Protein AF-M7NCE4-F1 (afdb_monomer)

Structure (mmCIF, N/CA/C/O backbone):
data_AF-M7NCE4-F1
#
_entry.id   AF-M7NCE4-F1
#
loop_
_atom_site.group_PDB
_atom_site.id
_atom_site.type_symbol
_atom_site.label_atom_id
_atom_site.label_alt_id
_atom_site.label_comp_id
_atom_site.label_asym_id
_atom_site.label_entity_id
_atom_site.label_seq_id
_atom_site.pdbx_PDB_ins_code
_atom_site.Cartn_x
_atom_site.Cartn_y
_atom_site.Cartn_z
_atom_site.occupancy
_atom_site.B_iso_or_equiv
_atom_site.auth_seq_id
_atom_site.auth_comp_id
_atom_site.auth_asym_id
_atom_site.auth_atom_id
_atom_site.pdbx_PDB_model_num
ATOM 1 N N . MET A 1 1 ? -22.409 -25.651 -7.871 1.00 42.75 1 MET A N 1
ATOM 2 C CA . MET A 1 1 ? -21.132 -24.900 -7.922 1.00 42.75 1 MET A CA 1
ATOM 3 C C . MET A 1 1 ? -20.125 -25.305 -6.832 1.00 42.75 1 MET A C 1
ATOM 5 O O . MET A 1 1 ? -18.939 -25.150 -7.063 1.00 42.75 1 MET A O 1
ATOM 9 N N . MET A 1 2 ? -20.536 -25.915 -5.707 1.00 32.78 2 MET A N 1
ATOM 10 C CA . MET A 1 2 ? -19.611 -26.395 -4.652 1.00 32.78 2 MET A CA 1
ATOM 11 C C . MET A 1 2 ? -19.025 -27.812 -4.844 1.00 32.78 2 MET A C 1
ATOM 13 O O . MET A 1 2 ? -18.102 -28.171 -4.129 1.00 32.78 2 MET A O 1
ATOM 17 N N . GLN A 1 3 ? -19.476 -28.604 -5.824 1.00 28.83 3 GLN A N 1
ATOM 18 C CA . GLN A 1 3 ? -18.920 -29.949 -6.094 1.00 28.83 3 GLN A CA 1
ATOM 19 C C . GLN A 1 3 ? -17.800 -29.983 -7.154 1.00 28.83 3 GLN A C 1
ATOM 21 O O . GLN A 1 3 ? -17.144 -31.005 -7.318 1.00 28.83 3 GLN A O 1
ATOM 26 N N . GLN A 1 4 ? -17.540 -28.874 -7.853 1.00 31.16 4 GLN A N 1
ATOM 27 C CA . GLN A 1 4 ? -16.476 -28.783 -8.871 1.00 31.16 4 GLN A CA 1
ATOM 28 C C . GLN A 1 4 ? -15.114 -28.363 -8.278 1.00 31.16 4 GLN A C 1
ATOM 30 O O . GLN A 1 4 ? -14.072 -28.624 -8.871 1.00 31.16 4 GLN A O 1
ATOM 35 N N . ILE A 1 5 ? -15.101 -27.786 -7.071 1.00 39.09 5 ILE A N 1
ATOM 36 C CA . ILE A 1 5 ? -13.878 -27.304 -6.405 1.00 39.09 5 ILE A CA 1
ATOM 37 C C . ILE A 1 5 ? -13.150 -28.443 -5.661 1.00 39.09 5 ILE A C 1
ATOM 39 O O . ILE A 1 5 ? -11.921 -28.482 -5.633 1.00 39.09 5 ILE A O 1
ATOM 43 N N . GLU A 1 6 ? -13.871 -29.448 -5.151 1.00 34.75 6 GLU A N 1
ATOM 44 C CA . GLU A 1 6 ? -13.245 -30.614 -4.502 1.00 34.75 6 GLU A CA 1
ATOM 45 C C . GLU A 1 6 ? -12.549 -31.576 -5.482 1.00 34.75 6 GLU A C 1
ATOM 47 O O . GLU A 1 6 ? -11.601 -32.266 -5.092 1.00 34.75 6 GLU A O 1
ATOM 52 N N . LEU A 1 7 ? -12.963 -31.613 -6.756 1.00 32.22 7 LEU A N 1
ATOM 53 C CA . LEU A 1 7 ? -12.300 -32.447 -7.767 1.00 32.22 7 LEU A CA 1
ATOM 54 C C . LEU A 1 7 ? -10.941 -31.874 -8.196 1.00 32.22 7 LEU A C 1
ATOM 56 O O . LEU A 1 7 ? -10.001 -32.643 -8.405 1.00 32.22 7 LEU A O 1
ATOM 60 N N . PHE A 1 8 ? -10.791 -30.547 -8.235 1.00 36.44 8 PHE A N 1
ATOM 61 C CA . PHE A 1 8 ? -9.517 -29.902 -8.572 1.00 36.44 8 PHE A CA 1
ATOM 62 C C . PHE A 1 8 ? -8.452 -30.103 -7.480 1.00 36.44 8 PHE A C 1
ATOM 64 O O . PHE A 1 8 ? -7.291 -30.386 -7.780 1.00 36.44 8 PHE A O 1
ATOM 71 N N . GLY A 1 9 ? -8.851 -30.075 -6.202 1.00 36.72 9 GLY A N 1
ATOM 72 C CA . GLY A 1 9 ? -7.940 -30.288 -5.069 1.00 36.72 9 GLY A CA 1
ATOM 73 C C . GLY A 1 9 ? -7.415 -31.726 -4.919 1.00 36.72 9 GLY A C 1
ATOM 74 O O . GLY A 1 9 ? -6.344 -31.940 -4.340 1.00 36.72 9 GLY A O 1
ATOM 75 N N . LYS A 1 10 ? -8.135 -32.725 -5.449 1.00 36.66 10 LYS A N 1
ATOM 76 C CA . LYS A 1 10 ? -7.704 -34.138 -5.445 1.00 36.66 10 LYS A CA 1
ATOM 77 C C . LYS A 1 10 ? -6.815 -34.487 -6.642 1.00 36.66 10 LYS A C 1
ATOM 79 O O . LYS A 1 10 ? -5.939 -35.339 -6.503 1.00 36.66 10 LYS A O 1
ATOM 84 N N . PHE A 1 11 ? -6.966 -33.788 -7.768 1.00 31.36 11 PHE A N 1
ATOM 85 C CA . PH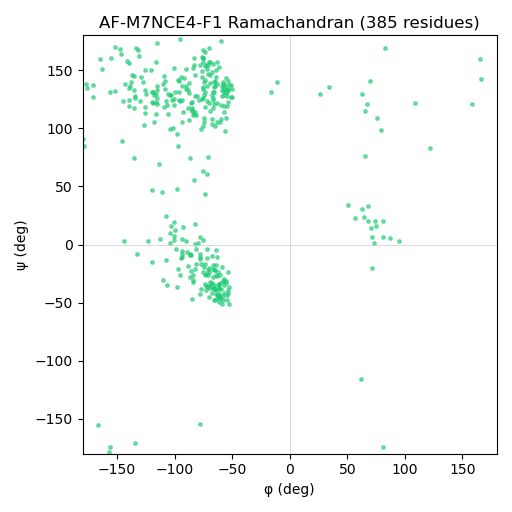E A 1 11 ? -6.172 -34.024 -8.979 1.00 31.36 11 PHE A CA 1
ATOM 86 C C . PHE A 1 11 ? -4.695 -33.617 -8.811 1.00 31.36 11 PHE A C 1
ATOM 88 O O . PHE A 1 11 ? -3.799 -34.293 -9.313 1.00 31.36 11 PHE A O 1
ATOM 95 N N . TRP A 1 12 ? -4.411 -32.583 -8.010 1.00 39.03 12 TRP A N 1
ATOM 96 C CA . TRP A 1 12 ? -3.037 -32.109 -7.792 1.00 39.03 12 TRP A CA 1
ATOM 97 C C . TRP A 1 12 ? -2.187 -33.034 -6.901 1.00 39.03 12 TRP A C 1
ATOM 99 O O . TRP A 1 12 ? -0.969 -33.111 -7.052 1.00 39.03 12 TRP A O 1
ATOM 109 N N . ARG A 1 13 ? -2.811 -33.809 -6.002 1.00 36.34 13 ARG A N 1
ATOM 110 C CA . ARG A 1 13 ? -2.085 -34.725 -5.097 1.00 36.34 13 ARG A CA 1
ATOM 111 C C . ARG A 1 13 ? -1.613 -36.016 -5.775 1.00 36.34 13 ARG A C 1
ATOM 113 O O . ARG A 1 13 ? -0.721 -36.668 -5.239 1.00 36.34 13 ARG A O 1
ATOM 120 N N . LEU A 1 14 ? -2.155 -36.366 -6.947 1.00 34.09 14 LEU A N 1
ATOM 121 C CA . LEU A 1 14 ? -1.676 -37.505 -7.742 1.00 34.09 14 LEU A CA 1
ATOM 122 C C . LEU A 1 14 ? -0.500 -37.151 -8.665 1.00 34.09 14 LEU A C 1
ATOM 124 O O . LEU A 1 14 ? 0.281 -38.033 -9.006 1.00 34.09 14 LEU A O 1
ATOM 128 N N . PHE A 1 15 ? -0.316 -35.877 -9.023 1.00 35.81 15 PHE A N 1
ATOM 129 C CA . PHE A 1 15 ? 0.713 -35.477 -9.990 1.00 35.81 15 PHE A CA 1
ATOM 130 C C . PHE A 1 15 ? 2.141 -35.439 -9.404 1.00 35.81 15 PHE A C 1
ATOM 132 O O . PHE A 1 15 ? 3.119 -35.406 -10.142 1.00 35.81 15 PHE A O 1
ATOM 139 N N . LEU A 1 16 ? 2.286 -35.511 -8.074 1.00 36.78 16 LEU A N 1
ATOM 140 C CA . LEU A 1 16 ? 3.585 -35.495 -7.379 1.00 36.78 16 LEU A CA 1
ATOM 141 C C . LEU A 1 16 ? 4.088 -36.886 -6.943 1.00 36.78 16 LEU A C 1
ATOM 143 O O . LEU A 1 16 ? 5.104 -36.990 -6.258 1.00 36.78 16 LEU A O 1
ATOM 147 N N . ARG A 1 17 ? 3.412 -37.971 -7.343 1.00 36.09 17 ARG A N 1
ATOM 148 C CA . ARG A 1 17 ? 3.849 -39.356 -7.092 1.00 36.09 17 ARG A CA 1
ATOM 149 C C . ARG A 1 17 ? 3.700 -40.206 -8.354 1.00 36.09 17 ARG A C 1
ATOM 151 O O . ARG A 1 17 ? 2.801 -41.030 -8.450 1.00 36.09 17 ARG A O 1
ATOM 158 N N . GLY A 1 18 ? 4.585 -40.010 -9.325 1.00 27.58 18 GLY A N 1
ATOM 159 C CA . GLY A 1 18 ? 4.597 -40.827 -10.539 1.00 27.58 18 GLY A CA 1
ATOM 160 C C . GLY A 1 18 ? 5.723 -40.438 -11.481 1.00 27.58 18 GLY A C 1
ATOM 161 O O . GLY A 1 18 ? 5.550 -39.621 -12.376 1.00 27.58 18 GLY A O 1
ATOM 162 N N . SER A 1 19 ? 6.897 -41.000 -11.236 1.00 34.22 19 SER A N 1
ATOM 163 C CA . SER A 1 19 ? 8.081 -40.903 -12.078 1.00 34.22 19 SER A CA 1
ATOM 164 C C . SER A 1 19 ? 7.938 -41.689 -13.391 1.00 34.22 19 SER A C 1
ATOM 166 O O . SER A 1 19 ? 7.259 -42.707 -13.448 1.00 34.22 19 SER A O 1
ATOM 168 N N . HIS A 1 20 ? 8.695 -41.233 -14.398 1.00 33.09 20 HIS A N 1
ATOM 169 C CA . HIS A 1 20 ? 9.088 -41.924 -15.635 1.00 33.09 20 HIS A CA 1
ATOM 170 C C . HIS A 1 20 ? 7.991 -42.293 -16.650 1.00 33.09 20 HIS A C 1
ATOM 172 O O . HIS A 1 20 ? 7.251 -43.241 -16.446 1.00 33.09 20 HIS A O 1
ATOM 178 N N . LEU A 1 21 ? 8.038 -41.684 -17.847 1.00 32.16 21 LEU A N 1
ATOM 179 C CA . LEU A 1 21 ? 8.258 -42.418 -19.105 1.00 32.16 21 LEU A CA 1
ATOM 180 C C . LEU A 1 21 ? 8.496 -41.474 -20.310 1.00 32.16 21 LEU A C 1
ATOM 182 O O . LEU A 1 21 ? 7.720 -40.569 -20.578 1.00 32.16 21 LEU A O 1
ATOM 186 N N . ARG A 1 22 ? 9.612 -41.747 -21.000 1.00 30.22 22 ARG A N 1
ATOM 187 C CA . ARG A 1 22 ? 9.931 -41.687 -22.446 1.00 30.22 22 ARG A CA 1
ATOM 188 C C . ARG A 1 22 ? 9.165 -40.728 -23.376 1.00 30.22 22 ARG A C 1
ATOM 190 O O . ARG A 1 22 ? 7.951 -40.785 -23.516 1.00 30.22 22 ARG A O 1
ATOM 197 N N . GLY A 1 23 ? 9.952 -39.963 -24.138 1.00 31.12 23 GLY A N 1
ATOM 198 C CA . GLY A 1 23 ? 9.491 -39.118 -25.233 1.00 31.12 23 GLY A CA 1
ATOM 199 C C . GLY A 1 23 ? 9.001 -39.875 -26.465 1.00 31.12 23 GLY A C 1
ATOM 200 O O . GLY A 1 23 ? 9.414 -41.003 -26.729 1.00 31.12 23 GLY A O 1
ATOM 201 N N . ILE A 1 24 ? 8.162 -39.189 -27.242 1.00 30.42 24 ILE A N 1
ATOM 202 C CA . ILE A 1 24 ? 7.832 -39.515 -28.627 1.00 30.42 24 ILE A CA 1
ATOM 203 C C . ILE A 1 24 ? 7.753 -38.206 -29.420 1.00 30.42 24 ILE A C 1
ATOM 205 O O . ILE A 1 24 ? 7.035 -37.270 -29.080 1.00 30.42 24 ILE A O 1
ATOM 209 N N . LEU A 1 25 ? 8.550 -38.196 -30.480 1.00 28.47 25 LEU A N 1
ATOM 210 C CA . LEU A 1 25 ? 8.632 -37.257 -31.586 1.00 28.47 25 LEU A CA 1
ATOM 211 C C . LEU A 1 25 ? 7.341 -37.326 -32.428 1.00 28.47 25 LEU A C 1
ATOM 213 O O . LEU A 1 25 ? 6.970 -38.419 -32.848 1.00 28.47 25 LEU A O 1
ATOM 217 N N . MET A 1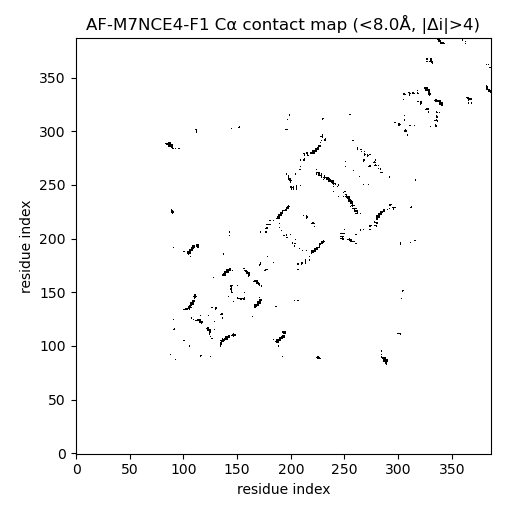 26 ? 6.706 -36.199 -32.759 1.00 29.53 26 MET A N 1
ATOM 218 C CA . MET A 1 26 ? 5.728 -36.137 -33.856 1.00 29.53 26 MET A CA 1
ATOM 219 C C . MET A 1 26 ? 5.904 -34.853 -34.666 1.00 29.53 26 MET A C 1
ATOM 221 O O . MET A 1 26 ? 6.187 -33.779 -34.142 1.00 29.53 26 MET A O 1
ATOM 225 N N . ARG A 1 27 ? 5.838 -35.054 -35.981 1.00 28.94 27 ARG A N 1
ATOM 226 C CA . ARG A 1 27 ? 6.307 -34.199 -37.070 1.00 28.94 27 ARG A CA 1
ATOM 227 C C . ARG A 1 27 ? 5.300 -33.110 -37.428 1.00 28.94 27 ARG A C 1
ATOM 229 O O . ARG A 1 27 ? 4.111 -33.228 -37.159 1.00 28.94 27 ARG A O 1
ATOM 236 N N . GLY A 1 28 ? 5.825 -32.082 -38.092 1.00 26.16 28 GLY A N 1
ATOM 237 C CA . GLY A 1 28 ? 5.080 -30.938 -38.594 1.00 26.16 28 GLY A CA 1
ATOM 238 C C . GLY A 1 28 ? 4.038 -31.275 -39.659 1.00 26.16 28 GLY A C 1
ATOM 239 O O . GLY A 1 28 ? 4.156 -32.251 -40.399 1.00 26.16 28 GLY A O 1
ATOM 240 N N . ILE A 1 29 ? 3.065 -30.376 -39.772 1.00 31.06 29 ILE A N 1
ATOM 241 C CA . ILE A 1 29 ? 2.234 -30.201 -40.958 1.00 31.06 29 ILE A CA 1
ATOM 242 C C . ILE A 1 29 ? 2.351 -28.726 -41.351 1.00 31.06 29 ILE A C 1
ATOM 244 O O . ILE A 1 29 ? 1.954 -27.826 -40.617 1.00 31.06 29 ILE A O 1
ATOM 248 N N . HIS A 1 30 ? 2.974 -28.499 -42.505 1.00 27.03 30 HIS A N 1
ATOM 249 C CA . HIS A 1 30 ? 2.966 -27.241 -43.239 1.00 27.03 30 HIS A CA 1
ATOM 250 C C . HIS A 1 30 ? 1.654 -27.141 -44.022 1.00 27.03 30 HIS A C 1
ATOM 252 O O . HIS A 1 30 ? 1.357 -28.023 -44.823 1.00 27.03 30 HIS A O 1
ATOM 258 N N . LEU A 1 31 ? 0.934 -26.031 -43.874 1.00 30.44 31 LEU A N 1
ATOM 259 C CA . LEU A 1 31 ? -0.067 -25.595 -44.844 1.00 30.44 31 LEU A CA 1
ATOM 260 C C . LEU A 1 31 ? 0.379 -24.243 -45.406 1.00 30.44 31 LEU A C 1
ATOM 262 O O . LEU A 1 31 ? 0.338 -23.217 -44.734 1.00 30.44 31 LEU A O 1
ATOM 266 N N . ARG A 1 32 ? 0.874 -24.287 -46.648 1.00 29.50 32 ARG A N 1
ATOM 267 C CA . ARG A 1 32 ? 1.115 -23.121 -47.502 1.00 29.50 32 ARG A CA 1
ATOM 268 C C . ARG A 1 32 ? -0.222 -22.685 -48.098 1.00 29.50 32 ARG A C 1
ATOM 270 O O . ARG A 1 32 ? -0.858 -23.473 -48.788 1.00 29.50 32 ARG A O 1
ATOM 277 N N . GLY A 1 33 ? -0.592 -21.427 -47.892 1.00 29.75 33 GLY A N 1
ATOM 278 C CA . GLY A 1 33 ? -1.627 -20.740 -48.659 1.00 29.75 33 GLY A CA 1
ATOM 279 C C . GLY A 1 33 ? -1.048 -19.446 -49.213 1.00 29.75 33 GLY A C 1
ATOM 280 O O . GLY A 1 33 ? -0.849 -18.490 -48.473 1.00 29.75 33 GLY A O 1
ATOM 281 N N . SER A 1 34 ? -0.718 -19.447 -50.502 1.00 31.34 34 SER A N 1
ATOM 282 C CA . SER A 1 34 ? -0.299 -18.277 -51.272 1.00 31.34 34 SER A CA 1
ATOM 283 C C . SER A 1 34 ? -1.513 -17.660 -51.960 1.00 31.34 34 SER A C 1
ATOM 285 O O . SER A 1 34 ? -2.153 -18.345 -52.756 1.00 31.34 34 SER A O 1
ATOM 287 N N . LEU A 1 35 ? -1.782 -16.375 -51.734 1.00 34.69 35 LEU A N 1
ATOM 288 C CA . LEU A 1 35 ? -2.636 -15.573 -52.610 1.00 34.69 35 LEU A CA 1
ATOM 289 C C . LEU A 1 35 ? -1.963 -14.221 -52.864 1.00 34.69 35 LEU A C 1
ATOM 291 O O . LEU A 1 35 ? -1.485 -13.547 -51.955 1.00 34.69 35 LEU A O 1
ATOM 295 N N . THR A 1 36 ? -1.857 -13.916 -54.149 1.00 38.34 36 THR A N 1
ATOM 296 C CA . THR A 1 36 ? -1.223 -12.761 -54.782 1.00 38.34 36 THR A CA 1
ATOM 297 C C . THR A 1 36 ? -2.079 -11.490 -54.675 1.00 38.34 36 THR A C 1
ATOM 299 O O . THR A 1 36 ? -3.286 -11.581 -54.451 1.00 38.34 36 THR A O 1
ATOM 302 N N . PRO A 1 37 ? -1.495 -10.289 -54.867 1.00 40.16 37 PRO A N 1
ATOM 303 C CA . PRO A 1 37 ? -2.224 -9.028 -54.787 1.00 40.16 37 PRO A CA 1
ATOM 304 C C . PRO A 1 37 ? -2.717 -8.572 -56.170 1.00 40.16 37 PRO A C 1
ATOM 306 O O . PRO A 1 37 ? -1.953 -8.574 -57.137 1.00 40.16 37 PRO A O 1
ATOM 309 N N . LEU A 1 38 ? -3.965 -8.101 -56.259 1.00 34.94 38 LEU A N 1
ATOM 310 C CA . LEU A 1 38 ? -4.433 -7.296 -57.389 1.00 34.94 38 LEU A CA 1
ATOM 311 C C . LEU A 1 38 ? -4.445 -5.812 -57.005 1.00 34.94 38 LEU A C 1
ATOM 313 O O . LEU A 1 38 ? -5.135 -5.383 -56.085 1.00 34.94 38 LEU A O 1
ATOM 317 N N . ARG A 1 39 ? -3.668 -5.036 -57.761 1.00 34.53 39 ARG A N 1
ATOM 318 C CA . ARG A 1 39 ? -3.778 -3.581 -57.896 1.00 34.53 39 ARG A CA 1
ATOM 319 C C . ARG A 1 39 ? -5.040 -3.237 -58.693 1.00 34.53 39 ARG A C 1
ATOM 321 O O . ARG A 1 39 ? -5.321 -3.928 -59.669 1.00 34.53 39 ARG A O 1
ATOM 328 N N . SER A 1 40 ? -5.689 -2.115 -58.377 1.00 35.00 40 SER A N 1
ATOM 329 C CA . SER A 1 40 ? -5.999 -1.036 -59.339 1.00 35.00 40 SER A CA 1
ATOM 330 C C . SER A 1 40 ? -6.684 0.150 -58.651 1.00 35.00 40 SER A C 1
ATOM 332 O O . SER A 1 40 ? -7.538 -0.019 -57.789 1.00 35.00 40 SER A O 1
ATOM 334 N N . SER A 1 41 ? -6.252 1.349 -59.040 1.00 37.25 41 SER A N 1
ATOM 335 C CA . SER A 1 41 ? -6.804 2.660 -58.675 1.00 37.25 41 SER A CA 1
ATOM 336 C C . SER A 1 41 ? -8.113 2.947 -59.416 1.00 37.25 41 SER A C 1
ATOM 338 O O . SER A 1 41 ? -8.268 2.452 -60.525 1.00 37.25 41 SER A O 1
ATOM 340 N N . LEU A 1 42 ? -8.966 3.833 -58.887 1.00 35.38 42 LEU A N 1
ATOM 341 C CA . LEU A 1 42 ? -9.395 5.060 -59.584 1.00 35.38 42 LEU A CA 1
ATOM 342 C C . LEU A 1 42 ? -10.196 5.992 -58.649 1.00 35.38 42 LEU A C 1
ATOM 344 O O . LEU A 1 42 ? -11.042 5.551 -57.876 1.00 35.38 42 LEU A O 1
ATOM 348 N N . LEU A 1 43 ? -9.890 7.288 -58.749 1.00 35.94 43 LEU A N 1
ATOM 349 C CA . LEU A 1 43 ? -10.612 8.433 -58.184 1.00 35.94 43 LEU A CA 1
ATOM 350 C C . LEU A 1 43 ? -11.998 8.609 -58.847 1.00 35.94 43 LEU A C 1
ATOM 352 O O . LEU A 1 43 ? -12.126 8.306 -60.029 1.00 35.94 43 LEU A O 1
ATOM 356 N N . LEU A 1 44 ? -12.980 9.231 -58.174 1.00 31.95 44 LEU A N 1
ATOM 357 C CA . LEU A 1 44 ? -13.325 10.669 -58.299 1.00 31.95 44 LEU A CA 1
ATOM 358 C C . LEU A 1 44 ? -14.717 10.989 -57.689 1.00 31.95 44 LEU A C 1
ATOM 360 O O . LEU A 1 44 ? -15.559 10.131 -57.461 1.00 31.95 44 LEU A O 1
ATOM 364 N N . THR A 1 45 ? -14.877 12.270 -57.391 1.00 36.34 45 THR A N 1
ATOM 365 C CA . THR A 1 45 ? -15.815 13.035 -56.564 1.00 36.34 45 THR A CA 1
ATOM 366 C C . THR A 1 45 ? -17.256 13.250 -57.067 1.00 36.34 45 THR A C 1
ATOM 368 O O . THR A 1 45 ? -17.465 13.435 -58.257 1.00 36.34 45 THR A O 1
ATOM 371 N N . ALA A 1 46 ? -18.154 13.442 -56.082 1.00 38.16 46 ALA A N 1
ATOM 372 C CA . ALA A 1 46 ? -19.222 14.460 -55.950 1.00 38.16 46 ALA A CA 1
ATOM 373 C C . ALA A 1 46 ? -20.396 14.547 -56.959 1.00 38.16 46 ALA A C 1
ATOM 375 O O . ALA A 1 46 ? -20.186 14.709 -58.151 1.00 38.16 46 ALA A O 1
ATOM 376 N N . LEU A 1 47 ? -21.635 14.580 -56.427 1.00 33.81 47 LEU A N 1
ATOM 377 C CA . LEU A 1 47 ? -22.606 15.706 -56.446 1.00 33.81 47 LEU A CA 1
ATOM 378 C C . LEU A 1 47 ? -24.066 15.216 -56.232 1.00 33.81 47 LEU A C 1
ATOM 380 O O . LEU A 1 47 ? -24.600 14.436 -57.010 1.00 33.81 47 LEU A O 1
ATOM 384 N N . LEU A 1 48 ? -24.713 15.733 -55.178 1.00 39.28 48 LEU A N 1
ATOM 385 C CA . LEU A 1 48 ? -26.169 15.995 -55.064 1.00 39.28 48 LEU A CA 1
ATOM 386 C C . LEU A 1 48 ? -26.503 17.269 -55.894 1.00 39.28 48 LEU A C 1
ATOM 388 O O . LEU A 1 48 ? -25.539 17.978 -56.193 1.00 39.28 48 LEU A O 1
ATOM 392 N N . PRO A 1 49 ? -27.769 17.666 -56.212 1.00 47.09 49 PRO A N 1
ATOM 393 C CA . PRO A 1 49 ? -28.995 17.456 -55.418 1.00 47.09 49 PRO A CA 1
ATOM 394 C C . PRO A 1 49 ? -30.345 17.266 -56.176 1.00 47.09 49 PRO A C 1
ATOM 396 O O . PRO A 1 49 ? -30.487 17.587 -57.346 1.00 47.09 49 PRO A O 1
ATOM 399 N N . GLY A 1 50 ? -31.362 16.829 -55.415 1.00 35.09 50 GLY A N 1
ATOM 400 C CA . GLY A 1 50 ? -32.716 17.416 -55.337 1.00 35.09 50 GLY A CA 1
ATOM 401 C C . GLY A 1 50 ? -33.679 17.375 -56.536 1.00 35.09 50 GLY A C 1
ATOM 402 O O . GLY A 1 50 ? -33.460 18.051 -57.527 1.00 35.09 50 GLY A O 1
ATOM 403 N N . MET A 1 51 ? -34.854 16.757 -56.346 1.00 38.81 51 MET A N 1
ATOM 404 C CA . MET A 1 51 ? -36.163 17.424 -56.506 1.00 38.81 51 MET A CA 1
ATOM 405 C C . MET A 1 51 ? -37.322 16.487 -56.130 1.00 38.81 51 MET A C 1
ATOM 407 O O . MET A 1 51 ? -37.370 15.325 -56.519 1.00 38.81 51 MET A O 1
ATOM 411 N N . ALA A 1 52 ? -38.254 17.034 -55.355 1.00 38.06 52 ALA A N 1
ATOM 412 C CA . ALA A 1 52 ? -39.551 16.458 -55.033 1.00 38.06 52 ALA A CA 1
ATOM 413 C C . ALA A 1 52 ? -40.539 16.639 -56.200 1.00 38.06 52 ALA A C 1
ATOM 415 O O . ALA A 1 52 ? -40.431 17.625 -56.925 1.00 38.06 52 ALA A O 1
ATOM 416 N N . LEU A 1 53 ? -41.546 15.763 -56.315 1.00 37.06 53 LEU A N 1
ATOM 417 C CA . LEU A 1 53 ? -42.973 16.099 -56.138 1.00 37.06 53 LEU A CA 1
ATOM 418 C C . LEU A 1 53 ? -43.913 14.989 -56.654 1.00 37.06 53 LEU A C 1
ATOM 420 O O . LEU A 1 53 ? -43.721 14.429 -57.724 1.00 37.06 53 LEU A O 1
ATOM 424 N N . ALA A 1 54 ? -44.991 14.829 -55.882 1.00 34.81 54 ALA A N 1
ATOM 425 C CA . ALA A 1 54 ? -46.369 14.534 -56.281 1.00 34.81 54 ALA A CA 1
ATOM 426 C C . ALA A 1 54 ? -46.782 13.115 -56.736 1.00 34.81 54 ALA A C 1
ATOM 428 O O . ALA A 1 54 ? -46.537 12.659 -57.846 1.00 34.81 54 ALA A O 1
ATOM 429 N N . SER A 1 55 ? -47.557 12.507 -55.831 1.00 38.19 55 SER A N 1
ATOM 430 C CA . SER A 1 55 ? -48.707 11.612 -56.003 1.00 38.19 55 SER A CA 1
ATOM 431 C C . SER A 1 55 ? -49.313 11.463 -57.400 1.00 38.19 55 SER A C 1
ATOM 433 O O . SER A 1 55 ? -49.682 12.452 -58.021 1.00 38.19 55 SER A O 1
ATOM 435 N N . CYS A 1 56 ? -49.685 10.223 -57.736 1.00 33.31 56 CYS A N 1
ATOM 436 C CA . CYS A 1 56 ? -51.069 9.922 -58.109 1.00 33.31 56 CYS A CA 1
ATOM 437 C C . CYS A 1 56 ? -51.409 8.439 -57.891 1.00 33.31 56 CYS A C 1
ATOM 439 O O . CYS A 1 56 ? -50.684 7.532 -58.288 1.00 33.31 56 CYS A O 1
ATOM 441 N N . SER A 1 57 ? -52.542 8.242 -57.223 1.00 40.16 57 SER A N 1
ATOM 442 C CA . SER A 1 57 ? -53.227 6.983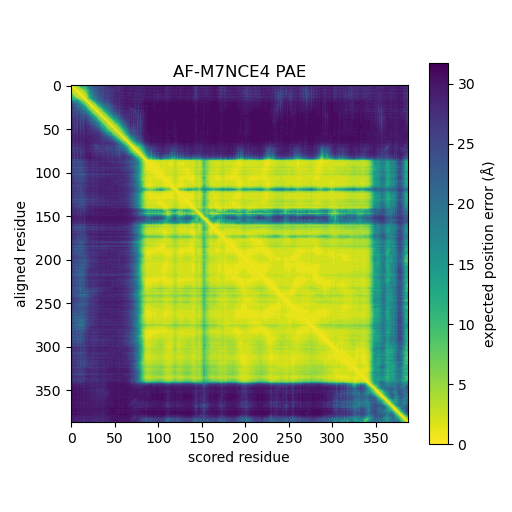 -56.936 1.00 40.16 57 SER A CA 1
ATOM 443 C C . SER A 1 57 ? -53.744 6.311 -58.209 1.00 40.16 57 SER A C 1
ATOM 445 O O . SER A 1 57 ? -54.345 6.988 -59.038 1.00 40.16 57 SER A O 1
ATOM 447 N N . THR A 1 58 ? -53.619 4.983 -58.302 1.00 40.50 58 THR A N 1
ATOM 448 C CA . THR A 1 58 ? -54.663 4.132 -58.898 1.00 40.50 58 THR A CA 1
ATOM 449 C C . THR A 1 58 ? -54.737 2.794 -58.157 1.00 40.50 58 THR A C 1
ATOM 451 O O . THR A 1 58 ? -53.752 2.074 -58.015 1.00 40.50 58 THR A O 1
ATOM 454 N N . ASN A 1 59 ? -55.932 2.485 -57.652 1.00 43.03 59 ASN A N 1
ATOM 455 C CA . ASN A 1 59 ? -56.302 1.184 -57.105 1.00 43.03 59 ASN A CA 1
ATOM 456 C C . ASN A 1 59 ? -56.479 0.174 -58.246 1.00 43.03 59 ASN A C 1
ATOM 458 O O . ASN A 1 59 ? -57.252 0.431 -59.169 1.00 43.03 59 ASN A O 1
ATOM 462 N N . ALA A 1 60 ? -55.867 -1.003 -58.121 1.00 40.84 60 ALA A N 1
ATOM 463 C CA . ALA A 1 60 ? -56.251 -2.204 -58.859 1.00 40.84 60 ALA A CA 1
ATOM 464 C C . ALA A 1 60 ? -56.426 -3.384 -57.876 1.00 40.84 60 ALA A C 1
ATOM 466 O O . ALA A 1 60 ? -55.733 -3.436 -56.856 1.00 40.84 60 ALA A O 1
ATOM 467 N N . PRO A 1 61 ? -57.398 -4.283 -58.115 1.00 39.91 61 PRO A N 1
ATOM 468 C CA . PRO A 1 61 ? -57.965 -5.156 -57.093 1.00 39.91 61 PRO A CA 1
ATOM 469 C C . PRO A 1 61 ? -57.133 -6.418 -56.833 1.00 39.91 61 PRO A C 1
ATOM 471 O O . PRO A 1 61 ? -56.423 -6.927 -57.697 1.00 39.91 61 PRO A O 1
ATOM 474 N N . LYS A 1 62 ? -57.281 -6.935 -55.608 1.00 41.25 62 LYS A N 1
ATOM 475 C CA . LYS A 1 62 ? -56.676 -8.165 -55.084 1.00 41.25 62 LYS A CA 1
ATOM 476 C C . LYS A 1 62 ? -57.053 -9.404 -55.908 1.00 41.25 62 LYS A C 1
ATOM 478 O O . LYS A 1 62 ? -58.236 -9.681 -56.087 1.00 41.25 62 LYS A O 1
ATOM 483 N N . ALA A 1 63 ? -56.054 -10.222 -56.231 1.00 36.34 63 ALA A N 1
ATOM 484 C CA . ALA A 1 63 ? -56.202 -11.661 -56.434 1.00 36.34 63 ALA A CA 1
ATOM 485 C C . ALA A 1 63 ? -55.325 -12.369 -55.391 1.00 36.34 63 ALA A C 1
ATOM 487 O O . ALA A 1 63 ? -54.139 -12.071 -55.260 1.00 36.34 63 ALA A O 1
ATOM 488 N N . GLY A 1 64 ? -55.951 -13.214 -54.572 1.00 45.94 64 GLY A N 1
ATOM 489 C CA . GLY A 1 64 ? -55.315 -13.886 -53.447 1.00 45.94 64 GLY A CA 1
ATOM 490 C C . GLY A 1 64 ? -54.546 -15.132 -53.861 1.00 45.94 64 GLY A C 1
ATOM 491 O O . GLY A 1 64 ? -54.994 -15.881 -54.721 1.00 45.94 64 GLY A O 1
ATOM 492 N N . THR A 1 65 ? -53.447 -15.384 -53.160 1.00 35.16 65 THR A N 1
ATOM 493 C CA . THR A 1 65 ? -52.834 -16.707 -53.018 1.00 35.16 65 THR A CA 1
ATOM 494 C C . THR A 1 65 ? -52.099 -16.742 -51.685 1.00 35.16 65 THR A C 1
ATOM 496 O O . THR A 1 65 ? -51.406 -15.791 -51.333 1.00 35.16 65 THR A O 1
ATOM 499 N N . ALA A 1 66 ? -52.329 -17.818 -50.936 1.00 52.28 66 ALA A N 1
ATOM 500 C CA . ALA A 1 66 ? -51.865 -18.055 -49.576 1.00 52.28 66 ALA A CA 1
ATOM 501 C C . ALA A 1 66 ? -50.358 -17.808 -49.389 1.00 52.28 66 ALA A C 1
ATOM 503 O O . ALA A 1 66 ? -49.542 -18.298 -50.169 1.00 52.28 66 ALA A O 1
ATOM 504 N N . THR A 1 67 ? -50.002 -17.100 -48.318 1.00 40.97 67 THR A N 1
ATOM 505 C CA . THR A 1 67 ? -48.628 -16.989 -47.818 1.00 40.97 67 THR A CA 1
ATOM 506 C C . THR A 1 67 ? -48.495 -17.773 -46.513 1.00 40.97 67 THR A C 1
ATOM 508 O O . THR A 1 67 ? -49.430 -17.752 -45.712 1.00 40.97 67 THR A O 1
ATOM 511 N N . PRO A 1 68 ? -47.368 -18.470 -46.292 1.00 47.03 68 PRO A N 1
ATOM 512 C CA . PRO A 1 68 ? -47.116 -19.193 -45.052 1.00 47.03 68 PRO A CA 1
ATOM 513 C C . PRO A 1 68 ? -47.023 -18.200 -43.889 1.00 47.03 68 PRO A C 1
ATOM 515 O O . PRO A 1 68 ? -46.499 -17.101 -44.077 1.00 47.03 68 PRO A O 1
ATOM 518 N N . ASP A 1 69 ? -47.520 -18.583 -42.711 1.00 47.06 69 ASP A N 1
ATOM 519 C CA . ASP A 1 69 ? -47.400 -17.792 -41.484 1.00 47.06 69 ASP A CA 1
ATOM 520 C C . ASP A 1 69 ? -45.921 -17.509 -41.190 1.00 47.06 69 ASP A C 1
ATOM 522 O O . ASP A 1 69 ? -45.183 -18.339 -40.654 1.00 47.06 69 ASP A O 1
ATOM 526 N N . SER A 1 70 ? -45.462 -16.323 -41.579 1.00 47.97 70 SER A N 1
ATOM 527 C CA . SER A 1 70 ? -44.157 -15.806 -41.208 1.00 47.97 70 SER A CA 1
ATOM 528 C C . SER A 1 70 ? -44.247 -15.313 -39.770 1.00 47.97 70 SER A C 1
ATOM 530 O O . SER A 1 70 ? -44.732 -14.212 -39.503 1.00 47.97 70 SER A O 1
ATOM 532 N N . VAL A 1 71 ? -43.782 -16.142 -38.840 1.00 50.38 71 VAL A N 1
ATOM 533 C CA . VAL A 1 71 ? -43.466 -15.714 -37.477 1.00 50.38 71 VAL A CA 1
ATOM 534 C C . VAL A 1 71 ? -42.297 -14.737 -37.576 1.00 50.38 71 VAL A C 1
ATOM 536 O O . VAL A 1 71 ? -41.151 -15.136 -37.781 1.00 50.38 71 VAL A O 1
ATOM 539 N N . PHE A 1 72 ? -42.589 -13.443 -37.477 1.00 46.50 72 PHE A N 1
ATOM 540 C CA . PHE A 1 72 ? -41.563 -12.424 -37.322 1.00 46.50 72 PHE A CA 1
ATOM 541 C C . PHE A 1 72 ? -41.040 -12.504 -35.889 1.00 46.50 72 PHE A C 1
ATOM 543 O O . PHE A 1 72 ? -41.722 -12.118 -34.943 1.00 46.50 72 PHE A O 1
ATOM 550 N N . VAL A 1 73 ? -39.835 -13.046 -35.727 1.00 50.41 73 VAL A N 1
ATOM 551 C CA . VAL A 1 73 ? -39.054 -12.836 -34.510 1.00 50.41 73 VAL A CA 1
ATOM 552 C C . VAL A 1 73 ? -38.520 -11.412 -34.598 1.00 50.41 73 VAL A C 1
ATOM 554 O O . VAL A 1 73 ? -37.667 -11.126 -35.439 1.00 50.41 73 VAL A O 1
ATOM 557 N N . GLU A 1 74 ? -39.051 -10.513 -33.772 1.00 52.47 74 GLU A N 1
ATOM 558 C CA . GLU A 1 74 ? -38.425 -9.215 -33.535 1.00 52.47 74 GLU A CA 1
ATOM 559 C C . GLU A 1 74 ? -37.033 -9.469 -32.956 1.00 52.47 74 GLU A C 1
ATOM 561 O O . GLU A 1 74 ? -36.872 -9.891 -31.812 1.00 52.47 74 GLU A O 1
ATOM 566 N N . ILE A 1 75 ? -36.012 -9.271 -33.787 1.00 53.09 75 ILE A N 1
ATOM 567 C CA . ILE A 1 75 ? -34.634 -9.221 -33.321 1.00 53.09 75 ILE A CA 1
ATOM 568 C C . ILE A 1 75 ? -34.484 -7.856 -32.661 1.00 53.09 75 ILE A C 1
ATOM 570 O O . ILE A 1 75 ? -34.388 -6.837 -33.346 1.00 53.09 75 ILE A O 1
ATOM 574 N N . GLU A 1 76 ? -34.522 -7.848 -31.330 1.00 60.44 76 GLU A N 1
ATOM 575 C CA . GLU A 1 76 ? -34.204 -6.670 -30.531 1.00 60.44 76 GLU A CA 1
ATOM 576 C C . GLU A 1 76 ? -32.852 -6.112 -30.986 1.00 60.44 76 GLU A C 1
ATOM 578 O O . GLU A 1 76 ? -31.856 -6.837 -31.094 1.00 60.44 76 GLU A O 1
ATOM 583 N N . ALA A 1 77 ? -32.838 -4.818 -31.312 1.00 58.91 77 ALA A N 1
ATOM 584 C CA . ALA A 1 77 ? -31.624 -4.130 -31.711 1.00 58.91 77 ALA A CA 1
ATOM 585 C C . ALA A 1 77 ? -30.555 -4.295 -30.613 1.00 58.91 77 ALA A C 1
ATOM 587 O O . ALA A 1 77 ? -30.902 -4.268 -29.428 1.00 58.91 77 ALA A O 1
ATOM 588 N N . PRO A 1 78 ? -29.264 -4.446 -30.968 1.00 53.97 78 PRO A N 1
ATOM 589 C CA . PRO A 1 78 ? -28.200 -4.516 -29.978 1.00 53.97 78 PRO A CA 1
ATOM 590 C C . PRO A 1 78 ? -28.288 -3.288 -29.074 1.00 53.97 78 PRO A C 1
ATOM 592 O O . PRO A 1 78 ? -28.211 -2.159 -29.562 1.00 53.97 78 PRO A O 1
ATOM 595 N N . GLN A 1 79 ? -28.493 -3.504 -27.773 1.00 52.34 79 GLN A N 1
ATOM 596 C CA . GLN A 1 79 ? -28.487 -2.415 -26.803 1.00 52.34 79 GLN A CA 1
ATOM 597 C C . GLN A 1 79 ? -27.152 -1.673 -26.912 1.00 52.34 79 GLN A C 1
ATOM 599 O O . GLN A 1 79 ? -26.090 -2.304 -26.948 1.00 52.34 79 GLN A O 1
ATOM 604 N N . GLU A 1 80 ? -27.206 -0.340 -26.992 1.00 53.94 80 GLU A N 1
ATOM 605 C CA . GLU A 1 80 ? -25.998 0.483 -26.951 1.00 53.94 80 GLU A CA 1
ATOM 606 C C . GLU A 1 80 ? -25.173 0.106 -25.709 1.00 53.94 80 GLU A C 1
ATOM 608 O O . GLU A 1 80 ? -25.757 -0.097 -24.637 1.00 53.94 80 GLU A O 1
ATOM 613 N N . PRO A 1 81 ? -23.835 -0.016 -25.821 1.00 53.69 81 PRO A N 1
ATOM 614 C CA . PRO A 1 81 ? -23.007 -0.392 -24.690 1.00 53.69 81 PRO A CA 1
ATOM 615 C C . PRO A 1 81 ? -23.231 0.607 -23.557 1.00 53.69 81 PRO A C 1
ATOM 617 O O . PRO A 1 81 ? -22.891 1.786 -23.672 1.00 53.69 81 PRO A O 1
ATOM 620 N N . GLN A 1 82 ? -23.815 0.126 -22.462 1.00 57.25 82 GLN A N 1
ATOM 621 C CA . GLN A 1 82 ? -23.987 0.905 -21.249 1.00 57.25 82 GLN A CA 1
ATOM 622 C C . GLN A 1 82 ? -22.611 1.447 -20.844 1.00 57.25 82 GLN A C 1
ATOM 624 O O . GLN A 1 82 ? -21.658 0.674 -20.713 1.00 57.25 82 GLN A O 1
ATOM 629 N N . ALA A 1 83 ? -22.492 2.774 -20.717 1.00 61.09 83 ALA A N 1
ATOM 630 C CA . ALA A 1 83 ? -21.229 3.420 -20.380 1.00 61.09 83 ALA A CA 1
ATOM 631 C C . ALA A 1 83 ? -20.622 2.736 -19.149 1.00 61.09 83 ALA A C 1
ATOM 633 O O . ALA A 1 83 ? -21.304 2.567 -18.133 1.00 61.09 83 ALA A O 1
ATOM 634 N N . ALA A 1 84 ? -19.362 2.304 -19.264 1.00 62.22 84 ALA A N 1
ATOM 635 C CA . ALA A 1 84 ? -18.683 1.619 -18.176 1.00 62.22 84 ALA A CA 1
ATOM 636 C C . ALA A 1 84 ? -18.773 2.482 -16.902 1.00 62.22 84 ALA A C 1
ATOM 638 O O . ALA A 1 84 ? -18.545 3.695 -16.979 1.00 62.22 84 ALA A O 1
ATOM 639 N N . PRO A 1 85 ? -19.141 1.900 -15.746 1.00 71.31 85 PRO A N 1
ATOM 640 C CA . PRO A 1 85 ? -19.264 2.659 -14.511 1.00 71.31 85 PRO A CA 1
ATOM 641 C C . PRO A 1 85 ? -17.949 3.379 -14.205 1.00 71.31 85 PRO A C 1
ATOM 643 O O . PRO A 1 85 ? -16.873 2.801 -14.357 1.00 71.31 85 PRO A O 1
ATOM 646 N N . ALA A 1 86 ? -18.044 4.641 -13.777 1.00 88.75 86 ALA A N 1
ATOM 647 C CA . ALA A 1 86 ? -16.876 5.436 -13.419 1.00 88.75 86 ALA A CA 1
ATOM 648 C C . ALA A 1 86 ? -16.038 4.711 -12.352 1.00 88.75 86 ALA A C 1
ATOM 650 O O . ALA A 1 86 ? -16.586 4.197 -11.371 1.00 88.75 86 ALA A O 1
ATOM 651 N N . LEU A 1 87 ? -14.720 4.669 -12.563 1.00 94.19 87 LEU A N 1
ATOM 652 C CA . LEU A 1 87 ? -13.776 4.086 -11.616 1.00 94.19 87 LEU A CA 1
ATOM 653 C C . LEU A 1 87 ? -13.768 4.917 -10.329 1.00 94.19 87 LEU A C 1
ATOM 655 O O . LEU A 1 87 ? -13.434 6.097 -10.382 1.00 94.19 87 LEU A O 1
ATOM 659 N N . LEU A 1 88 ? -14.087 4.294 -9.193 1.00 96.12 88 LEU A N 1
ATOM 660 C CA . LEU A 1 88 ? -13.918 4.892 -7.867 1.00 96.12 88 LEU A CA 1
ATOM 661 C C . LEU A 1 88 ? -12.942 4.061 -7.039 1.00 96.12 88 LEU A C 1
ATOM 663 O O . LEU A 1 88 ? -13.089 2.838 -6.928 1.00 96.12 88 LEU A O 1
ATOM 667 N N . LEU A 1 89 ? -11.971 4.741 -6.436 1.00 97.69 89 LEU A N 1
ATOM 668 C CA . LEU A 1 89 ? -11.013 4.166 -5.499 1.00 97.69 89 LEU A CA 1
ATOM 669 C C . LEU A 1 89 ? -11.700 3.769 -4.187 1.00 97.69 89 LEU A C 1
ATOM 671 O O . LEU A 1 89 ? -12.699 4.372 -3.790 1.00 97.69 89 LEU A O 1
ATOM 675 N N . GLY A 1 90 ? -11.112 2.833 -3.434 1.00 98.25 90 GLY A N 1
ATOM 676 C CA . GLY A 1 90 ? -11.624 2.481 -2.106 1.00 98.25 90 GLY A CA 1
ATOM 677 C C . GLY A 1 90 ? -11.689 3.693 -1.166 1.00 98.25 90 GLY A C 1
ATOM 678 O O . GLY A 1 90 ? -12.636 3.842 -0.397 1.00 98.25 90 GLY A O 1
ATOM 679 N N . ALA A 1 91 ? -10.735 4.622 -1.289 1.00 98.00 91 ALA A N 1
ATOM 680 C CA . ALA A 1 91 ? -10.708 5.856 -0.506 1.00 98.00 91 ALA A CA 1
ATOM 681 C C . ALA A 1 91 ? -11.757 6.906 -0.932 1.00 98.00 91 ALA A C 1
ATOM 683 O O . ALA A 1 91 ? -12.066 7.809 -0.159 1.00 98.00 91 ALA A O 1
ATOM 684 N N . GLU A 1 92 ? -12.351 6.792 -2.123 1.00 97.19 92 GLU A N 1
ATOM 685 C CA . GLU A 1 92 ? -13.470 7.650 -2.552 1.00 97.19 92 GLU A CA 1
ATOM 686 C C . GLU A 1 92 ? -14.816 7.146 -2.014 1.00 97.19 92 GLU A C 1
ATOM 688 O O . GLU A 1 92 ? -15.768 7.915 -1.865 1.00 97.19 92 GLU A O 1
ATOM 693 N N . ARG A 1 93 ? -14.886 5.863 -1.645 1.00 97.19 93 ARG A N 1
ATOM 694 C CA . ARG A 1 93 ? -16.080 5.176 -1.138 1.00 97.19 93 ARG A CA 1
ATOM 695 C C . ARG A 1 93 ? -16.306 5.400 0.359 1.00 97.19 93 ARG A C 1
ATOM 697 O O . ARG A 1 93 ? -16.385 4.464 1.158 1.00 97.19 93 ARG A O 1
ATOM 704 N N . LYS A 1 94 ? -16.387 6.678 0.740 1.00 97.12 94 LYS A N 1
ATOM 705 C CA . LYS A 1 94 ? -16.504 7.169 2.127 1.00 97.12 94 LYS A CA 1
ATOM 706 C C . LYS A 1 94 ? -17.651 6.523 2.906 1.00 97.12 94 LYS A C 1
ATOM 708 O O . LYS A 1 94 ? -17.509 6.243 4.096 1.00 97.12 94 LYS A O 1
ATOM 713 N N . ASP A 1 95 ? -18.769 6.263 2.235 1.00 97.38 95 ASP A N 1
ATOM 714 C CA . ASP A 1 95 ? -19.953 5.592 2.774 1.00 97.38 95 ASP A CA 1
ATOM 715 C C . ASP A 1 95 ? -19.637 4.216 3.377 1.00 97.38 95 ASP A C 1
ATOM 717 O O . ASP A 1 95 ? -20.242 3.835 4.379 1.00 97.38 95 ASP A O 1
ATOM 721 N N . LEU A 1 96 ? -18.652 3.505 2.819 1.00 98.25 96 LEU A N 1
ATOM 722 C CA . LEU A 1 96 ? -18.298 2.158 3.252 1.00 98.25 96 LEU A CA 1
ATOM 723 C C . LEU A 1 96 ? -17.356 2.117 4.453 1.00 98.25 96 LEU A C 1
ATOM 725 O O . LEU A 1 96 ? -17.444 1.182 5.247 1.00 98.25 96 LEU A O 1
ATOM 729 N N . TYR A 1 97 ? -16.451 3.09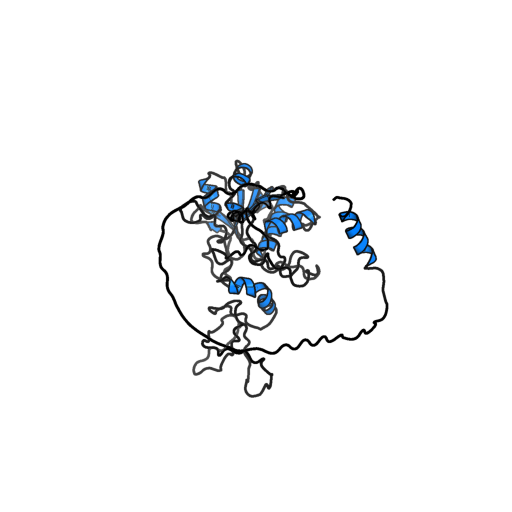1 4.603 1.00 98.31 97 TYR A N 1
ATOM 730 C CA . TYR A 1 97 ? -15.440 3.044 5.667 1.00 98.31 97 TYR A CA 1
ATOM 731 C C . TYR A 1 97 ? -15.631 4.067 6.780 1.00 98.31 97 TYR A C 1
ATOM 733 O O . TYR A 1 97 ? -15.277 3.759 7.915 1.00 98.31 97 TYR A O 1
ATOM 741 N N . LEU A 1 98 ? -16.199 5.255 6.539 1.00 98.25 98 LEU A N 1
ATOM 742 C CA . LEU A 1 98 ? -16.367 6.239 7.617 1.00 98.25 98 LEU A CA 1
ATOM 743 C C . LEU A 1 98 ? -17.171 5.679 8.807 1.00 98.25 98 LEU A C 1
ATOM 745 O O . LEU A 1 98 ? -16.738 5.887 9.943 1.00 98.25 98 LEU A O 1
ATOM 749 N N . PRO A 1 99 ? -18.268 4.912 8.615 1.00 98.25 99 PRO A N 1
ATOM 750 C CA . PRO A 1 99 ? -18.972 4.279 9.732 1.00 98.25 99 PRO A CA 1
ATOM 751 C C . PRO A 1 99 ? -18.103 3.293 10.521 1.00 98.25 99 PRO A C 1
ATOM 753 O O . PRO A 1 99 ? -18.251 3.196 11.736 1.00 98.25 99 PRO A O 1
ATOM 756 N N . LEU A 1 100 ? -17.173 2.602 9.853 1.00 97.50 100 LEU A N 1
ATOM 757 C CA . LEU A 1 100 ? -16.246 1.663 10.488 1.00 97.50 100 LEU A CA 1
ATOM 758 C C . LEU A 1 100 ? -15.198 2.379 11.345 1.00 97.50 100 LEU A C 1
ATOM 760 O O . LEU A 1 100 ? -14.676 1.775 12.276 1.00 97.50 100 LEU A O 1
ATOM 764 N N . LEU A 1 101 ? -14.877 3.640 11.037 1.00 98.62 101 LEU A N 1
ATOM 765 C CA . LEU A 1 101 ? -13.823 4.410 11.705 1.00 98.62 101 LEU A CA 1
ATOM 766 C C . LEU A 1 101 ? -14.343 5.341 12.810 1.00 98.62 101 LEU A C 1
ATOM 768 O O . LEU A 1 101 ? -13.577 5.731 13.694 1.00 98.62 101 LEU A O 1
ATOM 772 N N . ARG A 1 102 ? -15.630 5.710 12.793 1.00 98.06 102 ARG A N 1
ATOM 773 C CA . ARG A 1 102 ? -16.223 6.600 13.806 1.00 98.06 102 ARG A CA 1
ATOM 774 C C . ARG A 1 102 ? -16.061 6.034 15.217 1.00 98.06 102 ARG A C 1
ATOM 776 O O . ARG A 1 102 ? -16.345 4.869 15.478 1.00 98.06 102 ARG A O 1
ATOM 783 N N . GLY A 1 103 ? -15.604 6.887 16.134 1.00 97.88 103 GLY A N 1
ATOM 784 C CA . GLY A 1 103 ? -15.371 6.526 17.536 1.00 97.88 103 GLY A CA 1
ATOM 785 C C . GLY A 1 103 ? -14.144 5.642 17.790 1.00 97.88 103 GLY A C 1
ATOM 786 O O . GLY A 1 103 ? -13.897 5.299 18.942 1.00 97.88 103 GLY A O 1
ATOM 787 N N . LYS A 1 104 ? -13.365 5.285 16.759 1.00 98.62 104 LYS A N 1
ATOM 788 C CA . LYS A 1 104 ? -12.133 4.495 16.895 1.00 98.62 104 LYS A CA 1
ATOM 789 C C . LYS A 1 104 ? -10.896 5.377 16.830 1.00 98.62 104 LYS A C 1
ATOM 791 O O . LYS A 1 104 ? -10.883 6.403 16.154 1.00 98.62 104 LYS A O 1
ATOM 796 N N . ARG A 1 105 ? -9.829 4.928 17.486 1.00 98.75 105 ARG A N 1
ATOM 797 C CA . ARG A 1 105 ? -8.490 5.506 17.375 1.00 98.75 105 ARG A CA 1
ATOM 798 C C . ARG A 1 105 ? -7.774 4.914 16.163 1.00 98.75 105 ARG A C 1
ATOM 800 O O . ARG A 1 105 ? -7.551 3.704 16.102 1.00 98.75 105 ARG A O 1
ATOM 807 N N . ILE A 1 106 ? -7.438 5.754 15.191 1.00 98.88 106 ILE A N 1
ATOM 808 C CA . ILE A 1 106 ? -7.014 5.317 13.856 1.00 98.88 106 ILE A CA 1
ATOM 809 C C . ILE A 1 106 ? -5.493 5.428 13.713 1.00 98.88 106 ILE A C 1
ATOM 811 O O . ILE A 1 106 ? -4.918 6.492 13.953 1.00 98.88 106 ILE A O 1
ATOM 815 N N . GLY A 1 107 ? -4.850 4.343 13.282 1.00 98.69 107 GLY A N 1
ATOM 816 C CA . GLY A 1 107 ? -3.481 4.350 12.766 1.00 98.69 107 GLY A CA 1
ATOM 817 C C . GLY A 1 107 ? -3.488 4.227 11.243 1.00 98.69 107 GLY A C 1
ATOM 818 O O . GLY A 1 107 ? -4.138 3.336 10.701 1.00 98.69 107 GLY A O 1
ATOM 819 N N . LEU A 1 108 ? -2.786 5.114 10.541 1.00 98.50 108 LEU A N 1
ATOM 820 C CA . LEU A 1 108 ? -2.810 5.167 9.074 1.00 98.50 108 LEU A CA 1
ATOM 821 C C . LEU A 1 108 ? -1.509 4.648 8.475 1.00 98.50 108 LEU A C 1
ATOM 823 O O . LEU A 1 108 ? -0.455 5.193 8.774 1.00 98.50 108 LEU A O 1
ATOM 827 N N . ILE A 1 109 ? -1.579 3.644 7.605 1.00 98.19 109 ILE A N 1
ATOM 828 C CA . ILE A 1 109 ? -0.468 3.189 6.770 1.00 98.19 109 ILE A CA 1
ATOM 829 C C . ILE A 1 109 ? -0.656 3.829 5.398 1.00 98.19 109 ILE A C 1
ATOM 831 O O . ILE A 1 109 ? -1.428 3.346 4.570 1.00 98.19 109 ILE A O 1
ATOM 835 N N . VAL A 1 110 ? 0.011 4.960 5.203 1.00 97.12 110 VAL A N 1
ATOM 836 C CA . VAL A 1 110 ? -0.185 5.865 4.066 1.00 97.12 110 VAL A CA 1
ATOM 837 C C . VAL A 1 110 ? 1.158 6.388 3.577 1.00 97.12 110 VAL A C 1
ATOM 839 O O . VAL A 1 110 ? 2.135 6.431 4.332 1.00 97.12 110 VAL A O 1
ATOM 842 N N . ASN A 1 111 ? 1.205 6.794 2.313 1.00 94.88 111 ASN A N 1
ATOM 843 C CA . ASN A 1 111 ? 2.321 7.534 1.745 1.00 94.88 111 ASN A CA 1
ATOM 844 C C . ASN A 1 111 ? 1.797 8.726 0.911 1.00 94.88 111 ASN A C 1
ATOM 846 O O . ASN A 1 111 ? 0.602 8.990 0.875 1.00 94.88 111 ASN A O 1
ATOM 850 N N . HIS A 1 112 ? 2.657 9.416 0.163 1.00 93.69 112 HIS A N 1
ATOM 851 C CA . HIS A 1 112 ? 2.237 10.564 -0.658 1.00 93.69 112 HIS A CA 1
ATOM 852 C C . HIS A 1 112 ? 1.246 10.227 -1.783 1.00 93.69 112 HIS A C 1
ATOM 854 O O . HIS A 1 112 ? 0.687 11.134 -2.394 1.00 93.69 112 HIS A O 1
ATOM 860 N N . THR A 1 113 ? 1.023 8.943 -2.073 1.00 96.06 113 THR A N 1
ATOM 861 C CA . THR A 1 113 ? 0.038 8.480 -3.062 1.00 96.06 113 THR A CA 1
ATOM 862 C C . THR A 1 113 ? -1.369 8.334 -2.489 1.00 96.06 113 THR A C 1
ATOM 864 O O . THR A 1 113 ? -2.312 8.153 -3.260 1.00 96.06 113 THR A O 1
ATOM 867 N N . SER A 1 114 ? -1.529 8.442 -1.164 1.00 97.19 114 SER A N 1
ATOM 868 C CA . SER A 1 114 ? -2.791 8.312 -0.421 1.00 97.19 114 SER A CA 1
ATOM 869 C C . SER A 1 114 ? -3.709 9.527 -0.604 1.00 97.19 114 SER A C 1
ATOM 871 O O . SER A 1 114 ? -4.261 10.079 0.346 1.00 97.19 114 SER A O 1
ATOM 873 N N . LEU A 1 115 ? -3.823 9.997 -1.844 1.00 96.69 115 LEU A N 1
ATOM 874 C CA . LEU A 1 115 ? -4.673 11.099 -2.251 1.00 96.69 115 LEU A CA 1
ATOM 875 C C . LEU A 1 115 ? -6.067 10.573 -2.581 1.00 96.69 115 LEU A C 1
ATOM 877 O O . LEU A 1 115 ? -6.222 9.522 -3.213 1.00 96.69 115 LEU A O 1
ATOM 881 N N . VAL A 1 116 ? -7.066 11.336 -2.155 1.00 96.88 116 VAL A N 1
ATOM 882 C CA . VAL A 1 116 ? -8.486 11.094 -2.375 1.00 96.88 116 VAL A CA 1
ATOM 883 C C . VAL A 1 116 ? -9.029 12.244 -3.219 1.00 96.88 116 VAL A C 1
ATOM 885 O O . VAL A 1 116 ? -9.079 13.379 -2.721 1.00 96.88 116 VAL A O 1
ATOM 888 N N . PRO A 1 117 ? -9.434 11.994 -4.477 1.00 93.25 117 PRO A N 1
ATOM 889 C CA . PRO A 1 117 ? -10.100 12.995 -5.304 1.00 93.25 117 PRO A CA 1
ATOM 890 C C . PRO A 1 117 ? -11.278 13.644 -4.564 1.00 93.25 117 PRO A C 1
ATOM 892 O O . PRO A 1 117 ? -12.031 12.967 -3.861 1.00 93.25 117 PRO A O 1
ATOM 895 N N . GLN A 1 118 ? -11.418 14.968 -4.674 1.00 90.50 118 GLN A N 1
ATOM 896 C CA . GLN A 1 118 ? -12.558 15.692 -4.109 1.00 90.50 118 GLN A CA 1
ATOM 897 C C . GLN A 1 118 ? -13.481 16.187 -5.228 1.00 90.50 118 GLN A C 1
ATOM 899 O O . GLN A 1 118 ? -12.994 16.604 -6.282 1.00 90.50 118 GLN A O 1
ATOM 904 N N . PRO A 1 119 ? -14.808 16.204 -5.011 1.00 84.56 119 PRO A N 1
ATOM 905 C CA . PRO A 1 119 ? -15.729 16.823 -5.956 1.00 84.56 119 PRO A CA 1
ATOM 906 C C . PRO A 1 119 ? -15.366 18.297 -6.188 1.00 84.56 119 PRO A C 1
ATOM 908 O O . PRO A 1 119 ? -15.373 19.092 -5.250 1.00 84.56 119 PRO A O 1
ATOM 911 N N . GLY A 1 120 ? -15.053 18.655 -7.436 1.00 80.50 120 GLY A N 1
ATOM 912 C CA . GLY A 1 120 ? -14.816 20.045 -7.845 1.00 80.50 120 GLY A CA 1
ATOM 913 C C . GLY A 1 120 ? -13.553 20.702 -7.275 1.00 80.50 120 GLY A C 1
ATOM 914 O O . GLY A 1 120 ? -13.490 21.929 -7.250 1.00 80.50 120 GLY A O 1
ATOM 915 N N . GLY A 1 121 ? -12.565 19.930 -6.810 1.00 81.75 121 GLY A N 1
ATOM 916 C CA . GLY A 1 121 ? -11.360 20.490 -6.198 1.00 81.75 121 GLY A CA 1
ATOM 917 C C . GLY A 1 121 ? -10.140 19.574 -6.241 1.00 81.75 121 GLY A C 1
ATOM 918 O O . GLY A 1 121 ? -10.151 18.505 -6.849 1.00 81.75 121 GLY A O 1
ATOM 919 N N . GLU A 1 122 ? -9.073 20.023 -5.583 1.00 88.81 122 GLU A N 1
ATOM 920 C CA . GLU A 1 122 ? -7.825 19.271 -5.458 1.00 88.81 122 GLU A CA 1
ATOM 921 C C . GLU A 1 122 ? -8.006 18.019 -4.591 1.00 88.81 122 GLU A C 1
ATOM 923 O O . GLU A 1 122 ? -8.814 17.982 -3.657 1.00 88.81 122 GLU A O 1
ATOM 928 N N . ALA A 1 123 ? -7.237 16.975 -4.902 1.00 94.00 123 ALA A N 1
ATOM 929 C CA . ALA A 1 123 ? -7.233 15.763 -4.100 1.00 94.00 123 ALA A CA 1
ATOM 930 C C . ALA A 1 123 ? -6.667 16.052 -2.701 1.00 94.00 123 ALA A C 1
ATOM 932 O O . ALA A 1 123 ? -5.635 16.704 -2.557 1.00 94.00 123 ALA A O 1
ATOM 933 N N . LEU A 1 124 ? -7.327 15.528 -1.668 1.00 95.00 124 LEU A N 1
ATOM 934 C CA . LEU A 1 124 ? -6.858 15.630 -0.288 1.00 95.00 124 LEU A CA 1
ATOM 935 C C . LEU A 1 124 ? -6.110 14.365 0.095 1.00 95.00 124 LEU A C 1
ATOM 937 O O . LEU A 1 124 ? -6.540 13.262 -0.239 1.00 95.00 124 LEU A O 1
ATOM 941 N N . HIS A 1 125 ? -5.028 14.504 0.850 1.00 96.38 125 HIS A N 1
ATOM 942 C CA . HIS A 1 125 ? -4.401 13.345 1.462 1.00 96.38 125 HIS A CA 1
ATOM 943 C C . HIS A 1 125 ? -5.361 12.717 2.486 1.00 96.38 125 HIS A C 1
ATOM 945 O O . HIS A 1 125 ? -6.043 13.432 3.225 1.00 96.38 125 HIS A O 1
ATOM 951 N N . LEU A 1 126 ? -5.412 11.384 2.559 1.00 97.69 126 LEU A N 1
ATOM 952 C CA . LEU A 1 126 ? -6.367 10.653 3.398 1.00 97.69 126 LEU A CA 1
ATOM 953 C C . LEU A 1 126 ? -6.321 11.106 4.864 1.00 97.69 126 LEU A C 1
ATOM 955 O O . LEU A 1 126 ? -7.363 11.257 5.490 1.00 97.69 126 LEU A O 1
ATOM 959 N N . VAL A 1 127 ? -5.127 11.379 5.399 1.00 97.25 127 VAL A N 1
ATOM 960 C CA . VAL A 1 127 ? -4.945 11.935 6.756 1.00 97.25 127 VAL A CA 1
ATOM 961 C C . VAL A 1 127 ? -5.783 13.201 6.955 1.00 97.25 127 VAL A C 1
ATOM 963 O O . VAL A 1 127 ? -6.552 13.285 7.910 1.00 97.25 127 VAL A O 1
ATOM 966 N N . ASP A 1 128 ? -5.668 14.161 6.038 1.00 96.69 128 ASP A N 1
ATOM 967 C CA . ASP A 1 128 ? -6.326 15.464 6.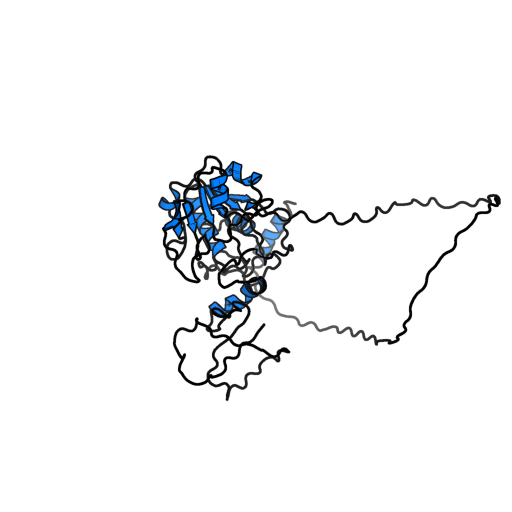151 1.00 96.69 128 ASP A CA 1
ATOM 968 C C . ASP A 1 128 ? -7.834 15.325 5.948 1.00 96.69 128 ASP A C 1
ATOM 970 O O . ASP A 1 128 ? -8.622 15.963 6.644 1.00 96.69 128 ASP A O 1
ATOM 974 N N . LEU A 1 129 ? -8.242 14.431 5.040 1.00 97.19 129 LEU A N 1
ATOM 975 C CA . LEU A 1 129 ? -9.642 14.079 4.851 1.00 97.19 129 LEU A CA 1
ATOM 976 C C . LEU A 1 129 ? -10.251 13.524 6.147 1.00 97.19 129 LEU A C 1
ATOM 978 O O . LEU A 1 129 ? -11.287 14.012 6.582 1.00 97.19 129 LEU A O 1
ATOM 982 N N . LEU A 1 130 ? -9.621 12.537 6.790 1.00 98.19 130 LEU A N 1
ATOM 983 C CA . LEU A 1 130 ? -10.170 11.925 8.006 1.00 98.19 130 LEU A CA 1
ATOM 984 C C . LEU A 1 130 ? -10.208 12.910 9.183 1.00 98.19 130 LEU A C 1
ATOM 986 O O . LEU A 1 130 ? -11.178 12.910 9.940 1.00 98.19 130 LEU A O 1
ATOM 990 N N . LEU A 1 131 ? -9.200 13.777 9.317 1.00 97.75 131 LEU A N 1
ATOM 991 C CA . LEU A 1 131 ? -9.207 14.849 10.317 1.00 97.75 131 LEU A CA 1
ATOM 992 C C . LEU A 1 131 ? -10.337 15.856 10.061 1.00 97.75 131 LEU A C 1
ATOM 994 O O . LEU A 1 131 ? -11.037 16.237 10.998 1.00 97.75 131 LEU A O 1
ATOM 998 N N . LYS A 1 132 ? -10.565 16.243 8.799 1.00 96.19 132 LYS A N 1
ATOM 999 C CA . LYS A 1 132 ? -11.669 17.131 8.400 1.00 96.19 132 LYS A CA 1
ATOM 1000 C C . LYS A 1 132 ? -13.043 16.517 8.688 1.00 96.19 132 LYS A C 1
ATOM 1002 O O . LYS A 1 132 ? -13.957 17.238 9.071 1.00 96.19 132 LYS A O 1
ATOM 1007 N N . GLU A 1 133 ? -13.174 15.199 8.556 1.00 96.69 133 GLU A N 1
ATOM 1008 C CA . GLU A 1 133 ? -14.375 14.433 8.933 1.00 96.69 133 GLU A CA 1
ATOM 1009 C C . GLU A 1 133 ? -14.521 14.246 10.463 1.00 96.69 133 GLU A C 1
ATOM 1011 O O . GLU A 1 133 ? -15.435 13.559 10.925 1.00 96.69 133 GLU A O 1
ATOM 1016 N N . GLY A 1 134 ? -13.631 14.835 11.273 1.00 97.50 134 GLY A N 1
ATOM 1017 C CA . GLY A 1 134 ? -13.687 14.789 12.737 1.00 97.50 134 GLY A CA 1
ATOM 1018 C C . GLY A 1 134 ? -13.289 13.440 13.343 1.00 97.50 134 GLY A C 1
ATOM 1019 O O . GLY A 1 134 ? -13.668 13.134 14.475 1.00 97.50 134 GLY A O 1
ATOM 1020 N N . LEU A 1 135 ? -12.554 12.605 12.602 1.00 98.38 135 LEU A N 1
ATOM 1021 C CA . LEU A 1 135 ? -12.110 11.295 13.074 1.00 98.38 135 LEU A CA 1
ATOM 1022 C C . LEU A 1 135 ? -10.817 11.377 13.895 1.00 98.38 135 LEU A C 1
ATOM 1024 O O . LEU A 1 135 ? -9.959 12.235 13.692 1.00 98.38 135 LEU A O 1
ATOM 1028 N N . GLN A 1 136 ? -10.651 10.428 14.819 1.00 98.00 136 GLN A N 1
ATOM 1029 C CA . GLN A 1 136 ? -9.528 10.399 15.757 1.00 98.00 136 GLN A CA 1
ATOM 1030 C C . GLN A 1 136 ? -8.307 9.688 15.160 1.00 98.00 136 GLN A C 1
ATOM 1032 O O . GLN A 1 136 ? -7.972 8.561 15.536 1.00 98.00 136 GLN A O 1
ATOM 1037 N N . VAL A 1 137 ? -7.617 10.353 14.236 1.00 98.38 137 VAL A N 1
ATOM 1038 C CA . VAL A 1 137 ? -6.307 9.892 13.757 1.00 98.38 137 VAL A CA 1
ATOM 1039 C C . VAL A 1 137 ? -5.278 10.071 14.873 1.00 98.38 137 VAL A C 1
ATOM 1041 O O . VAL A 1 137 ? -5.099 11.169 15.390 1.00 98.38 137 VAL A O 1
ATOM 1044 N N . LYS A 1 138 ? -4.617 8.984 15.282 1.00 98.06 138 LYS A N 1
ATOM 1045 C CA . LYS A 1 138 ? -3.626 9.002 16.371 1.00 98.06 138 LYS A CA 1
ATOM 1046 C C . LYS A 1 138 ? -2.200 9.090 15.877 1.00 98.06 138 LYS A C 1
ATOM 1048 O O . LYS A 1 138 ? -1.381 9.709 16.546 1.00 98.06 138 LYS A O 1
ATOM 1053 N N . LYS A 1 139 ? -1.898 8.432 14.759 1.00 96.12 139 LYS A N 1
ATOM 1054 C CA . LYS A 1 139 ? -0.554 8.390 14.183 1.00 96.12 139 LYS A CA 1
ATOM 1055 C C . LYS A 1 139 ? -0.560 7.888 12.749 1.00 96.12 139 LYS A C 1
ATOM 1057 O O . LYS A 1 139 ? -1.474 7.179 12.319 1.00 96.12 139 LYS A O 1
ATOM 1062 N N . VAL A 1 140 ? 0.515 8.224 12.053 1.00 96.69 140 VAL A N 1
ATOM 1063 C CA . VAL A 1 140 ? 0.831 7.745 10.711 1.00 96.69 140 VAL A CA 1
ATOM 1064 C C . VAL A 1 140 ? 1.997 6.768 10.791 1.00 96.69 140 VAL A C 1
ATOM 1066 O O . VAL A 1 140 ? 3.002 7.034 11.441 1.00 96.69 140 VAL A O 1
ATOM 1069 N N . PHE A 1 141 ? 1.869 5.640 10.112 1.00 95.75 141 PHE A N 1
ATOM 1070 C CA . PHE A 1 141 ? 2.898 4.644 9.886 1.00 95.75 141 PHE A CA 1
ATOM 1071 C C . PHE A 1 141 ? 3.391 4.782 8.445 1.00 95.75 141 PHE A C 1
ATOM 1073 O O . PHE A 1 141 ? 2.734 4.330 7.507 1.00 95.75 141 PHE A O 1
ATOM 1080 N N . ALA A 1 142 ? 4.528 5.445 8.261 1.00 90.94 142 ALA A N 1
ATOM 1081 C CA . ALA A 1 142 ? 5.053 5.765 6.940 1.00 90.94 142 ALA A CA 1
ATOM 1082 C C . ALA A 1 142 ? 6.089 4.717 6.490 1.00 90.94 142 ALA A C 1
ATOM 1084 O O . ALA A 1 142 ? 6.995 4.405 7.264 1.00 90.94 142 ALA A O 1
ATOM 1085 N N . PRO A 1 143 ? 6.003 4.175 5.261 1.00 85.38 143 PRO A N 1
ATOM 1086 C CA . PRO A 1 143 ? 7.016 3.274 4.709 1.00 85.38 143 PRO A CA 1
ATOM 1087 C C . PRO A 1 143 ? 8.259 4.053 4.208 1.00 85.38 143 PRO A C 1
ATOM 1089 O O . PRO A 1 143 ? 8.564 5.148 4.671 1.00 85.38 143 PRO A O 1
ATOM 1092 N N . GLU A 1 144 ? 8.990 3.483 3.249 1.00 64.75 144 GLU A N 1
ATOM 1093 C CA . GLU A 1 144 ? 10.339 3.872 2.799 1.00 64.75 144 GLU A CA 1
ATOM 1094 C C . GLU A 1 144 ? 10.531 5.319 2.294 1.00 64.75 144 GLU A C 1
ATOM 1096 O O . GLU A 1 144 ? 11.616 5.866 2.464 1.00 64.75 144 GLU A O 1
ATOM 1101 N N . HIS A 1 145 ? 9.518 5.953 1.689 1.00 64.62 145 HIS A N 1
ATOM 1102 C CA . HIS A 1 145 ? 9.628 7.301 1.081 1.00 64.62 145 HIS A CA 1
ATOM 1103 C C . HIS A 1 145 ? 8.820 8.379 1.807 1.00 64.62 145 HIS A C 1
ATOM 1105 O O . HIS A 1 145 ? 8.736 9.524 1.364 1.00 64.62 145 HIS A O 1
ATOM 1111 N N . GLY A 1 146 ? 8.213 8.018 2.935 1.00 66.94 146 GLY A N 1
ATOM 1112 C CA . GLY A 1 146 ? 7.436 8.959 3.735 1.00 66.94 146 GLY A CA 1
ATOM 1113 C C . GLY A 1 146 ? 6.061 9.150 3.203 1.00 66.94 146 GLY A C 1
ATOM 1114 O O . GLY A 1 146 ? 5.645 8.455 2.284 1.00 66.94 146 GLY A O 1
ATOM 1115 N N . PHE A 1 147 ? 5.343 10.084 3.816 1.00 80.06 147 PHE A N 1
ATOM 1116 C CA . PHE A 1 147 ? 3.929 10.214 3.513 1.00 80.06 147 PHE A CA 1
ATOM 1117 C C . PHE A 1 147 ? 3.488 11.555 2.946 1.00 80.06 147 PHE A C 1
ATOM 1119 O O . PHE A 1 147 ? 2.442 11.615 2.321 1.00 80.06 147 PHE A O 1
ATOM 1126 N N . ARG A 1 148 ? 4.308 12.605 3.041 1.00 83.50 148 ARG A N 1
ATOM 1127 C CA . ARG A 1 148 ? 4.042 13.880 2.351 1.00 83.50 148 ARG A CA 1
ATOM 1128 C C . ARG A 1 148 ? 4.821 14.047 1.041 1.00 83.50 148 ARG A C 1
ATOM 1130 O O . ARG A 1 148 ? 4.614 15.028 0.341 1.00 83.50 148 ARG A O 1
ATOM 1137 N N . GLY A 1 149 ? 5.701 13.102 0.692 1.00 67.44 149 GLY A N 1
ATOM 1138 C CA . GLY A 1 149 ? 6.429 13.108 -0.588 1.00 67.44 149 GLY A CA 1
ATOM 1139 C C . GLY A 1 149 ? 7.561 14.137 -0.666 1.00 67.44 149 GLY A C 1
ATOM 1140 O O . GLY A 1 149 ? 8.025 14.450 -1.758 1.00 67.44 149 GLY A O 1
ATOM 1141 N N . THR A 1 150 ? 7.987 14.664 0.484 1.00 65.00 150 THR A N 1
ATOM 1142 C CA . THR A 1 150 ? 9.053 15.667 0.624 1.00 65.00 150 THR A CA 1
ATOM 1143 C C . THR A 1 150 ? 10.436 15.062 0.885 1.00 65.00 150 THR A C 1
ATOM 1145 O O . THR A 1 150 ? 11.397 15.815 0.966 1.00 65.00 150 THR A O 1
ATOM 1148 N N . ALA A 1 151 ? 10.538 13.741 1.069 1.00 57.81 151 ALA A N 1
ATOM 1149 C CA . ALA A 1 151 ? 11.802 13.044 1.310 1.00 57.81 151 ALA A CA 1
ATOM 1150 C C . ALA A 1 151 ? 12.440 12.599 -0.017 1.00 57.81 151 ALA A C 1
ATOM 1152 O O . ALA A 1 151 ? 11.745 12.078 -0.897 1.00 57.81 151 ALA A O 1
ATOM 1153 N N . ASP A 1 152 ? 13.753 12.788 -0.152 1.00 48.09 152 ASP A N 1
ATOM 1154 C CA . ASP A 1 152 ? 14.495 12.420 -1.360 1.00 48.09 152 ASP A CA 1
ATOM 1155 C C . ASP A 1 152 ? 14.687 10.896 -1.502 1.00 48.09 152 ASP A C 1
ATOM 1157 O O . ASP A 1 152 ? 14.494 10.101 -0.575 1.00 48.09 152 ASP A O 1
ATOM 1161 N N . ALA A 1 153 ? 15.075 10.454 -2.704 1.00 45.84 153 ALA A N 1
ATOM 1162 C CA . ALA A 1 153 ? 15.315 9.045 -3.005 1.00 45.84 153 ALA A CA 1
ATOM 1163 C C . ALA A 1 153 ? 16.422 8.453 -2.108 1.00 45.84 153 ALA A C 1
ATOM 1165 O O . ALA A 1 153 ? 17.604 8.712 -2.316 1.00 45.84 153 ALA A O 1
ATOM 1166 N N . GLY A 1 154 ? 16.035 7.605 -1.152 1.00 44.31 154 GLY A N 1
ATOM 1167 C CA . GLY A 1 154 ? 16.960 6.917 -0.245 1.00 44.31 154 GLY A CA 1
ATOM 1168 C C . GLY A 1 154 ? 17.182 7.614 1.100 1.00 44.31 154 GLY A C 1
ATOM 1169 O O . GLY A 1 154 ? 17.961 7.109 1.912 1.00 44.31 154 GLY A O 1
ATOM 1170 N N . GLU A 1 155 ? 16.495 8.727 1.379 1.00 48.91 155 GLU A N 1
ATOM 1171 C CA . GLU A 1 155 ? 16.521 9.324 2.712 1.00 48.91 155 GLU A CA 1
ATOM 1172 C C . GLU A 1 155 ? 15.735 8.468 3.707 1.00 48.91 155 GLU A C 1
ATOM 1174 O O . GLU A 1 155 ? 14.554 8.165 3.529 1.00 48.91 155 GLU A O 1
ATOM 1179 N N . LYS A 1 156 ? 16.408 8.058 4.788 1.00 52.66 156 LYS A N 1
ATOM 1180 C CA . LYS A 1 156 ? 15.750 7.365 5.894 1.00 52.66 156 LYS A CA 1
ATOM 1181 C C . LYS A 1 156 ? 14.802 8.329 6.576 1.00 52.66 156 LYS A C 1
ATOM 1183 O O . LYS A 1 156 ? 15.220 9.364 7.089 1.00 52.66 156 LYS A O 1
ATOM 1188 N N . ILE A 1 157 ? 13.552 7.918 6.695 1.00 58.53 157 ILE A N 1
ATOM 1189 C CA . ILE A 1 157 ? 12.595 8.673 7.487 1.00 58.53 157 ILE A CA 1
ATOM 1190 C C . ILE A 1 157 ? 12.780 8.302 8.932 1.00 58.53 157 ILE A C 1
ATOM 1192 O O . ILE A 1 157 ? 12.571 7.157 9.338 1.00 58.53 157 ILE A O 1
ATOM 1196 N N . LEU A 1 158 ? 13.219 9.295 9.689 1.00 61.84 158 LEU A N 1
ATOM 1197 C CA . LEU A 1 158 ? 13.204 9.242 11.132 1.00 61.84 158 LEU A CA 1
ATOM 1198 C C . LEU A 1 158 ? 11.759 9.410 11.596 1.00 61.84 158 LEU A C 1
ATOM 1200 O O . LEU A 1 158 ? 10.993 10.185 11.021 1.00 61.84 158 LEU A O 1
ATOM 1204 N N . SER A 1 159 ? 11.389 8.668 12.637 1.00 71.62 159 SER A N 1
ATOM 1205 C CA . SER A 1 159 ? 10.146 8.944 13.349 1.00 71.62 159 SER A CA 1
ATOM 1206 C C . SER A 1 159 ? 10.134 10.409 13.785 1.00 71.62 159 SER A C 1
ATOM 1208 O O . SER A 1 159 ? 11.164 10.953 14.187 1.00 71.62 159 SER A O 1
ATOM 1210 N N . GLY A 1 160 ? 8.976 11.047 13.695 1.00 83.12 160 GLY A N 1
ATOM 1211 C CA . GLY A 1 160 ? 8.858 12.481 13.915 1.00 83.12 160 GLY A CA 1
ATOM 1212 C C . GLY A 1 160 ? 7.411 12.911 14.067 1.00 83.12 160 GLY A C 1
ATOM 1213 O O . GLY A 1 160 ? 6.551 12.110 14.429 1.00 83.12 160 GLY A O 1
ATOM 1214 N N . THR A 1 161 ? 7.152 14.175 13.765 1.00 86.75 161 THR A N 1
ATOM 1215 C CA . THR A 1 161 ? 5.820 14.776 13.835 1.00 86.75 161 THR A CA 1
ATOM 1216 C C . THR A 1 161 ? 5.501 15.409 12.490 1.00 86.75 161 THR A C 1
ATOM 1218 O O . THR A 1 161 ? 6.332 16.124 11.933 1.00 86.75 161 THR A O 1
ATOM 1221 N N . ASP A 1 162 ? 4.307 15.154 11.961 1.00 89.31 162 ASP A N 1
ATOM 1222 C CA . ASP A 1 162 ? 3.815 15.844 10.773 1.00 89.31 162 ASP A CA 1
ATOM 1223 C C . ASP A 1 162 ? 3.586 17.319 11.098 1.00 89.31 162 ASP A C 1
ATOM 1225 O O . ASP A 1 162 ? 2.748 17.650 11.934 1.00 89.31 162 ASP A O 1
ATOM 1229 N N . ALA A 1 163 ? 4.313 18.214 10.432 1.00 86.69 163 ALA A N 1
ATOM 1230 C CA . ALA A 1 163 ? 4.242 19.646 10.714 1.00 86.69 163 ALA A CA 1
ATOM 1231 C C . ALA A 1 163 ? 2.853 20.246 10.433 1.00 86.69 163 ALA A C 1
ATOM 1233 O O . ALA A 1 163 ? 2.481 21.231 11.063 1.00 86.69 163 ALA A O 1
ATOM 1234 N N . GLN A 1 164 ? 2.087 19.658 9.505 1.00 88.06 164 GLN A N 1
ATOM 1235 C CA . GLN A 1 164 ? 0.758 20.154 9.138 1.00 88.06 164 GLN A CA 1
ATOM 1236 C C . GLN A 1 164 ? -0.312 19.773 10.165 1.00 88.06 164 GLN A C 1
ATOM 1238 O O . GLN A 1 164 ? -1.154 20.596 10.510 1.00 88.06 164 GLN A O 1
ATOM 1243 N N . THR A 1 165 ? -0.288 18.531 10.655 1.00 91.69 165 THR A N 1
ATOM 1244 C CA . THR A 1 165 ? -1.357 17.991 11.514 1.00 91.69 165 THR A CA 1
ATOM 1245 C C . THR A 1 165 ? -0.960 17.834 12.980 1.00 91.69 165 THR A C 1
ATOM 1247 O O . THR A 1 165 ? -1.820 17.598 13.825 1.00 91.69 165 THR A O 1
ATOM 1250 N N . GLY A 1 166 ? 0.332 17.923 13.302 1.00 91.88 166 GLY A N 1
ATOM 1251 C CA . GLY A 1 166 ? 0.868 17.618 14.630 1.00 91.88 166 GLY A CA 1
ATOM 1252 C C . GLY A 1 166 ? 0.856 16.123 14.973 1.00 91.88 166 GLY A C 1
ATOM 1253 O O . GLY A 1 166 ? 1.153 15.756 16.111 1.00 91.88 166 GLY A O 1
ATOM 1254 N N . LEU A 1 167 ? 0.510 15.248 14.022 1.00 94.62 167 LEU A N 1
ATOM 1255 C CA . LEU A 1 167 ? 0.419 13.813 14.266 1.00 94.62 167 LEU A CA 1
ATOM 1256 C C . LEU A 1 167 ? 1.805 13.163 14.374 1.00 94.62 167 LEU A C 1
ATOM 1258 O O . LEU A 1 167 ? 2.684 13.450 13.558 1.00 94.62 167 LEU A O 1
ATOM 1262 N N . PRO A 1 168 ? 1.999 12.219 15.311 1.00 94.31 168 PRO A N 1
ATOM 1263 C CA . PRO A 1 168 ? 3.170 11.358 15.325 1.00 94.31 168 PRO A CA 1
ATOM 1264 C C . PRO A 1 168 ? 3.291 10.544 14.032 1.00 94.31 168 PRO A C 1
ATOM 1266 O O . PRO A 1 168 ? 2.320 9.940 13.564 1.00 94.31 168 PRO A O 1
ATOM 1269 N N . VAL A 1 169 ? 4.508 10.470 13.505 1.00 93.25 169 VAL A N 1
ATOM 1270 C CA . VAL A 1 169 ? 4.890 9.675 12.338 1.00 93.25 169 VAL A CA 1
ATOM 1271 C C . VAL A 1 169 ? 5.876 8.605 12.786 1.00 93.25 169 VAL A C 1
ATOM 1273 O O . VAL A 1 169 ? 6.949 8.905 13.309 1.00 93.25 169 VAL A O 1
ATOM 1276 N N . VAL A 1 170 ? 5.513 7.347 12.572 1.00 93.12 170 VAL A N 1
ATOM 1277 C CA . VAL A 1 170 ? 6.323 6.168 12.872 1.00 93.12 170 VAL A CA 1
ATOM 1278 C C . VAL A 1 170 ? 6.837 5.592 11.560 1.00 93.12 170 VAL A C 1
ATOM 1280 O O . VAL A 1 170 ? 6.054 5.204 10.696 1.00 93.12 170 VAL A O 1
ATOM 1283 N N . SER A 1 171 ? 8.155 5.519 11.408 1.00 91.50 171 SER A N 1
ATOM 1284 C CA . SER A 1 171 ? 8.780 4.930 10.221 1.00 91.50 171 SER A CA 1
ATOM 1285 C C . SER A 1 171 ? 8.703 3.404 10.260 1.00 91.50 171 SER A C 1
ATOM 1287 O O . SER A 1 171 ? 9.173 2.788 11.219 1.00 91.50 171 SER A O 1
ATOM 1289 N N . LEU A 1 172 ? 8.142 2.790 9.216 1.00 91.06 172 LEU A N 1
ATOM 1290 C CA . LEU A 1 172 ? 8.082 1.341 9.014 1.00 91.06 172 LEU A CA 1
ATOM 1291 C C . LEU A 1 172 ? 9.184 0.836 8.073 1.00 91.06 172 LEU A C 1
ATOM 1293 O O . LEU A 1 172 ? 8.934 0.079 7.133 1.00 91.06 172 LEU A O 1
ATOM 1297 N N . TYR A 1 173 ? 10.420 1.275 8.310 1.00 83.62 173 TYR A N 1
ATOM 1298 C CA . TYR A 1 173 ? 11.571 0.942 7.473 1.00 83.62 173 TYR A CA 1
ATOM 1299 C C . TYR A 1 173 ? 12.784 0.472 8.291 1.00 83.62 173 TYR A C 1
ATOM 1301 O O . TYR A 1 173 ? 12.833 0.584 9.518 1.00 83.62 173 TYR A O 1
ATOM 1309 N N . GLY A 1 174 ? 13.785 -0.098 7.612 1.00 85.25 174 GLY A N 1
ATOM 1310 C CA . GLY A 1 174 ? 15.008 -0.587 8.251 1.00 85.25 174 GLY A CA 1
ATOM 1311 C C . GLY A 1 174 ? 14.728 -1.710 9.254 1.00 85.25 174 GLY A C 1
ATOM 1312 O O . GLY A 1 174 ? 14.277 -2.788 8.864 1.00 85.25 174 GLY A O 1
ATOM 1313 N N . ASN A 1 175 ? 15.002 -1.468 10.536 1.00 85.81 175 ASN A N 1
ATOM 1314 C CA . ASN A 1 175 ? 14.788 -2.449 11.606 1.00 85.81 175 ASN A CA 1
ATOM 1315 C C . ASN A 1 175 ? 13.358 -2.425 12.178 1.00 85.81 175 ASN A C 1
ATOM 1317 O O . ASN A 1 175 ? 13.006 -3.327 12.928 1.00 85.81 175 ASN A O 1
ATOM 1321 N N . ASN A 1 176 ? 12.523 -1.446 11.807 1.00 89.25 176 ASN A N 1
ATOM 1322 C CA . ASN A 1 176 ? 11.168 -1.268 12.343 1.00 89.25 176 ASN A CA 1
ATOM 1323 C C . ASN A 1 176 ? 10.076 -1.571 11.298 1.00 89.25 176 ASN A C 1
ATOM 1325 O O . ASN A 1 176 ? 9.144 -0.802 11.134 1.00 89.25 176 ASN A O 1
ATOM 1329 N N . LYS A 1 177 ? 10.185 -2.665 10.535 1.00 93.25 177 LYS A N 1
ATOM 1330 C CA . LYS A 1 177 ? 9.257 -2.956 9.413 1.00 93.25 177 LYS A CA 1
ATOM 1331 C C . LYS A 1 177 ? 7.837 -3.355 9.844 1.00 93.25 177 LYS A C 1
ATOM 1333 O O . LYS A 1 177 ? 6.910 -3.257 9.044 1.00 93.25 177 LYS A O 1
ATOM 1338 N N . LYS A 1 178 ? 7.677 -3.829 11.083 1.00 96.25 178 LYS A N 1
ATOM 1339 C CA . LYS A 1 178 ? 6.403 -4.239 11.688 1.00 96.25 178 LYS A CA 1
ATOM 1340 C C . LYS A 1 178 ? 6.095 -3.317 12.873 1.00 96.25 178 LYS A C 1
ATOM 1342 O O . LYS A 1 178 ? 6.982 -3.179 13.716 1.00 96.25 178 LYS A O 1
ATOM 1347 N N . PRO A 1 179 ? 4.890 -2.718 12.969 1.00 96.50 179 PRO A N 1
ATOM 1348 C CA . PRO A 1 179 ? 4.509 -1.952 14.149 1.00 96.50 179 PRO A CA 1
ATOM 1349 C C . PRO A 1 179 ? 4.652 -2.779 15.432 1.00 96.50 179 PRO A C 1
ATOM 1351 O O . PRO A 1 179 ? 4.171 -3.913 15.492 1.00 96.50 179 PRO A O 1
ATOM 1354 N N . SER A 1 180 ? 5.295 -2.219 16.455 1.00 97.12 180 SER A N 1
ATOM 1355 C CA . SER A 1 180 ? 5.424 -2.884 17.756 1.00 97.12 180 SER A CA 1
ATOM 1356 C C . SER A 1 180 ? 4.105 -2.842 18.550 1.00 97.12 180 SER A C 1
ATOM 1358 O O . SER A 1 180 ? 3.250 -1.989 18.280 1.00 97.12 180 SER A O 1
ATOM 1360 N N . PRO A 1 181 ? 3.918 -3.716 19.559 1.00 97.88 181 PRO A N 1
ATOM 1361 C CA . PRO A 1 181 ? 2.754 -3.654 20.447 1.00 97.88 181 PRO A CA 1
ATOM 1362 C C . PRO A 1 181 ? 2.572 -2.268 21.089 1.00 97.88 181 PRO A C 1
ATOM 1364 O O . PRO A 1 181 ? 1.465 -1.732 21.115 1.00 97.88 181 PRO A O 1
ATOM 1367 N N . GLU A 1 182 ? 3.668 -1.641 21.519 1.00 97.31 182 GLU A N 1
ATOM 1368 C CA . GLU A 1 182 ? 3.687 -0.304 22.127 1.00 97.31 182 GLU A CA 1
ATOM 1369 C C . GLU A 1 182 ? 3.261 0.768 21.118 1.00 97.31 182 GLU A C 1
ATOM 1371 O O . GLU A 1 182 ? 2.520 1.694 21.445 1.00 97.31 182 GLU A O 1
ATOM 1376 N N . GLN A 1 183 ? 3.669 0.626 19.853 1.00 96.94 183 GLN A N 1
ATOM 1377 C CA . GLN A 1 183 ? 3.245 1.529 18.784 1.00 96.94 183 GLN A CA 1
ATOM 1378 C C . GLN A 1 183 ? 1.744 1.407 18.472 1.00 96.94 183 GLN A C 1
ATOM 1380 O O . GLN A 1 183 ? 1.168 2.360 17.943 1.00 96.94 183 GLN A O 1
ATOM 1385 N N . LEU A 1 184 ? 1.101 0.289 18.825 1.00 98.12 184 LEU A N 1
ATOM 1386 C CA . LEU A 1 184 ? -0.322 0.015 18.590 1.00 98.12 184 LEU A CA 1
ATOM 1387 C C . LEU A 1 184 ? -1.209 0.151 19.840 1.00 98.12 184 LEU A C 1
ATOM 1389 O O . LEU A 1 184 ? -2.420 -0.078 19.756 1.00 98.12 184 LEU A O 1
ATOM 1393 N N . GLN A 1 185 ? -0.653 0.524 20.995 1.00 97.25 185 GLN A N 1
ATOM 1394 C CA . GLN A 1 185 ? -1.389 0.556 22.268 1.00 97.25 185 GLN A CA 1
ATOM 1395 C C . GLN A 1 185 ? -2.587 1.524 22.259 1.00 97.25 185 GLN A C 1
ATOM 1397 O O . GLN A 1 185 ? -3.631 1.261 22.859 1.00 97.25 185 GLN A O 1
ATOM 1402 N N . ASP A 1 186 ? -2.456 2.637 21.538 1.00 97.38 186 ASP A N 1
ATOM 1403 C CA . ASP A 1 186 ? -3.460 3.688 21.400 1.00 97.38 186 ASP A CA 1
ATOM 1404 C C . ASP A 1 186 ? -4.203 3.637 20.060 1.00 97.38 186 ASP A C 1
ATOM 1406 O O . ASP A 1 186 ? -4.858 4.607 19.701 1.00 97.38 186 ASP A O 1
ATOM 1410 N N . VAL A 1 187 ? -4.118 2.520 19.333 1.00 98.62 187 VAL A N 1
ATOM 1411 C CA . VAL A 1 187 ? -4.786 2.301 18.045 1.00 98.62 187 VAL A CA 1
ATOM 1412 C C . VAL A 1 187 ? -5.813 1.177 18.183 1.00 98.62 187 VAL A C 1
ATOM 1414 O O . VAL A 1 187 ? -5.530 0.142 18.787 1.00 98.62 187 VAL A O 1
ATOM 1417 N N . ASP A 1 188 ? -6.998 1.368 17.606 1.00 98.81 188 ASP A N 1
ATOM 1418 C CA . ASP A 1 188 ? -8.075 0.368 17.542 1.00 98.81 188 ASP A CA 1
ATOM 1419 C C . ASP A 1 188 ? -8.215 -0.222 16.131 1.00 98.81 188 ASP A C 1
ATOM 1421 O O . ASP A 1 188 ? -8.518 -1.407 15.966 1.00 98.81 188 ASP A O 1
ATOM 1425 N N . VAL A 1 189 ? -7.976 0.609 15.112 1.00 98.88 189 VAL A N 1
ATOM 1426 C CA . VAL A 1 189 ? -8.075 0.250 13.697 1.00 98.88 189 VAL A CA 1
ATOM 1427 C C . VAL A 1 189 ? -6.875 0.777 12.921 1.00 98.88 189 VAL A C 1
ATOM 1429 O O . VAL A 1 189 ? -6.485 1.939 13.058 1.00 98.88 189 VAL A O 1
ATOM 1432 N N . LEU A 1 190 ? -6.302 -0.092 12.096 1.00 98.88 190 LEU A N 1
ATOM 1433 C CA . LEU A 1 190 ? -5.291 0.246 11.109 1.00 98.88 190 LEU A CA 1
ATOM 1434 C C . LEU A 1 190 ? -5.951 0.382 9.738 1.00 98.88 190 LEU A C 1
ATOM 1436 O O . LEU A 1 190 ? -6.719 -0.490 9.339 1.00 98.88 190 LEU A O 1
ATOM 1440 N N . VAL A 1 191 ? -5.653 1.467 9.026 1.00 98.88 191 VAL A N 1
ATOM 1441 C CA . VAL A 1 191 ? -6.134 1.699 7.657 1.00 98.88 191 VAL A CA 1
ATOM 1442 C C . VAL A 1 191 ? -4.942 1.736 6.716 1.00 98.88 191 VAL A C 1
ATOM 1444 O O . VAL A 1 191 ? -4.044 2.553 6.905 1.00 98.88 191 VAL A O 1
ATOM 1447 N N . PHE A 1 192 ? -4.930 0.866 5.714 1.00 98.88 192 PHE A N 1
ATOM 1448 C CA . PHE A 1 192 ? -3.934 0.851 4.649 1.00 98.88 192 PHE A CA 1
ATOM 1449 C C . PHE A 1 192 ? -4.514 1.474 3.386 1.00 98.88 192 PHE A C 1
ATOM 1451 O O . PHE A 1 192 ? -5.550 1.028 2.896 1.00 98.88 192 PHE A O 1
ATOM 1458 N N . ASP A 1 193 ? -3.830 2.485 2.866 1.00 98.62 193 ASP A N 1
ATOM 1459 C CA . ASP A 1 193 ? -4.184 3.158 1.620 1.00 98.62 193 ASP A CA 1
ATOM 1460 C C . ASP A 1 193 ? -2.901 3.592 0.917 1.00 98.62 193 ASP A C 1
ATOM 1462 O O . ASP A 1 193 ? -2.393 4.673 1.182 1.00 98.62 193 ASP A O 1
ATOM 1466 N N . ILE A 1 194 ? -2.320 2.743 0.071 1.00 97.94 194 ILE A N 1
ATOM 1467 C CA . ILE A 1 194 ? -1.084 3.053 -0.661 1.00 97.94 194 ILE A CA 1
ATOM 1468 C C . ILE A 1 194 ? -1.196 2.518 -2.085 1.00 97.94 194 ILE A C 1
ATOM 1470 O O . ILE A 1 194 ? -1.610 1.379 -2.296 1.00 97.94 194 ILE A O 1
ATOM 1474 N N . GLN A 1 195 ? -0.811 3.334 -3.067 1.00 98.00 195 GLN A N 1
ATOM 1475 C CA . GLN A 1 195 ? -0.750 2.926 -4.464 1.00 98.00 195 GLN A CA 1
ATOM 1476 C C . GLN A 1 195 ? 0.453 2.005 -4.712 1.00 98.00 195 GLN A C 1
ATOM 1478 O O . GLN A 1 195 ? 1.609 2.410 -4.565 1.00 98.00 195 GLN A O 1
ATOM 1483 N N . ASP A 1 196 ? 0.162 0.779 -5.139 1.00 97.56 196 ASP A N 1
ATOM 1484 C CA . ASP A 1 196 ? 1.143 -0.219 -5.571 1.00 97.56 196 ASP A CA 1
ATOM 1485 C C . ASP A 1 196 ? 1.338 -0.200 -7.105 1.00 97.56 196 ASP A C 1
ATOM 1487 O O . ASP A 1 196 ? 0.671 0.559 -7.817 1.00 97.56 196 ASP A O 1
ATOM 1491 N N . VAL A 1 197 ? 2.260 -1.019 -7.621 1.00 98.00 197 VAL A N 1
ATOM 1492 C CA . VAL A 1 197 ? 2.570 -1.138 -9.057 1.00 98.00 197 VAL A CA 1
ATOM 1493 C C . VAL A 1 197 ? 2.434 -2.561 -9.612 1.00 98.00 197 VAL A C 1
ATOM 1495 O O . VAL A 1 197 ? 2.722 -2.778 -10.784 1.00 98.00 197 VAL A O 1
ATOM 1498 N N . GLY A 1 198 ? 1.998 -3.536 -8.813 1.00 97.88 198 GLY A N 1
ATOM 1499 C CA . GLY A 1 198 ? 1.712 -4.901 -9.259 1.00 97.88 198 GLY A CA 1
ATOM 1500 C C . GLY A 1 198 ? 2.924 -5.817 -9.385 1.00 97.88 198 GLY A C 1
ATOM 1501 O O . GLY A 1 198 ? 2.859 -6.803 -10.119 1.00 97.88 198 GLY A O 1
ATOM 1502 N N . ALA A 1 199 ? 4.030 -5.486 -8.716 1.00 98.25 199 ALA A N 1
ATOM 1503 C CA . ALA A 1 199 ? 5.270 -6.253 -8.753 1.00 98.25 199 ALA A CA 1
ATOM 1504 C C . ALA A 1 199 ? 5.644 -6.743 -7.352 1.00 98.25 199 ALA A C 1
ATOM 1506 O O . ALA A 1 199 ? 5.734 -5.953 -6.416 1.00 98.25 199 ALA A O 1
ATOM 1507 N N . ARG A 1 200 ? 5.959 -8.036 -7.212 1.00 98.19 200 ARG A N 1
ATOM 1508 C CA . ARG A 1 200 ? 6.234 -8.691 -5.918 1.00 98.19 200 ARG A CA 1
ATOM 1509 C C . ARG A 1 200 ? 7.347 -8.030 -5.099 1.00 98.19 200 ARG A C 1
ATOM 1511 O O . ARG A 1 200 ? 7.328 -8.092 -3.874 1.00 98.19 200 ARG A O 1
ATOM 1518 N N . PHE A 1 201 ? 8.335 -7.448 -5.772 1.00 97.06 201 PHE A N 1
ATOM 1519 C CA . PHE A 1 201 ? 9.473 -6.782 -5.136 1.00 97.06 201 PHE A CA 1
ATOM 1520 C C . PHE A 1 201 ? 9.249 -5.291 -4.859 1.00 97.06 201 PHE A C 1
ATOM 1522 O O . PHE A 1 201 ? 10.142 -4.638 -4.322 1.00 97.06 201 PHE A O 1
ATOM 1529 N N . TYR A 1 202 ? 8.058 -4.758 -5.150 1.00 96.88 202 TYR A N 1
ATOM 1530 C CA . TYR A 1 202 ? 7.639 -3.441 -4.683 1.00 96.88 202 TYR A CA 1
ATOM 1531 C C . TYR A 1 202 ? 7.087 -3.559 -3.256 1.00 96.88 202 TYR A C 1
ATOM 1533 O O . TYR A 1 202 ? 6.087 -4.219 -2.999 1.00 96.88 202 TYR A O 1
ATOM 1541 N N . THR A 1 203 ? 7.782 -2.983 -2.279 1.00 95.00 203 THR A N 1
ATOM 1542 C CA . THR A 1 203 ? 7.715 -3.440 -0.878 1.00 95.00 203 THR A CA 1
ATOM 1543 C C . THR A 1 203 ? 6.496 -2.964 -0.080 1.00 95.00 203 THR A C 1
ATOM 1545 O O . THR A 1 203 ? 6.355 -3.331 1.089 1.00 95.00 203 THR A O 1
ATOM 1548 N N . TYR A 1 204 ? 5.568 -2.206 -0.670 1.00 96.19 204 TYR A N 1
ATOM 1549 C CA . TYR A 1 204 ? 4.366 -1.749 0.038 1.00 96.19 204 TYR A CA 1
ATOM 1550 C C . TYR A 1 204 ? 3.436 -2.902 0.426 1.00 96.19 204 TYR A C 1
ATOM 1552 O O . TYR A 1 204 ? 2.895 -2.897 1.533 1.00 96.19 204 TYR A O 1
ATOM 1560 N N . ILE A 1 205 ? 3.338 -3.948 -0.399 1.00 97.50 205 ILE A N 1
ATOM 1561 C CA . ILE A 1 205 ? 2.617 -5.183 -0.045 1.00 97.50 205 ILE A CA 1
ATOM 1562 C C . ILE A 1 205 ? 3.293 -5.950 1.106 1.00 97.50 205 ILE A C 1
ATOM 1564 O O . ILE A 1 205 ? 2.623 -6.614 1.900 1.00 97.50 205 ILE A O 1
ATOM 1568 N N . SER A 1 206 ? 4.615 -5.823 1.259 1.00 97.31 206 SER A N 1
ATOM 1569 C CA . SER A 1 206 ? 5.354 -6.381 2.399 1.00 97.31 206 SER A CA 1
ATOM 1570 C C . SER A 1 206 ? 5.089 -5.587 3.679 1.00 97.31 206 SER A C 1
ATOM 1572 O O . SER A 1 206 ? 4.909 -6.182 4.742 1.00 97.31 206 SER A O 1
ATOM 1574 N N . THR A 1 207 ? 5.001 -4.255 3.590 1.00 97.31 207 THR A N 1
ATOM 1575 C CA . THR A 1 207 ? 4.529 -3.411 4.699 1.00 97.31 207 THR A CA 1
ATOM 1576 C C . THR A 1 207 ? 3.096 -3.774 5.093 1.00 97.31 207 THR A C 1
ATOM 1578 O O . THR A 1 207 ? 2.833 -3.948 6.280 1.00 97.31 207 THR A O 1
ATOM 1581 N N . MET A 1 208 ? 2.194 -3.961 4.120 1.00 98.50 208 MET A N 1
ATOM 1582 C CA . MET A 1 208 ? 0.814 -4.402 4.363 1.00 98.50 208 MET A CA 1
ATOM 1583 C C . MET A 1 208 ? 0.764 -5.743 5.101 1.00 98.50 208 MET A C 1
ATOM 1585 O O . MET A 1 208 ? 0.025 -5.892 6.068 1.00 98.50 208 MET A O 1
ATOM 1589 N N . HIS A 1 209 ? 1.585 -6.715 4.698 1.00 98.44 209 HIS A N 1
ATOM 1590 C CA . HIS A 1 209 ? 1.669 -8.001 5.386 1.00 98.44 209 HIS A CA 1
ATOM 1591 C C . HIS A 1 209 ? 2.049 -7.848 6.862 1.00 98.44 209 HIS A C 1
ATOM 1593 O O . HIS A 1 209 ? 1.391 -8.421 7.727 1.00 98.44 209 HIS A O 1
ATOM 1599 N N . TYR A 1 210 ? 3.084 -7.064 7.172 1.00 98.19 210 TYR A N 1
ATOM 1600 C CA . TYR A 1 210 ? 3.500 -6.877 8.561 1.00 98.19 210 TYR A CA 1
ATOM 1601 C C . TYR A 1 210 ? 2.481 -6.098 9.393 1.00 98.19 210 TYR A C 1
ATOM 1603 O O . TYR A 1 210 ? 2.319 -6.389 10.577 1.00 98.19 210 TYR A O 1
ATOM 1611 N N . THR A 1 211 ? 1.776 -5.131 8.809 1.00 98.31 211 THR A N 1
ATOM 1612 C CA . THR A 1 211 ? 0.740 -4.380 9.531 1.00 98.31 211 THR A CA 1
ATOM 1613 C C . THR A 1 211 ? -0.508 -5.232 9.755 1.00 98.31 211 THR A C 1
ATOM 1615 O O . THR A 1 211 ? -1.078 -5.179 10.843 1.00 98.31 211 THR A O 1
ATOM 1618 N N . MET A 1 212 ? -0.873 -6.096 8.801 1.00 98.75 212 MET A N 1
ATOM 1619 C CA . MET A 1 212 ? -1.890 -7.137 8.987 1.00 98.75 212 MET A CA 1
ATOM 1620 C C . MET A 1 212 ? -1.500 -8.135 10.083 1.00 98.75 212 MET A C 1
ATOM 1622 O O . MET A 1 212 ? -2.332 -8.474 10.923 1.00 98.75 212 MET A O 1
ATOM 1626 N N . GLU A 1 213 ? -0.245 -8.593 10.101 1.00 98.69 213 GLU A N 1
ATOM 1627 C CA . GLU A 1 213 ? 0.263 -9.499 11.136 1.00 98.69 213 GLU A CA 1
ATOM 1628 C C . GLU A 1 213 ? 0.193 -8.850 12.522 1.00 98.69 213 GLU A C 1
ATOM 1630 O O . GLU A 1 213 ? -0.377 -9.432 13.442 1.00 98.69 213 GLU A O 1
ATOM 1635 N N . ALA A 1 214 ? 0.683 -7.615 12.661 1.00 98.50 214 ALA A N 1
ATOM 1636 C CA . ALA A 1 214 ? 0.614 -6.876 13.918 1.00 98.50 214 ALA A CA 1
ATOM 1637 C C . ALA A 1 214 ? -0.841 -6.627 14.359 1.00 98.50 214 ALA A C 1
ATOM 1639 O O . ALA A 1 214 ? -1.159 -6.746 15.542 1.00 98.50 214 ALA A O 1
ATOM 1640 N N . ALA A 1 215 ? -1.750 -6.343 13.417 1.00 98.62 215 ALA A N 1
ATOM 1641 C CA . ALA A 1 215 ? -3.176 -6.216 13.709 1.00 98.62 215 ALA A CA 1
ATOM 1642 C C . ALA A 1 215 ? -3.755 -7.523 14.269 1.00 98.62 215 ALA A C 1
ATOM 1644 O O . ALA A 1 215 ? -4.432 -7.505 15.296 1.00 98.62 215 ALA A O 1
ATOM 1645 N N . ALA A 1 216 ? -3.451 -8.655 13.630 1.00 98.56 216 ALA A N 1
ATOM 1646 C CA . ALA A 1 216 ? -3.906 -9.972 14.064 1.00 98.56 216 ALA A CA 1
ATOM 1647 C C . ALA A 1 216 ? -3.322 -10.367 15.431 1.00 98.56 216 ALA A C 1
ATOM 1649 O O . ALA A 1 216 ? -4.013 -10.950 16.263 1.00 98.56 216 ALA A O 1
ATOM 1650 N N . GLU A 1 217 ? -2.056 -10.032 15.691 1.00 98.31 217 GLU A N 1
ATOM 1651 C CA . GLU A 1 217 ? -1.389 -10.291 16.969 1.00 98.31 217 GLU A CA 1
ATOM 1652 C C . GLU A 1 217 ? -1.979 -9.479 18.125 1.00 98.31 217 GLU A C 1
ATOM 1654 O O . GLU A 1 217 ? -2.083 -10.006 19.230 1.00 98.31 217 GLU A O 1
ATOM 1659 N N . GLN A 1 218 ? -2.375 -8.231 17.864 1.00 98.25 218 GLN A N 1
ATOM 1660 C CA . GLN A 1 218 ? -2.832 -7.278 18.881 1.00 98.25 218 GLN A CA 1
ATOM 1661 C C . GLN A 1 218 ? -4.357 -7.086 18.912 1.00 98.25 218 GLN A C 1
ATOM 1663 O O . GLN A 1 218 ? -4.849 -6.157 19.557 1.00 98.25 218 GLN A O 1
ATOM 1668 N N . GLY A 1 219 ? -5.111 -7.923 18.191 1.00 97.88 219 GLY A N 1
ATOM 1669 C CA . GLY A 1 219 ? -6.575 -7.861 18.136 1.00 97.88 219 GLY A CA 1
ATOM 1670 C C . GLY A 1 219 ? -7.123 -6.554 17.550 1.00 97.88 219 GLY A C 1
ATOM 1671 O O . GLY A 1 219 ? -8.185 -6.094 17.966 1.00 97.88 219 GLY A O 1
ATOM 1672 N N . LYS A 1 220 ? -6.393 -5.922 16.625 1.00 98.50 220 LYS A N 1
ATOM 1673 C CA . LYS A 1 220 ? -6.800 -4.671 15.966 1.00 98.50 220 LYS A CA 1
ATOM 1674 C C . LYS A 1 220 ? -7.597 -4.963 14.702 1.00 98.50 220 LYS A C 1
ATOM 1676 O O . LYS A 1 220 ? -7.388 -5.976 14.033 1.00 98.50 220 LYS A O 1
ATOM 1681 N N . GLN A 1 221 ? -8.489 -4.045 14.345 1.00 98.62 221 GLN A N 1
ATOM 1682 C CA . GLN A 1 221 ? -9.153 -4.098 13.044 1.00 98.62 221 GLN A CA 1
ATOM 1683 C C . GLN A 1 221 ? -8.198 -3.631 11.946 1.00 98.62 221 GLN A C 1
ATOM 1685 O O . GLN A 1 221 ? -7.408 -2.712 12.161 1.00 98.62 221 GLN A O 1
ATOM 1690 N N . MET A 1 222 ? -8.289 -4.248 10.771 1.00 98.69 222 MET A N 1
ATOM 1691 C CA . MET A 1 222 ? -7.529 -3.862 9.586 1.00 98.69 222 MET A CA 1
ATOM 1692 C C . MET A 1 222 ? -8.500 -3.480 8.472 1.00 98.69 222 MET A C 1
ATOM 1694 O O . MET A 1 222 ? -9.330 -4.294 8.074 1.00 98.69 222 MET A O 1
ATOM 1698 N N . VAL A 1 223 ? -8.384 -2.263 7.953 1.00 98.94 223 VAL A N 1
ATOM 1699 C CA . VAL A 1 223 ? -9.154 -1.771 6.809 1.00 98.94 223 VAL A CA 1
ATOM 1700 C C . VAL A 1 223 ? -8.192 -1.508 5.656 1.00 98.94 223 VAL A C 1
ATOM 1702 O O . VAL A 1 223 ? -7.218 -0.782 5.825 1.00 98.94 223 VAL A O 1
ATOM 1705 N N . VAL A 1 224 ? -8.450 -2.081 4.485 1.00 98.94 224 VAL A N 1
ATOM 1706 C CA . VAL A 1 224 ? -7.686 -1.799 3.260 1.00 98.94 224 VAL A CA 1
ATOM 1707 C C . VAL A 1 224 ? -8.580 -1.010 2.317 1.00 98.94 224 VAL A C 1
ATOM 1709 O O . VAL A 1 224 ? -9.641 -1.497 1.924 1.00 98.94 224 VAL A O 1
ATOM 1712 N N . LEU A 1 225 ? -8.168 0.209 1.980 1.00 98.94 225 LEU A N 1
ATOM 1713 C CA . LEU A 1 225 ? -8.810 1.016 0.948 1.00 98.94 225 LEU A CA 1
ATOM 1714 C C . LEU A 1 225 ? -8.156 0.644 -0.377 1.00 98.94 225 LEU A C 1
ATOM 1716 O O . LEU A 1 225 ? -6.982 0.936 -0.600 1.00 98.94 225 LEU A O 1
ATOM 1720 N N . ASP A 1 226 ? -8.889 -0.086 -1.211 1.00 98.81 226 ASP A N 1
ATOM 1721 C CA . ASP A 1 226 ? -8.288 -0.702 -2.384 1.00 98.81 226 ASP A CA 1
ATOM 1722 C C . ASP A 1 226 ? -7.933 0.329 -3.467 1.00 98.81 226 ASP A C 1
ATOM 1724 O O . ASP A 1 226 ? -8.576 1.379 -3.600 1.00 98.81 226 ASP A O 1
ATOM 1728 N N . ARG A 1 227 ? -6.898 0.015 -4.252 1.00 98.69 227 ARG A N 1
ATOM 1729 C CA . ARG A 1 227 ? -6.381 0.843 -5.350 1.00 98.69 227 ARG A CA 1
ATOM 1730 C C . ARG A 1 227 ? -6.104 -0.018 -6.586 1.00 98.69 227 ARG A C 1
ATOM 1732 O O . ARG A 1 227 ? -5.671 -1.161 -6.433 1.00 98.69 227 ARG A O 1
ATOM 1739 N N . PRO A 1 228 ? -6.317 0.507 -7.808 1.00 98.56 228 PRO A N 1
ATOM 1740 C CA . PRO A 1 228 ? -6.067 -0.240 -9.034 1.00 98.56 228 PRO A CA 1
ATOM 1741 C C . PRO A 1 228 ? -4.615 -0.703 -9.125 1.00 98.56 228 PRO A C 1
ATOM 1743 O O . PRO A 1 228 ? -3.691 0.060 -8.829 1.00 98.56 228 PRO A O 1
ATOM 1746 N N . ASN A 1 229 ? -4.411 -1.928 -9.601 1.00 98.56 229 ASN A N 1
ATOM 1747 C CA . ASN A 1 229 ? -3.093 -2.400 -9.996 1.00 98.56 229 ASN A CA 1
ATOM 1748 C C . ASN A 1 229 ? -2.822 -1.959 -11.452 1.00 98.56 229 ASN A C 1
ATOM 1750 O O . ASN A 1 229 ? -3.530 -2.428 -12.350 1.00 98.56 229 ASN A O 1
ATOM 1754 N N . PRO A 1 230 ? -1.817 -1.098 -11.731 1.00 97.88 230 PRO A N 1
ATOM 1755 C CA . PRO A 1 230 ? -1.508 -0.674 -13.102 1.00 97.88 230 PRO A CA 1
ATOM 1756 C C . PRO A 1 230 ? -1.037 -1.836 -13.994 1.00 97.88 230 PRO A C 1
ATOM 1758 O O . PRO A 1 230 ? -1.253 -1.811 -15.202 1.00 97.88 230 PRO A O 1
ATOM 1761 N N . ASN A 1 231 ? -0.460 -2.884 -13.402 1.00 98.06 231 ASN A N 1
ATOM 1762 C CA . ASN A 1 231 ? -0.083 -4.135 -14.060 1.00 98.06 231 ASN A CA 1
ATOM 1763 C C . ASN A 1 231 ? -1.110 -5.261 -13.808 1.00 98.06 231 ASN A C 1
ATOM 1765 O O . ASN A 1 231 ? -0.798 -6.436 -13.978 1.00 98.06 231 ASN A O 1
ATOM 1769 N N . GLY A 1 232 ? -2.347 -4.924 -13.415 1.00 97.62 232 GLY A N 1
ATOM 1770 C CA . GLY A 1 232 ? -3.384 -5.898 -13.041 1.00 97.62 232 GLY A CA 1
ATOM 1771 C C . GLY A 1 232 ? -3.837 -6.827 -14.174 1.00 97.62 232 GLY A C 1
ATOM 1772 O O . GLY A 1 232 ? -4.400 -7.885 -13.914 1.00 97.62 232 GLY A O 1
ATOM 1773 N N . HIS A 1 233 ? -3.543 -6.456 -15.421 1.00 96.94 233 HIS A N 1
ATOM 1774 C CA . HIS A 1 233 ? -3.887 -7.199 -16.634 1.00 96.94 233 HIS A CA 1
ATOM 1775 C C . HIS A 1 233 ? -2.911 -8.346 -16.954 1.00 96.94 233 HIS A C 1
ATOM 1777 O O . HIS A 1 233 ? -3.127 -9.070 -17.925 1.00 96.94 233 HIS A O 1
ATOM 1783 N N . ILE A 1 234 ? -1.836 -8.507 -16.172 1.00 95.62 234 ILE A N 1
ATOM 1784 C CA . ILE A 1 234 ? -0.766 -9.484 -16.410 1.00 95.62 234 ILE A CA 1
ATOM 1785 C C . ILE A 1 234 ? -0.550 -10.331 -15.153 1.00 95.62 234 ILE A C 1
ATOM 1787 O O . ILE A 1 234 ? -0.538 -9.822 -14.033 1.00 95.62 234 ILE A O 1
ATOM 1791 N N . ILE A 1 235 ? -0.319 -11.630 -15.352 1.00 98.38 235 ILE A N 1
ATOM 1792 C CA . ILE A 1 235 ? 0.246 -12.532 -14.345 1.00 98.38 235 ILE A CA 1
ATOM 1793 C C . ILE A 1 235 ? 1.461 -13.196 -14.984 1.00 98.38 235 ILE A C 1
ATOM 1795 O O . ILE A 1 235 ? 1.312 -13.873 -16.000 1.00 98.38 235 ILE A O 1
ATOM 1799 N N . ASP A 1 236 ? 2.652 -12.989 -14.423 1.00 98.19 236 ASP A N 1
ATOM 1800 C CA . ASP A 1 236 ? 3.890 -13.483 -15.033 1.00 98.19 236 ASP A CA 1
ATOM 1801 C C . ASP A 1 236 ? 5.031 -13.704 -14.021 1.00 98.19 236 ASP A C 1
ATOM 1803 O O . ASP A 1 236 ? 5.061 -13.154 -12.913 1.00 98.19 236 ASP A O 1
ATOM 1807 N N . GLY A 1 237 ? 6.004 -14.515 -14.430 1.00 97.69 237 GLY A N 1
ATOM 1808 C CA . GLY A 1 237 ? 7.200 -14.864 -13.678 1.00 97.69 237 GLY A CA 1
ATOM 1809 C C . GLY A 1 237 ? 7.006 -16.000 -12.664 1.00 97.69 237 GLY A C 1
ATOM 1810 O O . GLY A 1 237 ? 5.890 -16.433 -12.375 1.00 97.69 237 GLY A O 1
ATOM 1811 N N . PRO A 1 238 ? 8.109 -16.517 -12.097 1.00 97.81 238 PRO A N 1
ATOM 1812 C CA . PRO A 1 238 ? 8.052 -17.639 -11.172 1.00 97.81 238 PRO A CA 1
ATOM 1813 C C . PRO A 1 238 ? 7.397 -17.241 -9.848 1.00 97.81 238 PRO A C 1
ATOM 1815 O O . PRO A 1 238 ? 7.702 -16.188 -9.273 1.00 97.81 238 PRO A O 1
ATOM 1818 N N . VAL A 1 239 ? 6.563 -18.138 -9.320 1.00 98.44 239 VAL A N 1
ATOM 1819 C CA . VAL A 1 239 ? 6.120 -18.094 -7.922 1.00 98.44 239 VAL A CA 1
ATOM 1820 C C . VAL A 1 239 ? 7.345 -18.144 -7.007 1.00 98.44 239 VAL A C 1
ATOM 1822 O O . VAL A 1 239 ? 8.297 -18.880 -7.270 1.00 98.44 239 VAL A O 1
ATOM 1825 N N . LEU A 1 240 ? 7.342 -17.333 -5.949 1.00 98.19 240 LEU A N 1
ATOM 1826 C CA . LEU A 1 240 ? 8.458 -17.273 -5.011 1.00 98.19 240 LEU A CA 1
ATOM 1827 C C . LEU A 1 240 ? 8.651 -18.620 -4.298 1.00 98.19 240 LEU A C 1
ATOM 1829 O O . LEU A 1 240 ? 7.758 -19.082 -3.590 1.00 98.19 240 LEU A O 1
ATOM 1833 N N . ASP A 1 241 ? 9.843 -19.204 -4.424 1.00 97.62 241 ASP A N 1
ATOM 1834 C CA . ASP A 1 241 ? 10.269 -20.302 -3.555 1.00 97.62 241 ASP A CA 1
ATOM 1835 C C . ASP A 1 241 ? 10.437 -19.758 -2.121 1.00 97.62 241 ASP A C 1
ATOM 1837 O O . ASP A 1 241 ? 11.212 -18.812 -1.923 1.00 97.62 241 ASP A O 1
ATOM 1841 N N . PRO A 1 242 ? 9.755 -20.333 -1.110 1.00 94.12 242 PRO A N 1
ATOM 1842 C CA . PRO A 1 242 ? 9.806 -19.860 0.273 1.00 94.12 242 PRO A CA 1
ATOM 1843 C C . PRO A 1 242 ? 11.217 -19.725 0.859 1.00 94.12 242 PRO A C 1
ATOM 1845 O O . PRO A 1 242 ? 11.420 -18.925 1.771 1.00 94.12 242 PRO A O 1
ATOM 1848 N N . ARG A 1 243 ? 12.209 -20.458 0.334 1.00 97.19 243 ARG A N 1
ATOM 1849 C CA . ARG A 1 243 ? 13.615 -20.349 0.764 1.00 97.19 243 ARG A CA 1
ATOM 1850 C C . ARG A 1 243 ? 14.243 -18.990 0.445 1.00 97.19 243 ARG A C 1
ATOM 1852 O O . ARG A 1 243 ? 15.218 -18.618 1.088 1.00 97.19 243 ARG A O 1
ATOM 1859 N N . PHE A 1 244 ? 13.691 -18.250 -0.519 1.00 96.69 244 PHE A N 1
ATOM 1860 C CA . PHE A 1 244 ? 14.129 -16.899 -0.885 1.00 96.69 244 PHE A CA 1
ATOM 1861 C C . PHE A 1 244 ? 13.248 -15.797 -0.279 1.00 96.69 244 PHE A C 1
ATOM 1863 O O . PHE A 1 244 ? 13.352 -14.634 -0.680 1.00 96.69 244 PHE A O 1
ATOM 1870 N N . ARG A 1 245 ? 12.373 -16.140 0.679 1.00 96.69 245 ARG A N 1
ATOM 1871 C CA . ARG A 1 245 ? 11.504 -15.166 1.346 1.00 96.69 245 ARG A CA 1
ATOM 1872 C C . ARG A 1 245 ? 12.331 -14.057 1.992 1.00 96.69 245 ARG A C 1
ATOM 1874 O O . ARG A 1 245 ? 13.255 -14.306 2.762 1.00 96.69 245 ARG A O 1
ATOM 1881 N N . SER A 1 246 ? 11.964 -12.818 1.692 1.00 95.38 246 SER A N 1
ATOM 1882 C CA . SER A 1 246 ? 12.592 -11.610 2.226 1.00 95.38 246 SER A CA 1
ATOM 1883 C C . SER A 1 246 ? 11.620 -10.431 2.146 1.00 95.38 246 SER A C 1
ATOM 1885 O O . SER A 1 246 ? 10.491 -10.569 1.682 1.00 95.38 246 SER A O 1
ATOM 1887 N N . PHE A 1 247 ? 12.042 -9.235 2.560 1.00 94.94 247 PHE A N 1
ATOM 1888 C CA . PHE A 1 247 ? 11.173 -8.057 2.488 1.00 94.94 247 PHE A CA 1
ATOM 1889 C C . PHE A 1 247 ? 10.801 -7.642 1.050 1.00 94.94 247 PHE A C 1
ATOM 1891 O O . PHE A 1 247 ? 9.769 -7.009 0.855 1.00 94.94 247 PHE A O 1
ATOM 1898 N N . VAL A 1 248 ? 11.583 -8.042 0.042 1.00 95.38 248 VAL A N 1
ATOM 1899 C CA . VAL A 1 248 ? 11.282 -7.837 -1.394 1.00 95.38 248 VAL A CA 1
ATOM 1900 C C . VAL A 1 248 ? 10.541 -9.033 -2.020 1.00 95.38 248 VAL A C 1
ATOM 1902 O O . VAL A 1 248 ? 10.487 -9.195 -3.235 1.00 95.38 248 VAL A O 1
ATOM 1905 N N . GLY A 1 249 ? 9.999 -9.923 -1.190 1.00 96.44 249 GLY A N 1
ATOM 1906 C CA . GLY A 1 249 ? 9.234 -11.085 -1.621 1.00 96.44 249 GLY A CA 1
ATOM 1907 C C . GLY A 1 249 ? 8.752 -11.868 -0.410 1.00 96.44 249 GLY A C 1
ATOM 1908 O O . GLY A 1 249 ? 9.460 -12.738 0.094 1.00 96.44 249 GLY A O 1
ATOM 1909 N N . MET A 1 250 ? 7.560 -11.531 0.079 1.00 95.31 250 MET A N 1
ATOM 1910 C CA . MET A 1 250 ? 7.011 -12.098 1.317 1.00 95.31 250 MET A CA 1
ATOM 1911 C C . MET A 1 250 ? 6.085 -13.291 1.083 1.00 95.31 250 MET A C 1
ATOM 1913 O O . MET A 1 250 ? 5.944 -14.135 1.969 1.00 95.31 250 MET A O 1
ATOM 1917 N N . HIS A 1 251 ? 5.459 -13.355 -0.091 1.00 97.44 251 HIS A N 1
ATOM 1918 C CA . HIS A 1 251 ? 4.357 -14.266 -0.390 1.00 97.44 251 HIS A CA 1
ATOM 1919 C C . HIS A 1 251 ? 4.706 -15.195 -1.554 1.00 97.44 251 HIS A C 1
ATOM 1921 O O . HIS A 1 251 ? 5.452 -14.781 -2.450 1.00 97.44 251 HIS A O 1
ATOM 1927 N N . PRO A 1 252 ? 4.153 -16.422 -1.593 1.00 97.62 252 PRO A N 1
ATOM 1928 C CA . PRO A 1 252 ? 4.296 -17.339 -2.720 1.00 97.62 252 PRO A CA 1
ATOM 1929 C C . PRO A 1 252 ? 3.408 -16.891 -3.897 1.00 97.62 252 PRO A C 1
ATOM 1931 O O . PRO A 1 252 ? 2.489 -17.590 -4.311 1.00 97.62 252 PRO A O 1
ATOM 1934 N N . ILE A 1 253 ? 3.702 -15.710 -4.444 1.00 98.50 253 ILE A N 1
ATOM 1935 C CA . ILE A 1 253 ? 3.046 -15.118 -5.618 1.00 98.50 253 ILE A CA 1
ATOM 1936 C C . ILE A 1 253 ? 4.053 -14.966 -6.776 1.00 98.50 253 ILE A C 1
ATOM 1938 O O . ILE A 1 253 ? 5.266 -14.940 -6.515 1.00 98.50 253 ILE A O 1
ATOM 1942 N N . PRO A 1 254 ? 3.600 -14.891 -8.044 1.00 98.56 254 PRO A N 1
ATOM 1943 C CA . PRO A 1 254 ? 4.451 -14.599 -9.206 1.00 98.56 254 PRO A CA 1
ATOM 1944 C C . PRO A 1 254 ? 5.165 -13.241 -9.109 1.00 98.56 254 PRO A C 1
ATOM 1946 O O . PRO A 1 254 ? 4.940 -12.481 -8.168 1.00 98.56 254 PRO A O 1
ATOM 1949 N N . VAL A 1 255 ? 6.041 -12.923 -10.068 1.00 98.25 255 VAL A N 1
ATOM 1950 C CA . VAL A 1 255 ? 6.728 -11.615 -10.107 1.00 98.25 255 VAL A CA 1
ATOM 1951 C C . VAL A 1 255 ? 5.727 -10.493 -10.368 1.00 98.25 255 VAL A C 1
ATOM 1953 O O . VAL A 1 255 ? 5.721 -9.510 -9.630 1.00 98.25 255 VAL A O 1
ATOM 1956 N N . VAL A 1 256 ? 4.867 -10.670 -11.370 1.00 98.44 256 VAL A N 1
ATOM 1957 C CA . VAL A 1 256 ? 3.694 -9.829 -11.619 1.00 98.44 256 VAL A CA 1
ATOM 1958 C C . VAL A 1 256 ? 2.479 -10.631 -11.190 1.00 98.44 256 VAL A C 1
ATOM 1960 O O . VAL A 1 256 ? 2.191 -11.675 -11.769 1.00 98.44 256 VAL A O 1
ATOM 1963 N N . HIS A 1 257 ? 1.805 -10.195 -10.131 1.00 98.38 257 HIS A N 1
ATOM 1964 C CA . HIS A 1 257 ? 0.778 -11.007 -9.472 1.00 98.38 257 HIS A CA 1
ATOM 1965 C C . HIS A 1 257 ? -0.650 -10.728 -9.954 1.00 98.38 257 HIS A C 1
ATOM 1967 O O . HIS A 1 257 ? -1.551 -11.474 -9.591 1.00 98.38 257 HIS A O 1
ATOM 1973 N N . GLY A 1 258 ? -0.886 -9.659 -10.720 1.00 98.19 258 GLY A N 1
ATOM 1974 C CA . GLY A 1 258 ? -2.206 -9.296 -11.261 1.00 98.19 258 GLY A CA 1
ATOM 1975 C C . GLY A 1 258 ? -3.232 -8.772 -10.243 1.00 98.19 258 GLY A C 1
ATOM 1976 O O . GLY A 1 258 ? -4.163 -8.074 -10.625 1.00 98.19 258 GLY A O 1
ATOM 1977 N N . LEU A 1 259 ? -3.049 -9.046 -8.949 1.00 98.75 259 LEU A N 1
ATOM 1978 C CA . LEU A 1 259 ? -3.981 -8.657 -7.880 1.00 98.75 259 LEU A CA 1
ATOM 1979 C C . LEU A 1 259 ? -3.906 -7.172 -7.499 1.00 98.75 259 LEU A C 1
ATOM 1981 O O . LEU A 1 259 ? -2.817 -6.588 -7.520 1.00 98.75 259 LEU A O 1
ATOM 1985 N N . THR A 1 260 ? -5.026 -6.593 -7.069 1.00 98.88 260 THR A N 1
ATOM 1986 C CA . THR A 1 260 ? -5.040 -5.346 -6.288 1.00 98.88 260 THR A CA 1
ATOM 1987 C C . THR A 1 260 ? -4.486 -5.576 -4.876 1.00 98.88 260 THR A C 1
ATOM 1989 O O . THR A 1 260 ? -4.290 -6.713 -4.431 1.00 98.88 260 THR A O 1
ATOM 1992 N N . VAL A 1 261 ? -4.224 -4.498 -4.131 1.00 98.69 261 VAL A N 1
ATOM 1993 C CA . VAL A 1 261 ? -3.776 -4.621 -2.732 1.00 98.69 261 VAL A CA 1
ATOM 1994 C C . VAL A 1 261 ? -4.881 -5.181 -1.832 1.00 98.69 261 VAL A C 1
ATOM 1996 O O . VAL A 1 261 ? -4.587 -5.945 -0.914 1.00 98.69 261 VAL A O 1
ATOM 1999 N N . GLY A 1 262 ? -6.149 -4.871 -2.115 1.00 98.88 262 GLY A N 1
ATOM 2000 C CA . GLY A 1 262 ? -7.308 -5.431 -1.424 1.00 98.88 262 GLY A CA 1
ATOM 2001 C C . GLY A 1 262 ? -7.452 -6.937 -1.644 1.00 98.88 262 GLY A C 1
ATOM 2002 O O . GLY A 1 262 ? -7.589 -7.690 -0.677 1.00 98.88 262 GLY A O 1
ATOM 2003 N N . GLU A 1 263 ? -7.350 -7.392 -2.892 1.00 98.94 263 GLU A N 1
ATOM 2004 C CA . GLU A 1 263 ? -7.372 -8.819 -3.239 1.00 98.94 263 GLU A CA 1
ATOM 2005 C C . GLU A 1 263 ? -6.188 -9.567 -2.621 1.00 98.94 263 GLU A C 1
ATOM 2007 O O . GLU A 1 263 ? -6.358 -10.636 -2.030 1.00 98.94 263 GLU A O 1
ATOM 2012 N N . LEU A 1 264 ? -4.987 -8.984 -2.678 1.00 98.88 264 LEU A N 1
ATOM 2013 C CA . LEU A 1 264 ? -3.808 -9.576 -2.056 1.00 98.88 264 LEU A CA 1
ATOM 2014 C C . LEU A 1 264 ? -3.945 -9.646 -0.528 1.00 98.88 264 LEU A C 1
ATOM 2016 O O . LEU A 1 264 ? -3.562 -10.652 0.065 1.00 98.88 264 LEU A O 1
ATOM 2020 N N . ALA A 1 265 ? -4.525 -8.636 0.126 1.00 98.88 265 ALA A N 1
ATOM 2021 C CA . ALA A 1 265 ? -4.813 -8.689 1.560 1.00 98.88 265 ALA A CA 1
ATOM 2022 C C . ALA A 1 265 ? -5.788 -9.827 1.901 1.00 98.88 265 ALA A C 1
ATOM 2024 O O . ALA A 1 265 ? -5.578 -10.560 2.870 1.00 98.88 265 ALA A O 1
ATOM 2025 N N . GLN A 1 266 ? -6.831 -10.022 1.092 1.00 98.88 266 GLN A N 1
ATOM 2026 C CA . GLN A 1 266 ? -7.743 -11.156 1.255 1.00 98.88 266 GLN A CA 1
ATOM 2027 C C . GLN A 1 266 ? -7.019 -12.490 1.066 1.00 98.88 266 GLN A C 1
ATOM 2029 O O . GLN A 1 266 ? -7.208 -13.385 1.887 1.00 98.88 266 GLN A O 1
ATOM 2034 N N . MET A 1 267 ? -6.148 -12.607 0.059 1.00 98.75 267 MET A N 1
ATOM 2035 C CA . MET A 1 267 ? -5.358 -13.815 -0.192 1.00 98.75 267 MET A CA 1
ATOM 2036 C C . MET A 1 267 ? -4.394 -14.118 0.963 1.00 98.75 267 MET A C 1
ATOM 2038 O O . MET A 1 267 ? -4.379 -15.239 1.461 1.00 98.75 267 MET A O 1
ATOM 2042 N N . ILE A 1 268 ? -3.669 -13.113 1.472 1.00 98.69 268 ILE A N 1
ATOM 2043 C CA . ILE A 1 268 ? -2.794 -13.242 2.652 1.00 98.69 268 ILE A CA 1
ATOM 2044 C C . ILE A 1 268 ? -3.568 -13.809 3.851 1.00 98.69 268 ILE A C 1
ATOM 2046 O O . ILE A 1 268 ? -3.061 -14.682 4.559 1.00 98.69 268 ILE A O 1
ATOM 2050 N N . ASN A 1 269 ? -4.788 -13.316 4.086 1.00 98.44 269 ASN A N 1
ATOM 2051 C CA . ASN A 1 269 ? -5.617 -13.724 5.219 1.00 98.44 269 ASN A CA 1
ATOM 2052 C C . ASN A 1 269 ? -6.287 -15.097 5.001 1.00 98.44 269 ASN A C 1
ATOM 2054 O O . ASN A 1 269 ? -6.425 -15.889 5.934 1.00 98.44 269 ASN A O 1
ATOM 2058 N N . GLY A 1 270 ? -6.727 -15.374 3.772 1.00 98.50 270 GLY A N 1
ATOM 2059 C CA . GLY A 1 270 ? -7.419 -16.602 3.378 1.00 98.50 270 GLY A CA 1
ATOM 2060 C C . GLY A 1 270 ? -6.499 -17.817 3.383 1.00 98.50 270 GLY A C 1
ATOM 2061 O O . GLY A 1 270 ? -6.856 -18.839 3.969 1.00 98.50 270 GLY A O 1
ATOM 2062 N N . GLU A 1 271 ? -5.297 -17.656 2.828 1.00 98.19 271 GLU A N 1
ATOM 2063 C CA . GLU A 1 271 ? -4.271 -18.698 2.715 1.00 98.19 271 GLU A CA 1
ATOM 2064 C C . GLU A 1 271 ? -3.439 -18.882 3.999 1.00 98.19 271 GLU A C 1
ATOM 2066 O O . GLU A 1 271 ? -2.529 -19.708 4.038 1.00 98.19 271 GLU A O 1
ATOM 2071 N N . GLY A 1 272 ? -3.720 -18.114 5.060 1.00 97.56 272 GLY A N 1
ATOM 2072 C CA . GLY A 1 272 ? -3.050 -18.262 6.357 1.00 97.56 272 GLY A CA 1
ATOM 2073 C C . GLY A 1 272 ? -1.567 -17.880 6.338 1.00 97.56 272 GLY A C 1
ATOM 2074 O O . GLY A 1 272 ? -0.767 -18.475 7.052 1.00 97.56 272 GLY A O 1
ATOM 2075 N N . TRP A 1 273 ? -1.172 -16.897 5.522 1.00 97.88 273 TRP A N 1
ATOM 2076 C CA . TRP A 1 273 ? 0.242 -16.537 5.344 1.00 97.88 273 TRP A CA 1
ATOM 2077 C C . TRP A 1 273 ? 0.843 -15.703 6.484 1.00 97.88 273 TRP A C 1
ATOM 2079 O O . TRP A 1 273 ? 2.062 -15.510 6.513 1.00 97.88 273 TRP A O 1
ATOM 2089 N N . LEU A 1 274 ? 0.024 -15.185 7.403 1.00 97.94 274 LEU A N 1
ATOM 2090 C CA . LEU A 1 274 ? 0.499 -14.480 8.600 1.00 97.94 274 LEU A CA 1
ATOM 2091 C C . LEU A 1 274 ? 1.101 -15.472 9.611 1.00 97.94 274 LEU A C 1
ATOM 2093 O O . LEU A 1 274 ? 0.737 -16.650 9.631 1.00 97.94 274 LEU A O 1
ATOM 2097 N N . ALA A 1 275 ? 2.015 -15.009 10.471 1.00 96.19 275 ALA A N 1
ATOM 2098 C CA . ALA A 1 275 ? 2.651 -15.870 11.466 1.00 96.19 275 ALA A CA 1
ATOM 2099 C C . ALA A 1 275 ? 1.637 -16.634 12.336 1.00 96.19 275 ALA A C 1
ATOM 2101 O O . ALA A 1 275 ? 0.666 -16.074 12.852 1.00 96.19 275 ALA A O 1
ATOM 2102 N N . GLY A 1 276 ? 1.892 -17.934 12.512 1.00 95.44 276 GLY A N 1
ATOM 2103 C CA . GLY A 1 276 ? 1.019 -18.832 13.269 1.00 95.44 276 GLY A CA 1
ATOM 2104 C C . GLY A 1 276 ? -0.363 -19.031 12.643 1.00 95.44 276 GLY A C 1
ATOM 2105 O O . GLY A 1 276 ? -1.300 -19.317 13.380 1.00 95.44 276 GLY A O 1
ATOM 2106 N N . GLU A 1 277 ? -0.497 -18.811 11.327 1.00 95.69 277 GLU A N 1
ATOM 2107 C CA . GLU A 1 277 ? -1.759 -18.910 10.574 1.00 95.69 277 GLU A CA 1
ATOM 2108 C C . GLU A 1 277 ? -2.865 -17.996 11.130 1.00 95.69 277 GLU A C 1
ATOM 2110 O O . GLU A 1 277 ? -4.063 -18.218 10.923 1.00 95.69 277 GLU A O 1
ATOM 2115 N N . LYS A 1 278 ? -2.466 -16.940 11.854 1.00 96.81 278 LYS A N 1
ATOM 2116 C CA . LYS A 1 278 ? -3.392 -15.948 12.396 1.00 96.81 278 LYS A CA 1
ATOM 2117 C C . LYS A 1 278 ? -4.141 -15.258 11.265 1.00 96.81 278 LYS A C 1
ATOM 2119 O O . LYS A 1 278 ? -3.630 -15.091 10.160 1.00 96.81 278 LYS A O 1
ATOM 2124 N N . LYS A 1 279 ? -5.346 -14.787 11.579 1.00 98.06 279 LYS A N 1
ATOM 2125 C CA . LYS A 1 279 ? -6.157 -13.997 10.656 1.00 98.06 279 LYS A CA 1
ATOM 2126 C C . LYS A 1 279 ? -6.406 -12.614 11.227 1.00 98.06 279 LYS A C 1
ATOM 2128 O O . LYS A 1 279 ? -6.844 -12.478 12.367 1.00 98.06 279 LYS A O 1
ATOM 2133 N N . ALA A 1 280 ? -6.128 -11.590 10.431 1.00 98.19 280 ALA A N 1
ATOM 2134 C CA . ALA A 1 280 ? -6.504 -10.228 10.766 1.00 98.19 280 ALA A CA 1
ATOM 2135 C C . ALA A 1 280 ? -8.030 -10.085 10.677 1.00 98.19 280 ALA A C 1
ATOM 2137 O O . ALA A 1 280 ? -8.666 -10.676 9.796 1.00 98.19 280 ALA A O 1
ATOM 2138 N N . SER A 1 281 ? -8.613 -9.250 11.543 1.00 98.56 281 SER A N 1
ATOM 2139 C CA . SER A 1 281 ? -9.994 -8.773 11.391 1.00 98.56 281 SER A CA 1
ATOM 2140 C C . SER A 1 281 ? -10.053 -7.786 10.219 1.00 98.56 281 SER A C 1
ATOM 2142 O O . SER A 1 281 ? -10.075 -6.570 10.418 1.00 98.56 281 SER A O 1
ATOM 2144 N N . LEU A 1 282 ? -10.002 -8.330 9.003 1.00 98.81 282 LEU A N 1
ATOM 2145 C CA . LEU A 1 282 ? -9.831 -7.602 7.752 1.00 98.81 282 LEU A CA 1
ATOM 2146 C C . LEU A 1 282 ? -11.174 -7.147 7.173 1.00 98.81 282 LEU A C 1
ATOM 2148 O O . LEU A 1 282 ? -12.105 -7.935 7.031 1.00 98.81 282 LEU A O 1
ATOM 2152 N N . THR A 1 283 ? -11.240 -5.887 6.759 1.00 98.88 283 THR A N 1
ATOM 2153 C CA . THR A 1 283 ? -12.266 -5.351 5.862 1.00 98.88 283 THR A CA 1
ATOM 2154 C C . THR A 1 283 ? -11.576 -4.705 4.668 1.00 98.88 283 THR A C 1
ATOM 2156 O O . THR A 1 283 ? -10.672 -3.893 4.839 1.00 98.88 283 THR A O 1
ATOM 2159 N N . VAL A 1 284 ? -11.994 -5.056 3.455 1.00 98.88 284 VAL A N 1
ATOM 2160 C CA . VAL A 1 284 ? -11.525 -4.403 2.227 1.00 98.88 284 VAL A CA 1
ATOM 2161 C C . VAL A 1 284 ? -12.642 -3.514 1.711 1.00 98.88 284 VAL A C 1
ATOM 2163 O O . VAL A 1 284 ? -13.777 -3.974 1.587 1.00 98.88 284 VAL A O 1
ATOM 2166 N N . VAL A 1 285 ? -12.325 -2.257 1.412 1.00 98.88 285 VAL A N 1
ATOM 2167 C CA . VAL A 1 285 ? -13.217 -1.363 0.674 1.00 98.88 285 VAL A CA 1
ATOM 2168 C C . VAL A 1 285 ? -12.856 -1.459 -0.803 1.00 98.88 285 VAL A C 1
ATOM 2170 O O . VAL A 1 285 ? -11.798 -0.957 -1.189 1.00 98.88 285 VAL A O 1
ATOM 2173 N N . PRO A 1 286 ? -13.686 -2.142 -1.611 1.00 98.50 286 PRO A N 1
ATOM 2174 C CA . PRO A 1 286 ? -13.335 -2.476 -2.979 1.00 98.50 286 PRO A CA 1
ATOM 2175 C C . PRO A 1 286 ? -13.443 -1.262 -3.899 1.00 98.50 286 PRO A C 1
ATOM 2177 O O . PRO A 1 286 ? -14.179 -0.305 -3.633 1.00 98.50 286 PRO A O 1
ATOM 2180 N N . LEU A 1 287 ? -12.763 -1.370 -5.034 1.00 98.38 287 LEU A N 1
ATOM 2181 C CA . LEU A 1 287 ? -12.950 -0.486 -6.176 1.00 98.38 287 LEU A CA 1
ATOM 2182 C C . LEU A 1 287 ? -14.367 -0.628 -6.752 1.00 98.38 287 LEU A C 1
ATOM 2184 O O . LEU A 1 287 ? -14.961 -1.706 -6.727 1.00 98.38 287 LEU A O 1
ATOM 2188 N N . GLN A 1 288 ? -14.894 0.450 -7.327 1.00 97.56 288 GLN A N 1
ATOM 2189 C CA . GLN A 1 288 ? -16.088 0.410 -8.177 1.00 97.56 288 GLN A CA 1
ATOM 2190 C C . GLN A 1 288 ? -15.676 0.679 -9.622 1.00 97.56 288 GLN A C 1
ATOM 2192 O O . GLN A 1 288 ? -14.845 1.543 -9.860 1.00 97.56 288 GLN A O 1
ATOM 2197 N N . GLY A 1 289 ? -16.238 -0.058 -10.584 1.00 96.44 289 GLY A N 1
ATOM 2198 C CA . GLY A 1 289 ? -15.932 0.130 -12.010 1.00 96.44 289 GLY A CA 1
ATOM 2199 C C . GLY A 1 289 ? -14.527 -0.309 -12.443 1.00 96.44 289 GLY A C 1
ATOM 2200 O O . GLY A 1 289 ? -14.089 0.018 -13.543 1.00 96.44 289 GLY A O 1
ATOM 2201 N N . TYR A 1 290 ? -13.820 -1.068 -11.602 1.00 97.56 290 TYR A N 1
ATOM 2202 C CA . TYR A 1 290 ? -12.533 -1.669 -11.937 1.00 97.56 290 TYR A CA 1
ATOM 2203 C C . TYR A 1 290 ? -12.694 -3.115 -12.408 1.00 97.56 290 TYR A C 1
ATOM 2205 O O . TYR A 1 290 ? -13.456 -3.893 -11.836 1.00 97.56 290 TYR A O 1
ATOM 2213 N N . THR A 1 291 ? -11.915 -3.480 -13.418 1.00 97.75 291 THR A N 1
ATOM 2214 C CA . THR A 1 291 ? -11.624 -4.861 -13.802 1.00 97.75 291 THR A CA 1
ATOM 2215 C C . THR A 1 291 ? -10.114 -4.993 -13.971 1.00 97.75 291 THR A C 1
ATOM 2217 O O . THR A 1 291 ? -9.433 -3.993 -14.200 1.00 97.75 291 THR A O 1
ATOM 2220 N N . HIS A 1 292 ? -9.579 -6.213 -13.961 1.00 97.69 292 HIS A N 1
ATOM 2221 C CA . HIS A 1 292 ? -8.155 -6.434 -14.248 1.00 97.69 292 HIS A CA 1
ATOM 2222 C C . HIS A 1 292 ? -7.722 -5.932 -15.636 1.00 97.69 292 HIS A C 1
ATOM 2224 O O . HIS A 1 292 ? -6.541 -5.689 -15.849 1.00 97.69 292 HIS A O 1
ATOM 2230 N N . SER A 1 293 ? -8.656 -5.736 -16.574 1.00 95.88 293 SER A N 1
ATOM 2231 C CA . SER A 1 293 ? -8.382 -5.163 -17.898 1.00 95.88 293 SER A CA 1
ATOM 2232 C C . SER A 1 293 ? -8.483 -3.636 -17.946 1.00 95.88 293 SER A C 1
ATOM 2234 O O . SER A 1 293 ? -8.161 -3.054 -18.978 1.00 95.88 293 SER A O 1
ATOM 2236 N N . THR A 1 294 ? -8.931 -2.975 -16.873 1.00 95.62 294 THR A N 1
ATOM 2237 C CA . THR A 1 294 ? -9.074 -1.515 -16.817 1.00 95.62 294 THR A CA 1
ATOM 2238 C C . THR A 1 294 ? -7.689 -0.858 -16.804 1.00 95.62 294 THR A C 1
ATOM 2240 O O . THR A 1 294 ? -6.956 -1.020 -15.823 1.00 95.62 294 THR A O 1
ATOM 2243 N N . PRO A 1 295 ? -7.308 -0.083 -17.839 1.00 93.81 295 PRO A N 1
ATOM 2244 C CA . PRO A 1 295 ? -6.059 0.666 -17.820 1.00 93.81 295 PRO A CA 1
ATOM 2245 C C . PRO A 1 295 ? -6.106 1.725 -16.721 1.00 93.81 295 PRO A C 1
ATOM 2247 O O . PRO A 1 295 ? -7.102 2.436 -16.580 1.00 93.81 295 PRO A O 1
ATOM 2250 N N . TYR A 1 296 ? -5.022 1.865 -15.964 1.00 95.19 296 TYR A N 1
ATOM 2251 C CA . TYR A 1 296 ? -4.936 2.859 -14.902 1.00 95.19 296 TYR A CA 1
ATOM 2252 C C . TYR A 1 296 ? -3.592 3.581 -14.943 1.00 95.19 296 TYR A C 1
ATOM 2254 O O . TYR A 1 296 ? -2.531 2.971 -14.780 1.00 95.19 296 TYR A O 1
ATOM 2262 N N . VAL A 1 297 ? -3.656 4.893 -15.173 1.00 96.12 297 VAL A N 1
ATOM 2263 C CA . VAL A 1 297 ? -2.503 5.793 -15.118 1.00 96.12 297 VAL A CA 1
ATOM 2264 C C . VAL A 1 297 ? -2.459 6.418 -13.736 1.00 96.12 297 VAL A C 1
ATOM 2266 O O . VAL A 1 297 ? -3.429 7.034 -13.296 1.00 96.12 297 VAL A O 1
ATOM 2269 N N . LEU A 1 298 ? -1.333 6.256 -13.047 1.00 95.38 298 LEU A N 1
ATOM 2270 C CA . LEU A 1 298 ? -1.189 6.775 -11.694 1.00 95.38 298 LEU A CA 1
ATOM 2271 C C . LEU A 1 298 ? -1.184 8.314 -11.723 1.00 95.38 298 LEU A C 1
ATOM 2273 O O . LEU A 1 298 ? -0.371 8.897 -12.443 1.00 95.38 298 LEU A O 1
ATOM 2277 N N . PRO A 1 299 ? -2.025 8.987 -10.915 1.00 92.88 299 PRO A N 1
ATOM 2278 C CA . PRO A 1 299 ? -2.076 10.451 -10.886 1.00 92.88 299 PRO A CA 1
ATOM 2279 C C . PRO A 1 299 ? -0.823 11.070 -10.251 1.00 92.88 299 PRO A C 1
ATOM 2281 O O . PRO A 1 299 ? -0.524 12.241 -10.469 1.00 92.88 299 PRO A O 1
ATOM 2284 N N . VAL A 1 300 ? -0.085 10.288 -9.457 1.00 93.38 300 VAL A N 1
ATOM 2285 C CA . VAL A 1 300 ? 1.153 10.691 -8.787 1.00 93.38 300 VAL A CA 1
ATOM 2286 C C . VAL A 1 300 ? 2.164 9.556 -8.890 1.00 93.38 300 VAL A C 1
ATOM 2288 O O . VAL A 1 300 ? 1.811 8.387 -8.730 1.00 93.38 300 VAL A O 1
ATOM 2291 N N . ARG A 1 301 ? 3.436 9.898 -9.129 1.00 93.50 301 ARG A N 1
ATOM 2292 C CA . ARG A 1 301 ? 4.533 8.920 -9.165 1.00 93.50 301 ARG A CA 1
ATOM 2293 C C . ARG A 1 301 ? 4.575 8.104 -7.859 1.00 93.50 301 ARG A C 1
ATOM 2295 O O . ARG A 1 301 ? 4.626 8.703 -6.782 1.00 93.50 301 ARG A O 1
ATOM 2302 N N . PRO A 1 302 ? 4.590 6.763 -7.910 1.00 93.00 302 PRO A N 1
ATOM 2303 C CA . PRO A 1 302 ? 4.566 5.942 -6.702 1.00 93.00 302 PRO A CA 1
ATOM 2304 C C . PRO A 1 302 ? 5.926 5.918 -5.987 1.00 93.00 302 PRO A C 1
ATOM 2306 O O . PRO A 1 302 ? 5.976 5.735 -4.774 1.00 93.00 302 PRO A O 1
ATOM 2309 N N . SER A 1 303 ? 7.022 6.173 -6.710 1.00 90.19 303 SER A N 1
ATOM 2310 C CA . SER A 1 303 ? 8.365 6.374 -6.154 1.00 90.19 303 SER A CA 1
ATOM 2311 C C . SER A 1 303 ? 9.161 7.389 -6.986 1.00 90.19 303 SER A C 1
ATOM 2313 O O . SER A 1 303 ? 8.810 7.643 -8.144 1.00 90.19 303 SER A O 1
ATOM 2315 N N . PRO A 1 304 ? 10.269 7.948 -6.460 1.00 87.19 304 PRO A N 1
ATOM 2316 C CA . PRO A 1 304 ? 11.104 8.891 -7.208 1.00 87.19 304 PRO A CA 1
ATOM 2317 C C . PRO A 1 304 ? 11.650 8.341 -8.535 1.00 87.19 304 PRO A C 1
ATOM 2319 O O . PRO A 1 304 ? 11.855 9.109 -9.470 1.00 87.19 304 PRO A O 1
ATOM 2322 N N . ASN A 1 305 ? 11.875 7.024 -8.622 1.00 90.56 305 ASN A N 1
ATOM 2323 C CA . ASN A 1 305 ? 12.447 6.371 -9.802 1.00 90.56 305 ASN A CA 1
ATOM 2324 C C . ASN A 1 305 ? 11.403 5.686 -10.696 1.00 90.56 305 ASN A C 1
ATOM 2326 O O . ASN A 1 305 ? 11.786 5.099 -11.697 1.00 90.56 305 ASN A O 1
ATOM 2330 N N . LEU A 1 306 ? 10.107 5.802 -10.393 1.00 95.31 306 LEU A N 1
ATOM 2331 C CA . LEU A 1 306 ? 9.015 5.408 -11.292 1.00 95.31 306 LEU A CA 1
ATOM 2332 C C . LEU A 1 306 ? 8.236 6.657 -11.732 1.00 95.31 306 LEU A C 1
ATOM 2334 O O . LEU A 1 306 ? 7.123 6.889 -11.260 1.00 95.31 306 LEU A O 1
ATOM 2338 N N . PRO A 1 307 ? 8.840 7.531 -12.561 1.00 93.25 307 PRO A N 1
ATOM 2339 C CA . PRO A 1 307 ? 8.296 8.855 -12.843 1.00 93.25 307 PRO A CA 1
ATOM 2340 C C . PRO A 1 307 ? 7.080 8.847 -13.775 1.00 93.25 307 PRO A C 1
ATOM 2342 O O . PRO A 1 307 ? 6.375 9.850 -13.833 1.00 93.25 307 PRO A O 1
ATOM 2345 N N . ASN A 1 308 ? 6.854 7.776 -14.542 1.00 95.19 308 ASN A N 1
ATOM 2346 C CA . ASN A 1 308 ? 5.830 7.738 -15.589 1.00 95.19 308 ASN A CA 1
ATOM 2347 C C . ASN A 1 308 ? 5.288 6.315 -15.834 1.00 95.19 308 ASN A C 1
ATOM 2349 O O . ASN A 1 308 ? 5.847 5.327 -15.353 1.00 95.19 308 ASN A O 1
ATOM 2353 N N . GLN A 1 309 ? 4.214 6.200 -16.622 1.00 95.62 309 GLN A N 1
ATOM 2354 C CA . GLN A 1 309 ? 3.569 4.912 -16.906 1.00 95.62 309 GLN A CA 1
ATOM 2355 C C . GLN A 1 309 ? 4.508 3.902 -17.581 1.00 95.62 309 GLN A C 1
ATOM 2357 O O . GLN A 1 309 ? 4.481 2.720 -17.250 1.00 95.62 309 GLN A O 1
ATOM 2362 N N . GLN A 1 310 ? 5.376 4.360 -18.488 1.00 96.19 310 GLN A N 1
ATOM 2363 C CA . GLN A 1 310 ? 6.333 3.490 -19.172 1.00 96.19 310 GLN A CA 1
ATOM 2364 C C . GLN A 1 310 ? 7.295 2.830 -18.177 1.00 96.19 310 GLN A C 1
ATOM 2366 O O . GLN A 1 310 ? 7.492 1.619 -18.230 1.00 96.19 310 GLN A O 1
ATOM 2371 N N . SER A 1 311 ? 7.830 3.598 -17.221 1.00 96.94 311 SER A N 1
ATOM 2372 C CA . SER A 1 311 ? 8.682 3.059 -16.156 1.00 96.94 311 SER A CA 1
ATOM 2373 C C . SER A 1 311 ? 7.947 2.038 -15.282 1.00 96.94 311 SER A C 1
ATOM 2375 O O . SER A 1 311 ? 8.539 1.035 -14.906 1.00 96.94 311 SER A O 1
ATOM 2377 N N . ILE A 1 312 ? 6.652 2.240 -15.009 1.00 97.81 312 ILE A N 1
ATOM 2378 C CA . ILE A 1 312 ? 5.818 1.315 -14.222 1.00 97.81 312 ILE A CA 1
ATOM 2379 C C . ILE A 1 312 ? 5.600 -0.013 -14.961 1.00 97.81 312 ILE A C 1
ATOM 2381 O O . ILE A 1 312 ? 5.680 -1.074 -14.343 1.00 97.81 312 ILE A O 1
ATOM 2385 N N . TYR A 1 313 ? 5.360 0.027 -16.272 1.00 97.12 313 TYR A N 1
ATOM 2386 C CA . TYR A 1 313 ? 5.192 -1.181 -17.087 1.00 97.12 313 TYR A CA 1
ATOM 2387 C C . TYR A 1 313 ? 6.499 -1.946 -17.295 1.00 97.12 313 TYR A C 1
ATOM 2389 O O . TYR A 1 313 ? 6.497 -3.173 -17.302 1.00 97.12 313 TYR A O 1
ATOM 2397 N N . LEU A 1 314 ? 7.627 -1.244 -17.424 1.00 97.50 314 LEU A N 1
ATOM 2398 C CA . LEU A 1 314 ? 8.941 -1.873 -17.577 1.00 97.50 314 LEU A CA 1
ATOM 2399 C C . LEU A 1 314 ? 9.554 -2.318 -16.244 1.00 97.50 314 LEU A C 1
ATOM 2401 O O . LEU A 1 314 ? 10.475 -3.137 -16.241 1.00 97.50 314 LEU A O 1
ATOM 2405 N N . TYR A 1 315 ? 9.060 -1.813 -15.110 1.00 98.19 315 TYR A N 1
ATOM 2406 C CA . TYR A 1 315 ? 9.601 -2.108 -13.784 1.00 98.19 315 TYR A CA 1
ATOM 2407 C C . TYR A 1 315 ? 9.688 -3.613 -13.478 1.00 98.19 315 TYR A C 1
ATOM 2409 O O . TYR A 1 315 ? 10.775 -4.050 -13.088 1.00 98.19 315 TYR A O 1
ATOM 2417 N N . PRO A 1 316 ? 8.646 -4.444 -13.711 1.00 97.38 316 PRO A N 1
ATOM 2418 C CA . PRO A 1 316 ? 8.738 -5.883 -13.478 1.00 97.38 316 PRO A CA 1
ATOM 2419 C C . PRO A 1 316 ? 9.860 -6.587 -14.254 1.00 97.38 316 PRO A C 1
ATOM 2421 O O . PRO A 1 316 ? 10.434 -7.554 -13.757 1.00 97.38 316 PRO A O 1
ATOM 2424 N N . SER A 1 317 ? 10.193 -6.098 -15.451 1.00 95.88 317 SER A N 1
ATOM 2425 C CA . SER A 1 317 ? 11.250 -6.664 -16.293 1.00 95.88 317 SER A CA 1
ATOM 2426 C C . SER A 1 317 ? 12.630 -6.118 -15.924 1.00 95.88 317 SER A C 1
ATOM 2428 O O . SER A 1 317 ? 13.586 -6.877 -15.781 1.00 95.88 317 SER A O 1
ATOM 2430 N N . LEU A 1 318 ? 12.749 -4.798 -15.759 1.00 95.50 318 LEU A N 1
ATOM 2431 C CA . LEU A 1 318 ? 14.039 -4.130 -15.590 1.00 95.50 318 LEU A CA 1
ATOM 2432 C C . LEU A 1 318 ? 14.556 -4.150 -14.156 1.00 95.50 318 LEU A C 1
ATOM 2434 O O . LEU A 1 318 ? 15.768 -4.129 -13.951 1.00 95.50 318 LEU A O 1
ATOM 2438 N N . CYS A 1 319 ? 13.680 -4.240 -13.156 1.00 96.94 319 CYS A N 1
ATOM 2439 C CA . CYS A 1 319 ? 14.112 -4.306 -11.761 1.00 96.94 319 CYS A CA 1
ATOM 2440 C C . CYS A 1 319 ? 14.866 -5.598 -11.423 1.00 96.94 319 CYS A C 1
ATOM 2442 O O . CYS A 1 319 ? 15.623 -5.629 -10.457 1.00 96.94 319 CYS A O 1
ATOM 2444 N N . LEU A 1 320 ? 14.753 -6.643 -12.249 1.00 95.06 320 LEU A N 1
ATOM 2445 C CA . LEU A 1 320 ? 15.569 -7.852 -12.113 1.00 95.06 320 LEU A CA 1
ATOM 2446 C C . LEU A 1 320 ? 17.075 -7.557 -12.244 1.00 95.06 320 LEU A C 1
ATOM 2448 O O . LEU A 1 320 ? 17.893 -8.257 -11.647 1.00 95.06 320 LEU A O 1
ATOM 2452 N N . PHE A 1 321 ? 17.450 -6.490 -12.962 1.00 93.12 321 PHE A N 1
ATOM 2453 C CA . PHE A 1 321 ? 18.843 -6.063 -13.081 1.00 93.12 321 PHE A CA 1
ATOM 2454 C C . PHE A 1 321 ? 19.411 -5.441 -11.801 1.00 93.12 321 PHE A C 1
ATOM 2456 O O . PHE A 1 321 ? 20.631 -5.332 -11.714 1.00 93.12 321 PHE A O 1
ATOM 2463 N N . GLU A 1 322 ? 18.602 -5.116 -10.782 1.00 91.12 322 GLU A N 1
ATOM 2464 C CA . GLU A 1 322 ? 19.130 -4.691 -9.470 1.00 91.12 322 GLU A CA 1
ATOM 2465 C C . GLU A 1 322 ? 19.955 -5.789 -8.785 1.00 91.12 322 GLU A C 1
ATOM 2467 O O . GLU A 1 322 ? 20.841 -5.490 -7.989 1.00 91.12 322 GLU A O 1
ATOM 2472 N N . GLY A 1 323 ? 19.726 -7.059 -9.142 1.00 89.62 323 GLY A N 1
ATOM 2473 C CA . GLY A 1 323 ? 20.572 -8.184 -8.735 1.00 89.62 323 GLY A CA 1
ATOM 2474 C C . GLY A 1 323 ? 21.881 -8.307 -9.524 1.00 89.62 323 GLY A C 1
ATOM 2475 O O . GLY A 1 323 ? 22.592 -9.298 -9.376 1.00 89.62 323 GLY A O 1
ATOM 2476 N N . THR A 1 324 ? 22.195 -7.344 -10.395 1.00 89.50 324 THR A N 1
ATOM 2477 C CA . THR A 1 324 ? 23.349 -7.373 -11.299 1.00 89.50 324 THR A CA 1
ATOM 2478 C C . THR A 1 324 ? 24.104 -6.037 -11.283 1.00 89.50 324 THR A C 1
ATOM 2480 O O . THR A 1 324 ? 23.591 -5.034 -10.794 1.00 89.50 324 THR A O 1
ATOM 2483 N N . PRO A 1 325 ? 25.308 -5.971 -11.876 1.00 84.81 325 PRO A N 1
ATOM 2484 C CA . PRO A 1 325 ? 26.019 -4.705 -12.065 1.00 84.81 325 PRO A CA 1
ATOM 2485 C C . PRO A 1 325 ? 25.424 -3.760 -13.132 1.00 84.81 325 PRO A C 1
ATOM 2487 O O . PRO A 1 325 ? 25.974 -2.679 -13.346 1.00 84.81 325 PRO A O 1
ATOM 2490 N N . ILE A 1 326 ? 24.373 -4.165 -13.856 1.00 86.81 326 ILE A N 1
ATOM 2491 C CA . ILE A 1 326 ? 23.775 -3.378 -14.944 1.00 86.81 326 ILE A CA 1
ATOM 2492 C C . ILE A 1 326 ? 22.969 -2.214 -14.355 1.00 86.81 326 ILE A C 1
ATOM 2494 O O . ILE A 1 326 ? 22.099 -2.394 -13.507 1.00 86.81 326 ILE A O 1
ATOM 2498 N N . SER A 1 327 ? 23.239 -1.000 -14.835 1.00 88.06 327 SER A N 1
ATOM 2499 C CA . SER A 1 327 ? 22.432 0.177 -14.523 1.00 88.06 327 SER A CA 1
ATOM 2500 C C . SER A 1 327 ? 21.095 0.099 -15.244 1.00 88.06 327 SER A C 1
ATOM 2502 O O . SER A 1 327 ? 21.051 -0.181 -16.437 1.00 88.06 327 SER A O 1
ATOM 2504 N N . LEU A 1 328 ? 20.026 0.438 -14.531 1.00 90.12 328 LEU A N 1
ATOM 2505 C CA . LEU A 1 328 ? 18.655 0.530 -15.041 1.00 90.12 328 LEU A CA 1
ATOM 2506 C C . LEU A 1 328 ? 18.169 1.987 -15.179 1.00 90.12 328 LEU A C 1
ATOM 2508 O O . LEU A 1 328 ? 16.984 2.290 -15.073 1.00 90.12 328 LEU A O 1
ATOM 2512 N N . GLY A 1 329 ? 19.107 2.929 -15.329 1.00 86.00 329 GLY A N 1
ATOM 2513 C CA . GLY A 1 329 ? 18.802 4.339 -15.598 1.00 86.00 329 GLY A CA 1
ATOM 2514 C C . GLY A 1 329 ? 18.552 5.222 -14.369 1.00 86.00 329 GLY A C 1
ATOM 2515 O O . GLY A 1 329 ? 18.229 6.399 -14.537 1.00 86.00 329 GLY A O 1
ATOM 2516 N N . ARG A 1 330 ? 18.727 4.724 -13.133 1.00 84.88 330 ARG A N 1
ATOM 2517 C CA . ARG A 1 330 ? 18.696 5.571 -11.918 1.00 84.88 330 ARG A CA 1
ATOM 2518 C C . ARG A 1 330 ? 19.739 6.698 -12.019 1.00 84.88 330 ARG A C 1
ATOM 2520 O O . ARG A 1 330 ? 20.885 6.470 -12.415 1.00 84.88 330 ARG A O 1
ATOM 2527 N N . GLY A 1 331 ? 19.338 7.917 -11.653 1.00 83.31 331 GLY A N 1
ATOM 2528 C CA . GLY A 1 331 ? 20.152 9.131 -11.814 1.00 83.31 331 GLY A CA 1
ATOM 2529 C C . GLY A 1 331 ? 20.122 9.741 -13.223 1.00 83.31 331 GLY A C 1
ATOM 2530 O O . GLY A 1 331 ? 20.848 10.693 -13.485 1.00 83.31 331 GLY A O 1
ATOM 2531 N N . THR A 1 332 ? 19.288 9.213 -14.121 1.00 83.12 332 THR A N 1
ATOM 2532 C CA . THR A 1 332 ? 18.976 9.806 -15.431 1.00 83.12 332 THR A CA 1
ATOM 2533 C C . THR A 1 332 ? 17.492 10.209 -15.481 1.00 83.12 332 THR A C 1
ATOM 2535 O O . THR A 1 332 ? 16.744 9.851 -14.572 1.00 83.12 332 THR A O 1
ATOM 2538 N N . PRO A 1 333 ? 17.022 10.899 -16.536 1.00 88.25 333 PRO A N 1
ATOM 2539 C CA . PRO A 1 333 ? 15.598 11.131 -16.790 1.00 88.25 333 PRO A CA 1
ATOM 2540 C C . PRO A 1 333 ? 14.801 9.866 -17.141 1.00 88.25 333 PRO A C 1
ATOM 2542 O O . PRO A 1 333 ? 13.576 9.927 -17.195 1.00 88.25 333 PRO A O 1
ATOM 2545 N N . PHE A 1 334 ? 15.472 8.732 -17.376 1.00 91.62 334 PHE A N 1
ATOM 2546 C CA . PHE A 1 334 ? 14.872 7.488 -17.867 1.00 91.62 334 PHE A CA 1
ATOM 2547 C C . PHE A 1 334 ? 15.055 6.297 -16.900 1.00 91.62 334 PHE A C 1
ATOM 2549 O O . PHE A 1 334 ? 15.463 5.214 -17.330 1.00 91.62 334 PHE A O 1
ATOM 2556 N N . PRO A 1 335 ? 14.796 6.436 -15.584 1.00 90.81 335 PRO A N 1
ATOM 2557 C CA . PRO A 1 335 ? 14.884 5.299 -14.674 1.00 90.81 335 PRO A CA 1
ATOM 2558 C C . PRO A 1 335 ? 13.844 4.239 -15.062 1.00 90.81 335 PRO A C 1
ATOM 2560 O O . PRO A 1 335 ? 12.718 4.572 -15.443 1.00 90.81 335 PRO A O 1
ATOM 2563 N N . PHE A 1 336 ? 14.257 2.970 -15.015 1.00 94.81 336 PHE A N 1
ATOM 2564 C CA . PHE A 1 336 ? 13.491 1.807 -15.478 1.00 94.81 336 PHE A CA 1
ATOM 2565 C C . PHE A 1 336 ? 12.938 1.957 -16.902 1.00 94.81 336 PHE A C 1
ATOM 2567 O O . PHE A 1 336 ? 11.858 1.466 -17.209 1.00 94.81 336 PHE A O 1
ATOM 2574 N N . GLN A 1 337 ? 13.672 2.642 -17.778 1.00 95.25 337 GLN A N 1
ATOM 2575 C CA . GLN A 1 337 ? 13.350 2.766 -19.207 1.00 95.25 337 GLN A CA 1
ATOM 2576 C C . GLN A 1 337 ? 14.570 2.490 -20.101 1.00 95.25 337 GLN A C 1
ATOM 2578 O O . GLN A 1 337 ? 14.442 2.399 -21.317 1.00 95.25 337 GLN A O 1
ATOM 2583 N N . VAL A 1 338 ? 15.757 2.343 -19.507 1.00 88.00 338 VAL A N 1
ATOM 2584 C CA . VAL A 1 338 ? 17.015 2.058 -20.205 1.00 88.00 338 VAL A CA 1
ATOM 2585 C C . VAL A 1 338 ? 17.850 1.074 -19.397 1.00 88.00 338 VAL A C 1
ATOM 2587 O O . VAL A 1 338 ? 17.706 0.989 -18.175 1.00 88.00 338 VAL A O 1
ATOM 2590 N N . ILE A 1 339 ? 18.772 0.387 -20.072 1.00 86.31 339 ILE A N 1
ATOM 2591 C CA . ILE A 1 339 ? 19.829 -0.398 -19.429 1.00 86.31 339 ILE A CA 1
ATOM 2592 C C . ILE A 1 339 ? 21.209 0.024 -19.935 1.00 86.31 339 ILE A C 1
ATOM 2594 O O . ILE A 1 339 ? 21.370 0.467 -21.074 1.00 86.31 339 ILE A O 1
ATOM 2598 N N . GLY A 1 340 ? 22.227 -0.114 -19.088 1.00 81.62 340 GLY A N 1
ATOM 2599 C CA . GLY A 1 340 ? 23.601 0.201 -19.464 1.00 81.62 340 GLY A CA 1
ATOM 2600 C C . GLY A 1 340 ? 24.637 -0.391 -18.518 1.00 81.62 340 GLY A C 1
ATOM 2601 O O . GLY A 1 340 ? 24.398 -0.559 -17.325 1.00 81.62 340 GLY A O 1
ATOM 2602 N N . TYR A 1 341 ? 25.820 -0.685 -19.046 1.00 82.75 341 TYR A N 1
ATOM 2603 C CA . TYR A 1 341 ? 26.959 -1.171 -18.273 1.00 82.75 341 TYR A CA 1
ATOM 2604 C C . TYR A 1 341 ? 28.255 -0.573 -18.838 1.00 82.75 341 TYR A C 1
ATOM 2606 O O . TYR A 1 341 ? 28.392 -0.493 -20.063 1.00 82.75 341 TYR A O 1
ATOM 2614 N N . PRO A 1 342 ? 29.213 -0.123 -18.005 1.00 74.62 342 PRO A N 1
ATOM 2615 C CA . PRO A 1 342 ? 30.483 0.390 -18.502 1.00 74.62 342 PRO A CA 1
ATOM 2616 C C . PRO A 1 342 ? 31.312 -0.738 -19.130 1.00 74.62 342 PRO A C 1
ATOM 2618 O O . PRO A 1 342 ? 31.880 -1.575 -18.433 1.00 74.62 342 PRO A O 1
ATOM 2621 N N . ILE A 1 343 ? 31.435 -0.738 -20.457 1.00 68.06 343 ILE A N 1
ATOM 2622 C CA . ILE A 1 343 ? 32.361 -1.628 -21.166 1.00 68.06 343 ILE A CA 1
ATOM 2623 C C . ILE A 1 343 ? 33.744 -0.967 -21.164 1.00 68.06 343 ILE A C 1
ATOM 2625 O O . ILE A 1 343 ? 33.957 0.049 -21.827 1.00 68.06 343 ILE A O 1
ATOM 2629 N N . ARG A 1 344 ? 34.711 -1.535 -20.433 1.00 48.72 344 ARG A N 1
ATOM 2630 C CA . ARG A 1 344 ? 36.127 -1.176 -20.621 1.00 48.72 344 ARG A CA 1
ATOM 2631 C C . ARG A 1 344 ? 36.619 -1.834 -21.916 1.00 48.72 344 ARG A C 1
ATOM 2633 O O . ARG A 1 344 ? 36.505 -3.044 -22.056 1.00 48.72 344 ARG A O 1
ATOM 2640 N N . ASN A 1 345 ? 37.182 -1.038 -22.828 1.00 45.34 345 ASN A N 1
ATOM 2641 C CA . ASN A 1 345 ? 37.729 -1.442 -24.134 1.00 45.34 345 ASN A CA 1
ATOM 2642 C C . ASN A 1 345 ? 36.704 -1.995 -25.147 1.00 45.34 345 ASN A C 1
ATOM 2644 O O . ASN A 1 345 ? 36.700 -3.177 -25.480 1.00 45.34 345 ASN A O 1
ATOM 2648 N N . LEU A 1 346 ? 35.915 -1.098 -25.753 1.00 47.34 346 LEU A N 1
ATOM 2649 C CA . LEU A 1 346 ? 35.123 -1.393 -26.962 1.00 47.34 346 LEU A CA 1
ATOM 2650 C C . LEU A 1 346 ? 35.970 -1.741 -28.208 1.00 47.34 346 LEU A C 1
ATOM 2652 O O . LEU A 1 346 ? 35.413 -2.086 -29.242 1.00 47.34 346 LEU A O 1
ATOM 2656 N N . ALA A 1 347 ? 37.302 -1.662 -28.141 1.00 45.66 347 ALA A N 1
ATOM 2657 C CA . ALA A 1 347 ? 38.168 -1.890 -29.297 1.00 45.66 347 ALA A CA 1
ATOM 2658 C C . ALA A 1 347 ? 38.383 -3.376 -29.658 1.00 45.66 347 ALA A C 1
ATOM 2660 O O . ALA A 1 347 ? 38.987 -3.649 -30.690 1.00 45.66 347 ALA A O 1
ATOM 2661 N N . SER A 1 348 ? 37.934 -4.343 -28.845 1.00 42.91 348 SER A N 1
ATOM 2662 C CA . SER A 1 348 ? 38.291 -5.758 -29.066 1.00 42.91 348 SER A CA 1
ATOM 2663 C C . SER A 1 348 ? 37.216 -6.805 -28.761 1.00 42.91 348 SER A C 1
ATOM 2665 O O . SER A 1 348 ? 37.486 -7.994 -28.916 1.00 42.91 348 SER A O 1
ATOM 2667 N N . SER A 1 349 ? 35.996 -6.427 -28.369 1.00 38.84 349 SER A N 1
ATOM 2668 C CA . SER A 1 349 ? 34.926 -7.406 -28.126 1.00 38.84 349 SER A CA 1
ATOM 2669 C C . SER A 1 349 ? 33.954 -7.470 -29.304 1.00 38.84 349 SER A C 1
ATOM 2671 O O . SER A 1 349 ? 33.052 -6.653 -29.451 1.00 38.84 349 SER A O 1
ATOM 2673 N N . ALA A 1 350 ? 34.141 -8.487 -30.145 1.00 38.28 350 ALA A N 1
ATOM 2674 C CA . ALA A 1 350 ? 33.217 -8.896 -31.199 1.00 38.28 350 ALA A CA 1
ATOM 2675 C C . ALA A 1 350 ? 31.956 -9.560 -30.609 1.00 38.28 350 ALA A C 1
ATOM 2677 O O . ALA A 1 350 ? 31.682 -10.732 -30.858 1.00 38.28 350 ALA A O 1
ATOM 2678 N N . LEU A 1 351 ? 31.198 -8.831 -29.786 1.00 39.78 351 LEU A N 1
ATOM 2679 C CA . LEU A 1 351 ? 29.856 -9.257 -29.402 1.00 39.78 351 LEU A CA 1
ATOM 2680 C C . LEU A 1 351 ? 28.870 -8.766 -30.471 1.00 39.78 351 LEU A C 1
ATOM 2682 O O . LEU A 1 351 ? 28.813 -7.561 -30.725 1.00 39.78 351 LEU A O 1
ATOM 2686 N N . PRO A 1 352 ? 28.101 -9.660 -31.118 1.00 30.92 352 PRO A N 1
ATOM 2687 C CA . PRO A 1 352 ? 27.068 -9.247 -32.054 1.00 30.92 352 PRO A CA 1
ATOM 2688 C C . PRO A 1 352 ? 25.963 -8.531 -31.271 1.00 30.92 352 PRO A C 1
ATOM 2690 O O . PRO A 1 352 ? 25.175 -9.159 -30.567 1.00 30.92 352 PRO A O 1
ATOM 2693 N N . LEU A 1 353 ? 25.925 -7.202 -31.365 1.00 36.22 353 LEU A N 1
ATOM 2694 C CA . LEU A 1 353 ? 24.781 -6.425 -30.900 1.00 36.22 353 LEU A CA 1
ATOM 2695 C C . LEU A 1 353 ? 23.570 -6.781 -31.782 1.00 36.22 353 LEU A C 1
ATOM 2697 O O . LEU A 1 353 ? 23.706 -6.770 -33.010 1.00 36.22 353 LEU A O 1
ATOM 2701 N N . PRO A 1 354 ? 22.394 -7.090 -31.207 1.00 29.67 354 PRO A N 1
ATOM 2702 C CA . PRO A 1 354 ? 21.171 -7.186 -31.990 1.00 29.67 354 PRO A CA 1
ATOM 2703 C C . PRO A 1 354 ? 20.923 -5.833 -32.669 1.00 29.67 354 PRO A C 1
ATOM 2705 O O . PRO A 1 354 ? 20.968 -4.783 -32.028 1.00 29.67 354 PRO A O 1
ATOM 2708 N N . GLN A 1 355 ? 20.727 -5.853 -33.988 1.00 24.95 355 GLN A N 1
ATOM 2709 C CA . GLN A 1 355 ? 20.452 -4.654 -34.777 1.00 24.95 355 GLN A CA 1
ATOM 2710 C C . GLN A 1 355 ? 19.118 -4.047 -34.319 1.00 24.95 355 GLN A C 1
ATOM 2712 O O . GLN A 1 355 ? 18.057 -4.581 -34.632 1.00 24.95 355 GLN A O 1
ATOM 2717 N N . CYS A 1 356 ? 19.171 -2.941 -33.573 1.00 27.83 356 CYS A N 1
ATOM 2718 C CA . CYS A 1 356 ? 17.992 -2.145 -33.241 1.00 27.83 356 CYS A CA 1
ATOM 2719 C C . CYS A 1 356 ? 17.778 -1.053 -34.311 1.00 27.83 356 CYS A C 1
ATOM 2721 O O . CYS A 1 356 ? 18.739 -0.375 -34.678 1.00 27.83 356 CYS A O 1
ATOM 2723 N N . PRO A 1 357 ? 16.545 -0.851 -34.813 1.00 27.03 357 PRO A N 1
ATOM 2724 C CA . PRO A 1 357 ? 16.254 0.002 -35.970 1.00 27.03 357 PRO A CA 1
ATOM 2725 C C . PRO A 1 357 ? 16.139 1.512 -35.677 1.00 27.03 357 PRO A C 1
ATOM 2727 O O . PRO A 1 357 ? 15.598 2.237 -36.508 1.00 27.03 357 PRO A O 1
ATOM 2730 N N . VAL A 1 358 ? 16.630 2.027 -34.542 1.00 29.03 358 VAL A N 1
ATOM 2731 C CA . VAL A 1 358 ? 16.479 3.457 -34.204 1.00 29.03 358 VAL A CA 1
ATOM 2732 C C . VAL A 1 358 ? 17.801 4.054 -33.699 1.00 29.03 358 VAL A C 1
ATOM 2734 O O . VAL A 1 358 ? 18.393 3.504 -32.768 1.00 29.03 358 VAL A O 1
ATOM 2737 N N . PRO A 1 359 ? 18.304 5.156 -34.292 1.00 24.81 359 PRO A N 1
ATOM 2738 C CA . PRO A 1 359 ? 19.560 5.774 -33.873 1.00 24.81 359 PRO A CA 1
ATOM 2739 C C . PRO A 1 359 ? 19.373 6.553 -32.554 1.00 24.81 359 PRO A C 1
ATOM 2741 O O . PRO A 1 359 ? 18.419 7.323 -32.441 1.00 24.81 359 PRO A O 1
ATOM 2744 N N . PRO A 1 360 ? 20.265 6.409 -31.554 1.00 35.00 360 PRO A N 1
ATOM 2745 C CA . PRO A 1 360 ? 20.097 7.071 -30.267 1.00 35.00 360 PRO A CA 1
ATOM 2746 C C . PRO A 1 360 ? 20.715 8.475 -30.270 1.00 35.00 360 PRO A C 1
ATOM 2748 O O . PRO A 1 360 ? 21.929 8.648 -30.379 1.00 35.00 360 PRO A O 1
ATOM 2751 N N . THR A 1 361 ? 19.881 9.491 -30.071 1.00 27.38 361 THR A N 1
ATOM 2752 C CA . THR A 1 361 ? 20.300 10.820 -29.612 1.00 27.38 361 THR A CA 1
ATOM 2753 C C . THR A 1 361 ? 20.015 10.940 -28.115 1.00 27.38 361 THR A C 1
ATOM 2755 O O . THR A 1 361 ? 18.873 10.776 -27.701 1.00 27.38 361 THR A O 1
ATOM 2758 N N . HIS A 1 362 ? 21.059 11.282 -27.347 1.00 27.38 362 HIS A N 1
ATOM 2759 C CA . HIS A 1 362 ? 21.098 11.744 -25.943 1.00 27.38 362 HIS A CA 1
ATOM 2760 C C . HIS A 1 362 ? 21.656 10.766 -24.882 1.00 27.38 362 HIS A C 1
ATOM 2762 O O . HIS A 1 362 ? 21.165 9.665 -24.661 1.00 27.38 362 HIS A O 1
ATOM 2768 N N . LEU A 1 363 ? 22.715 11.237 -24.203 1.00 27.50 363 LEU A N 1
ATOM 2769 C CA . LEU A 1 363 ? 23.528 10.575 -23.174 1.00 27.50 363 LEU A CA 1
ATOM 2770 C C . LEU A 1 363 ? 23.370 11.309 -21.836 1.00 27.50 363 LEU A C 1
ATOM 2772 O O . LEU A 1 363 ? 23.541 12.528 -21.813 1.00 27.50 363 LEU A O 1
ATOM 2776 N N . LEU A 1 364 ? 23.139 10.600 -20.722 1.00 32.62 364 LEU A N 1
ATOM 2777 C CA . LEU A 1 364 ? 23.171 11.187 -19.372 1.00 32.62 364 LEU A CA 1
ATOM 2778 C C . LEU A 1 364 ? 23.899 10.290 -18.356 1.00 32.62 364 LEU A C 1
ATOM 2780 O O . LEU A 1 364 ? 23.889 9.065 -18.438 1.00 32.62 364 LEU A O 1
ATOM 2784 N N . ARG A 1 365 ? 24.584 10.950 -17.417 1.00 29.44 365 ARG A N 1
ATOM 2785 C CA . ARG A 1 365 ? 25.546 10.402 -16.448 1.00 29.44 365 ARG A CA 1
ATOM 2786 C C . ARG A 1 365 ? 24.827 9.801 -15.229 1.00 29.44 365 ARG A C 1
ATOM 2788 O O . ARG A 1 365 ? 24.041 10.490 -14.597 1.00 29.44 365 ARG A O 1
ATOM 2795 N N . THR A 1 366 ? 25.125 8.550 -14.867 1.00 38.00 366 THR A N 1
ATOM 2796 C CA . THR A 1 366 ? 24.493 7.826 -13.740 1.00 38.00 366 THR A CA 1
ATOM 2797 C C . THR A 1 366 ? 25.296 7.931 -12.437 1.00 38.00 366 THR A C 1
ATOM 2799 O O . THR A 1 366 ? 26.525 7.863 -12.472 1.00 38.00 366 THR A O 1
ATOM 2802 N N . ALA A 1 367 ? 24.612 8.013 -11.288 1.00 38.09 367 ALA A N 1
ATOM 2803 C CA . ALA A 1 367 ? 25.214 8.176 -9.954 1.00 38.09 367 ALA A CA 1
ATOM 2804 C C . ALA A 1 367 ? 25.479 6.862 -9.176 1.00 38.09 367 ALA A C 1
ATOM 2806 O O . ALA A 1 367 ? 26.179 6.888 -8.170 1.00 38.09 367 ALA A O 1
ATOM 2807 N N . ASN A 1 368 ? 24.969 5.708 -9.625 1.00 40.03 368 ASN A N 1
ATOM 2808 C CA . ASN A 1 368 ? 24.905 4.496 -8.785 1.00 40.03 368 ASN A CA 1
ATOM 2809 C C . ASN A 1 368 ? 26.080 3.505 -8.897 1.00 40.03 368 ASN A C 1
ATOM 2811 O O . ASN A 1 368 ? 26.050 2.460 -8.255 1.00 40.03 368 ASN A O 1
ATOM 2815 N N . ALA A 1 369 ? 27.133 3.809 -9.657 1.00 38.25 369 ALA A N 1
ATOM 2816 C CA . ALA A 1 369 ? 28.349 2.994 -9.668 1.00 38.25 369 ALA A CA 1
ATOM 2817 C C . ALA A 1 369 ? 29.386 3.625 -8.727 1.00 38.25 369 ALA A C 1
ATOM 2819 O O . ALA A 1 369 ? 30.209 4.438 -9.146 1.00 38.25 369 ALA A O 1
ATOM 2820 N N . GLY A 1 370 ? 29.299 3.310 -7.433 1.00 30.95 370 GLY A N 1
ATOM 2821 C CA . GLY A 1 370 ? 30.249 3.783 -6.427 1.00 30.95 370 GLY A CA 1
ATOM 2822 C C . GLY A 1 370 ? 31.693 3.414 -6.787 1.00 30.95 370 GLY A C 1
ATOM 2823 O O . GLY A 1 370 ? 32.071 2.251 -6.697 1.00 30.95 370 GLY A O 1
ATOM 2824 N N . GLY A 1 371 ? 32.488 4.421 -7.171 1.00 26.06 371 GLY A N 1
ATOM 2825 C CA . GLY A 1 371 ? 33.944 4.336 -7.347 1.00 26.06 371 GLY A CA 1
ATOM 2826 C C . GLY A 1 371 ? 34.466 4.686 -8.750 1.00 26.06 371 GLY A C 1
ATOM 2827 O O . GLY A 1 371 ? 34.728 3.783 -9.530 1.00 26.06 371 GLY A O 1
ATOM 2828 N N . TRP A 1 372 ? 34.635 5.996 -9.002 1.00 30.38 372 TRP A N 1
ATOM 2829 C CA . TRP A 1 372 ? 35.511 6.736 -9.952 1.00 30.38 372 TRP A CA 1
ATOM 2830 C C . TRP A 1 372 ? 35.849 6.132 -11.346 1.00 30.38 372 TRP A C 1
ATOM 2832 O O . TRP A 1 372 ? 36.271 4.994 -11.482 1.00 30.38 372 TRP A O 1
ATOM 2842 N N . THR A 1 373 ? 35.803 6.889 -12.450 1.00 26.55 373 THR A N 1
ATOM 2843 C CA . THR A 1 373 ? 36.241 8.286 -12.583 1.00 26.55 373 THR A CA 1
ATOM 2844 C C . THR A 1 373 ? 35.204 9.203 -13.232 1.00 26.55 373 THR A C 1
ATOM 2846 O O . THR A 1 373 ? 34.810 9.071 -14.387 1.00 26.55 373 THR A O 1
ATOM 2849 N N . CYS A 1 374 ? 34.863 10.256 -12.497 1.00 38.38 374 CYS A N 1
ATOM 2850 C CA . CYS A 1 374 ? 34.914 11.577 -13.091 1.00 38.38 374 CYS A CA 1
ATOM 2851 C C . CYS A 1 374 ? 36.380 12.008 -13.012 1.00 38.38 374 CYS A C 1
ATOM 2853 O O . CYS A 1 374 ? 36.900 12.168 -11.913 1.00 38.38 374 CYS A O 1
ATOM 2855 N N . ALA A 1 375 ? 37.067 12.104 -14.145 1.00 22.17 375 ALA A N 1
ATOM 2856 C CA . ALA A 1 375 ? 38.378 12.727 -14.213 1.00 22.17 375 ALA A CA 1
ATOM 2857 C C . ALA A 1 375 ? 38.446 13.548 -15.499 1.00 22.17 375 ALA A C 1
ATOM 2859 O O . ALA A 1 375 ? 38.222 13.056 -16.599 1.00 22.17 375 ALA A O 1
ATOM 2860 N N . THR A 1 376 ? 38.656 14.835 -15.272 1.00 29.34 376 THR A N 1
ATOM 2861 C CA . THR A 1 376 ? 39.050 15.909 -16.178 1.00 29.34 376 THR A CA 1
ATOM 2862 C C . THR A 1 376 ?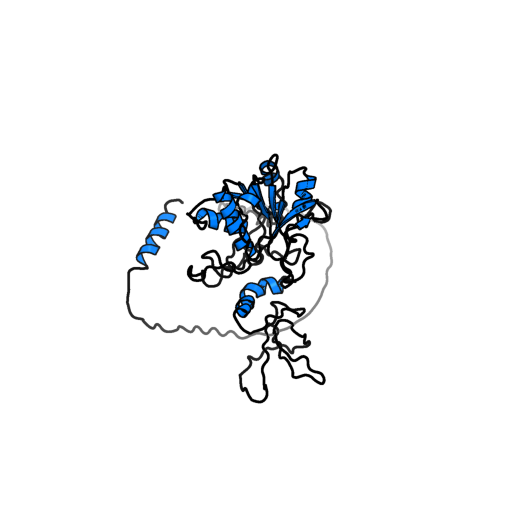 39.636 15.477 -17.532 1.00 29.34 376 THR A C 1
ATOM 2864 O O . THR A 1 376 ? 40.611 14.735 -17.593 1.00 29.34 376 THR A O 1
ATOM 286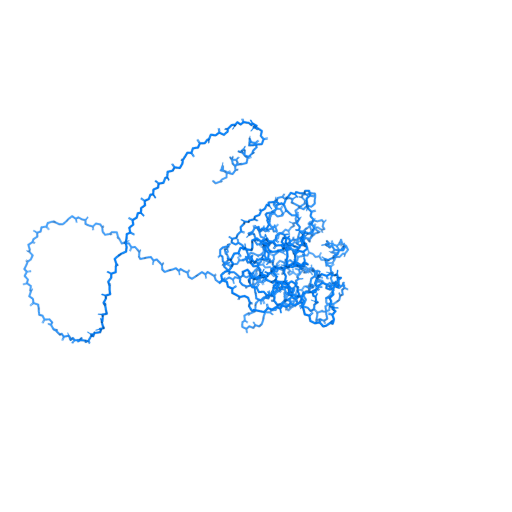7 N N . SER A 1 377 ? 39.095 16.090 -18.592 1.00 25.62 377 SER A N 1
ATOM 2868 C CA . SER A 1 377 ? 39.511 16.074 -20.008 1.00 25.62 377 SER A CA 1
ATOM 2869 C C . SER A 1 377 ? 39.129 14.839 -20.860 1.00 25.62 377 SER A C 1
ATOM 2871 O O . SER A 1 377 ? 39.841 13.849 -20.925 1.00 25.62 377 SER A O 1
ATOM 2873 N N . ARG A 1 378 ? 38.027 15.011 -21.618 1.00 23.25 378 ARG A N 1
ATOM 2874 C CA . ARG A 1 378 ? 37.494 14.207 -22.751 1.00 23.25 378 ARG A CA 1
ATOM 2875 C C . ARG A 1 378 ? 36.926 12.796 -22.450 1.00 23.25 378 ARG A C 1
ATOM 2877 O O . ARG A 1 378 ? 37.466 12.072 -21.624 1.00 23.25 378 ARG A O 1
ATOM 2884 N N . PRO A 1 379 ? 35.810 12.396 -23.103 1.00 29.47 379 PRO A N 1
ATOM 2885 C CA . PRO A 1 379 ? 35.001 11.251 -22.680 1.00 29.47 379 PRO A CA 1
ATOM 2886 C C . PRO A 1 379 ? 35.421 9.930 -23.354 1.00 29.47 379 PRO A C 1
ATOM 2888 O O . PRO A 1 379 ? 35.672 9.925 -24.560 1.00 29.47 379 PRO A O 1
ATOM 2891 N N . PRO A 1 380 ? 35.374 8.785 -22.649 1.00 33.12 380 PRO A N 1
ATOM 2892 C CA . PRO A 1 380 ? 35.059 7.500 -23.251 1.00 33.12 380 PRO A CA 1
ATOM 2893 C C . PRO A 1 380 ? 33.532 7.300 -23.255 1.00 33.12 380 PRO A C 1
ATOM 2895 O O . PRO A 1 380 ? 32.841 7.503 -22.258 1.00 33.12 380 PRO A O 1
ATOM 2898 N N . SER A 1 381 ? 33.011 6.936 -24.419 1.00 32.72 381 SER A N 1
ATOM 2899 C CA . SER A 1 381 ? 31.601 6.731 -24.757 1.00 32.72 381 SER A CA 1
ATOM 2900 C C . SER A 1 381 ? 30.919 5.642 -23.912 1.00 32.72 381 SER A C 1
ATOM 2902 O O . SER A 1 381 ? 31.296 4.473 -23.990 1.00 32.72 381 SER A O 1
ATOM 2904 N N . VAL A 1 382 ? 29.872 6.004 -23.164 1.00 36.41 382 VAL A N 1
ATOM 2905 C CA . VAL A 1 382 ? 28.919 5.053 -22.562 1.00 36.41 382 VAL A CA 1
ATOM 2906 C C . VAL A 1 382 ? 27.851 4.730 -23.608 1.00 36.41 382 VAL A C 1
ATOM 2908 O O . VAL A 1 382 ? 27.202 5.640 -24.113 1.00 36.41 382 VAL A O 1
ATOM 2911 N N . SER A 1 383 ? 27.675 3.453 -23.950 1.00 36.12 383 SER A N 1
ATOM 2912 C CA . SER A 1 383 ? 26.594 3.014 -24.845 1.00 36.12 383 SER A CA 1
ATOM 2913 C C . SER A 1 383 ? 25.319 2.808 -24.023 1.00 36.12 383 SER A C 1
ATOM 2915 O O . SER A 1 383 ? 25.293 1.954 -23.139 1.00 36.12 383 SER A O 1
ATOM 2917 N N . ILE A 1 384 ? 24.288 3.615 -24.279 1.00 39.81 384 ILE A N 1
ATOM 2918 C CA . ILE A 1 384 ? 22.941 3.456 -23.712 1.00 39.81 384 ILE A CA 1
ATOM 2919 C C . ILE A 1 384 ? 22.110 2.703 -24.752 1.00 39.81 384 ILE A C 1
ATOM 2921 O O . ILE A 1 384 ? 22.016 3.163 -25.890 1.00 39.81 384 ILE A O 1
ATOM 2925 N N . LEU A 1 385 ? 21.511 1.569 -24.381 1.00 39.22 385 LEU A N 1
ATOM 2926 C CA . LEU A 1 385 ? 20.441 0.970 -25.178 1.00 39.22 385 LEU A CA 1
ATOM 2927 C C . LEU A 1 385 ? 19.101 1.493 -24.650 1.00 39.22 385 LEU A C 1
ATOM 2929 O O . LEU A 1 385 ? 18.734 1.224 -23.504 1.00 39.22 385 LEU A O 1
ATOM 2933 N N . GLY A 1 386 ? 18.401 2.266 -25.483 1.00 35.94 386 GLY A N 1
ATOM 2934 C CA . GLY A 1 386 ? 16.975 2.533 -25.302 1.00 35.94 386 GLY A CA 1
ATOM 2935 C C . GLY A 1 386 ? 16.175 1.299 -25.710 1.00 35.94 386 GLY A C 1
ATOM 2936 O O . GLY A 1 386 ? 16.514 0.671 -26.717 1.00 35.94 386 GLY A O 1
ATOM 2937 N N . LEU A 1 387 ? 15.183 0.937 -24.897 1.00 36.50 387 LEU A N 1
ATOM 2938 C CA . LEU A 1 387 ? 14.251 -0.162 -25.161 1.00 36.50 387 LEU A CA 1
ATOM 2939 C C . LEU A 1 387 ? 13.008 0.329 -25.896 1.00 36.50 387 LEU A C 1
ATOM 2941 O O . LEU A 1 387 ? 12.522 1.429 -25.542 1.00 36.50 387 LEU A O 1
#

Foldseek 3Di:
DVVVVVVVVVVVVVVVPDDDDDDDDDDDDDDDDDDDDDDDDDDDDDDDDDDDDDDDDDDDDDDDDDDPPPPDDPPPDPPDPDPQPDKAWLLQPCVPPVVVQPPFAEEEAAAQLQWHDDVPDGTDRSVVVCVVVVTHHAAYEYEDCHHNNPRDDRDGDDFDADPVPRHTYHYCDDPNVAQDLVNCVRGQEYEYRADDLQFLQGQSLLSVLRPQLNQLVNVHAYEYGKDDHQQLLDADAAQDDVVPDDSRHPGRAGRRRSDISLVSLVVCQVVLSHPPSGHHNYDYSDIGSDDSPDHDWRPQQSHPLRHGSQLSVLCSVQVVCVVDQWAQQAVHPQRSQWIFDDDDDPPDDPDDDDDDPDDDDDDDDHDPPPDDDPDDDDDDDTDIDGD

Secondary structure (DSSP, 8-state):
--SSHHHHHHHHHHTTS------------------PPPP------------------------------------PPPPP-PPPPPPB-GGG-HHHHHHHHTTSEEEEEE-TT-EEEETTEEEEEHHHHHHHTT-EEEEEEE-TT-SSS-S-TT----SEE-TTT--EEEE-STT--S--TGGGTT-SEEEEE----SBTTSTHHHHHHHHHHHHHHTT-EEEEE----TTTT--BSPPPPGGG-BTTB-SS--SB----HHHHHHHHHHTT-SGGG---EEEEE--BS--TT-----SS-SSTT--SHHHHHHHHHHGGGGGSS-B-STTSS-TTTEEB---S-TTS--------SSPPP-----S-S-S----SS-PPPP--EE-

InterPro domains:
  IPR008302 Peptidoglycan beta-N-acetylmuramidase NamZ [PTHR42915] (90-342)
  IPR048502 Peptidoglycan beta-N-acetylmuramidase NamZ, N-terminal [PF07075] (106-309)
  IPR048503 Peptidoglycan beta-N-acetylmuramidase NamZ, C-terminal [PF20732]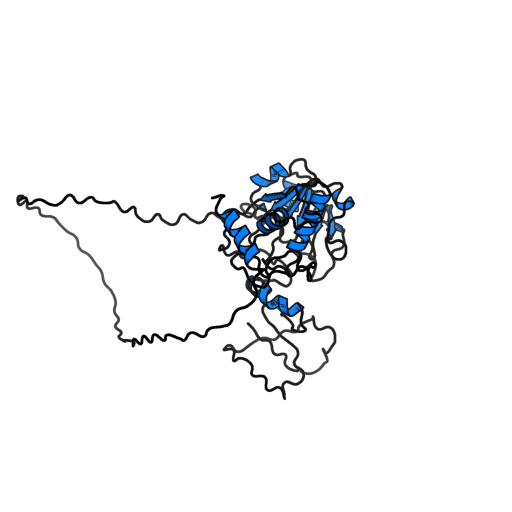 (313-344)

Radius of gyration: 30.64 Å; Cα contacts (8 Å, |Δi|>4): 569; chains: 1; bounding box: 98×63×82 Å

Mean predicted aligned error: 15.67 Å

pLDDT: mean 74.64, std 27.92, range [22.17, 98.94]

Sequence (387 aa):
MMQQIELFGKFWRLFLRGSHLRGILMRGIHLRGSLTPLRSSLLLTALLPGMALASCSTNAPKAGTATPDSVFVEIEAPQEPQAAPALLLGAERKDLYLPLLRGKRIGLIVNHTSLVPQPGGEALHLVDLLLKEGLQVKKVFAPEHGFRGTADAGEKILSGTDAQTGLPVVSLYGNNKKPSPEQLQDVDVLVFDIQDVGARFYTYISTMHYTMEAAAEQGKQMVVLDRPNPNGHIIDGPVLDPRFRSFVGMHPIPVVHGLTVGELAQMINGEGWLAGEKKASLTVVPLQGYTHSTPYVLPVRPSPNLPNQQSIYLYPSLCLFEGTPISLGRGTPFPFQVIGYPIRNLASSALPLPQCPVPPTHLLRTANAGGWTCATSRPPSVSILGL

Nearest PDB structures (foldseek):
  4jja-assembly1_A  TM=9.772E-01  e=4.271E-31  Bacteroides fragilis NCTC 9343
  4k05-assembly1_A  TM=8.885E-01  e=6.121E-25  Bacteroides fragilis NCTC 9343
  6c92-assembly2_D  TM=5.508E-01  e=1.497E-01  Streptomyces wadayamensis

Solvent-accessible surface area (backbone atoms only — not comparable to full-atom values): 24193 Å² total; per-residue (Å²): 128,80,74,65,58,62,57,57,66,55,56,61,68,57,73,82,68,75,80,88,82,84,90,81,90,83,80,90,81,90,82,90,83,89,84,82,88,84,86,83,88,83,89,89,83,89,83,86,82,90,84,88,85,82,89,82,89,79,91,79,83,90,79,90,75,91,76,79,89,76,79,77,76,82,75,76,73,82,74,75,80,73,78,75,58,72,72,38,46,13,70,62,44,49,85,74,47,51,74,76,44,60,97,37,31,30,30,35,38,35,28,56,54,23,56,26,77,39,93,96,55,73,59,38,45,51,69,60,49,41,48,74,72,72,41,49,74,58,32,38,39,18,46,71,54,36,44,82,59,83,55,56,90,85,46,81,62,70,63,48,62,40,87,90,77,67,36,43,32,41,41,36,41,89,94,38,45,46,68,48,71,80,79,42,69,76,40,47,33,40,38,38,32,62,63,65,59,28,32,48,59,52,46,64,63,40,42,50,51,31,47,41,36,40,21,35,74,68,76,21,36,35,36,29,35,15,43,77,25,58,37,17,71,40,72,42,70,67,57,44,59,76,92,70,56,41,72,54,30,76,57,80,43,26,40,27,57,25,48,31,64,32,5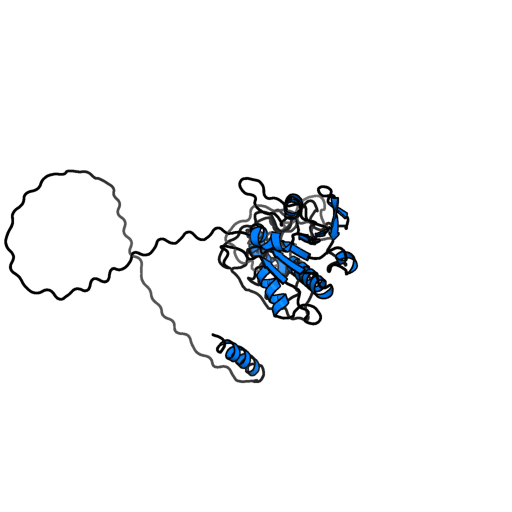5,44,52,49,48,41,43,72,72,31,71,31,78,90,56,42,55,45,56,68,45,66,37,65,59,38,59,70,53,53,80,53,87,54,81,73,93,53,59,77,44,86,62,31,74,46,70,66,19,52,69,34,32,73,68,47,55,63,35,74,83,46,92,46,40,37,29,58,67,43,98,41,21,33,49,30,44,35,59,90,72,83,68,83,87,76,67,90,67,86,72,81,88,69,97,70,86,88,84,90,87,77,74,65,71,83,72,89,73,81,80,90,66,89,82,84,86,82,87,78,67,73,50,78,116

Organism: NCBI:txid1279009